Protein 3HJG (pdb70)

CATH classification: 3.40.50.1240

Foldseek 3Di:
DKAKEKEWELFDQPDAAFQAFQPQGHDDPVRLVLLLVLCVVVPDDAAEEEEAPHCSTPVSSVVNCVVPVHHYDYDPLQGGWFLDPRHPPHPVVCVVPDPCCVVCLVWLVPDHNVGIDGLVRSLVSLVVVVVVDQVPDDHYYYYHGHPRSVLSVCCVQVVNDSRDSVSVVPDDQDHGFIWMKMWDDDPDIHIDTDHGRHHRGD/DKEKEKEAEFAAWDWDADPPRDIDGEDDPVNLVLLLVLVVVVPDDFAAEEEAPDHRQVVSNVSNCVVVVHHYDYDPLQADQCQFPDDPPVVVCVVVPDPRPPCLLPWQDPDHDVGTHGNVRSLCSLVVVVVVDQVPDDYYYYYYGHPVSVLSVCCVQVVHDPRDSVSVVVDDAHHQFIWMKMWDDDVHIHIDGDGGRHHGDD

Nearest PDB structures (foldseek):
  3hjg-assembly1_B  TM=1.005E+00  e=6.007E-45  Vibrio parahaemolyticus
  4pz9-assembly1_A  TM=7.528E-01  e=3.917E-13  Mycobacterium tuberculosis H37Rv
  4pza-assembly1_A  TM=7.504E-01  e=8.927E-13  Mycobacterium tuberculosis H37Rv
  4pz9-assembly1_B  TM=7.434E-01  e=4.353E-12  Mycobacterium tuberculosis H37Rv
  2qni-assembly1_A-2  TM=7.488E-01  e=4.350E-09  Agrobacterium fabrum str. C58

InterPro domains:
  IPR013078 Histidine phosphatase superfamily, clade-1 [PF00300] (6-187)
  IPR013078 Histidine phosphatase superfamily, clade-1 [SM00855] (5-154)
  IPR013078 Histidine phosphatase superfamily, clade-1 [cd07067] (5-188)
  IPR017578 Alpha-ribazole phosphatase, CobC [TIGR03162] (6-182)
  IPR029033 Histidine phosphatase superfamily [G3DSA:3.40.50.1240] (1-204)
  IPR029033 Histidine phosphatase superfamily [SSF53254] (1-189)
  IPR050275 Phosphoglycerate Mutase/Phosphatase [PTHR48100] (3-187)

Structure (mmCIF, N/CA/C/O backbone):
data_3HJG
#
_entry.id   3HJG
#
_cell.length_a   107.215
_cell.length_b   107.215
_cell.length_c   206.717
_cell.angle_alpha   90.00
_cell.angle_beta   90.00
_cell.angle_gamma   90.00
#
_symmetry.space_group_name_H-M   'P 41 21 2'
#
loop_
_entity.id
_entity.type
_entity.pdbx_description
1 polymer "Putative alpha-ribazole-5'-phosphate phosphatase CobC"
2 non-polymer 'SULFATE ION'
#
loop_
_atom_site.group_PDB
_atom_site.id
_atom_site.type_symbol
_atom_site.label_atom_id
_atom_site.label_alt_id
_atom_site.label_comp_id
_atom_site.label_asym_id
_atom_site.label_entity_id
_atom_site.label_seq_id
_atom_site.pdbx_PDB_ins_code
_atom_site.Cartn_x
_atom_site.Cartn_y
_atom_site.Cartn_z
_atom_site.occupancy
_atom_site.B_iso_or_equiv
_atom_site.auth_seq_id
_atom_site.auth_comp_id
_atom_site.auth_asym_id
_atom_site.auth_atom_id
_atom_site.pdbx_PDB_model_num
ATOM 1 N N . LYS A 1 4 ? 23.615 32.480 55.094 1.00 132.27 2 LYS A N 1
ATOM 2 C CA . LYS A 1 4 ? 23.611 31.844 56.445 1.00 133.31 2 LYS A CA 1
ATOM 3 C C . LYS A 1 4 ? 23.127 32.781 57.550 1.00 132.35 2 LYS A C 1
ATOM 4 O O . LYS A 1 4 ? 23.367 33.993 57.508 1.00 132.27 2 LYS A O 1
ATOM 10 N N . THR A 1 5 ? 22.452 32.198 58.540 1.00 130.28 3 THR A N 1
ATOM 11 C CA . THR A 1 5 ? 21.947 32.935 59.701 1.00 126.77 3 THR A CA 1
ATOM 12 C C . THR A 1 5 ? 22.444 32.323 61.021 1.00 124.40 3 THR A C 1
ATOM 13 O O . THR A 1 5 ? 22.549 31.097 61.146 1.00 124.18 3 THR A O 1
ATOM 17 N N . LEU A 1 6 ? 22.763 33.177 61.995 1.00 121.16 4 LEU A N 1
ATOM 18 C CA . LEU A 1 6 ? 23.407 32.724 63.239 1.00 117.99 4 LEU A CA 1
ATOM 19 C C . LEU A 1 6 ? 22.605 33.024 64.511 1.00 113.98 4 LEU A C 1
ATOM 20 O O . LEU A 1 6 ? 21.865 34.011 64.580 1.00 110.90 4 LEU A O 1
ATOM 25 N N . ASN A 1 7 ? 22.787 32.172 65.519 1.00 111.30 5 ASN A N 1
ATOM 26 C CA . ASN A 1 7 ? 21.999 32.222 66.753 1.00 109.86 5 ASN A CA 1
ATOM 27 C C . ASN A 1 7 ? 22.714 32.777 67.986 1.00 108.11 5 ASN A C 1
ATOM 28 O O . ASN A 1 7 ? 23.758 32.269 68.403 1.00 108.65 5 ASN A O 1
ATOM 33 N N . ILE A 1 8 ? 22.125 33.813 68.574 1.00 105.31 6 ILE A N 1
ATOM 34 C CA . ILE A 1 8 ? 22.631 34.400 69.809 1.00 103.85 6 ILE A CA 1
ATOM 35 C C . ILE A 1 8 ? 21.647 34.110 70.937 1.00 102.22 6 ILE A C 1
ATOM 36 O O . ILE A 1 8 ? 20.462 34.430 70.840 1.00 103.23 6 ILE A O 1
ATOM 41 N N . TYR A 1 9 ? 22.140 33.488 72.000 1.00 99.85 7 TYR A N 1
ATOM 42 C CA . TYR A 1 9 ? 21.305 33.202 73.153 1.00 97.95 7 TYR A CA 1
ATOM 43 C C . TYR A 1 9 ? 21.784 33.991 74.357 1.00 92.79 7 TYR A C 1
ATOM 44 O O . TYR A 1 9 ? 22.858 33.729 74.889 1.00 93.20 7 TYR A O 1
ATOM 53 N N . LEU A 1 10 ? 20.989 34.971 74.767 1.00 88.65 8 LEU A N 1
ATOM 54 C CA . LEU A 1 10 ? 21.289 35.753 75.961 1.00 87.08 8 LEU A CA 1
ATOM 55 C C . LEU A 1 10 ? 20.622 35.115 77.176 1.00 85.64 8 LEU A C 1
ATOM 56 O O . LEU A 1 10 ? 19.399 34.982 77.230 1.00 86.50 8 LEU A O 1
ATOM 61 N N . MET A 1 11 ? 21.433 34.713 78.146 1.00 85.02 9 MET A N 1
ATOM 62 C CA . MET A 1 11 ? 20.926 34.052 79.345 1.00 85.27 9 MET A CA 1
ATOM 63 C C . MET A 1 11 ? 21.178 34.883 80.605 1.00 87.47 9 MET A C 1
ATOM 64 O O . MET A 1 11 ? 22.277 35.405 80.799 1.00 87.97 9 MET A O 1
ATOM 69 N N . ARG A 1 12 ? 20.151 35.018 81.444 1.00 90.75 10 ARG A N 1
ATOM 70 C CA . ARG A 1 12 ? 20.322 35.592 82.780 1.00 94.23 10 ARG A CA 1
ATOM 71 C C . ARG A 1 12 ? 20.812 34.521 83.762 1.00 94.75 10 ARG A C 1
ATOM 72 O O . ARG A 1 12 ? 20.475 33.347 83.634 1.00 93.91 10 ARG A O 1
ATOM 80 N N . HIS A 1 13 ? 21.595 34.953 84.745 1.00 97.46 11 HIS A N 1
ATOM 81 C CA . HIS A 1 13 ? 22.423 34.076 85.579 1.00 100.93 11 HIS A CA 1
ATOM 82 C C . HIS A 1 13 ? 21.734 33.092 86.530 1.00 102.84 11 HIS A C 1
ATOM 83 O O . HIS A 1 13 ? 22.292 32.033 86.824 1.00 105.11 11 HIS A O 1
ATOM 90 N N . GLY A 1 14 ? 20.551 33.433 87.029 1.00 103.02 12 GLY A N 1
ATOM 91 C CA . GLY A 1 14 ? 19.910 32.593 88.044 1.00 107.18 12 GLY A CA 1
ATOM 92 C C . GLY A 1 14 ? 19.856 33.292 89.390 1.00 108.52 12 GLY A C 1
ATOM 93 O O . GLY A 1 14 ? 20.664 34.187 89.650 1.00 106.86 12 GLY A O 1
ATOM 94 N N . LYS A 1 15 ? 18.912 32.881 90.243 1.00 110.40 13 LYS A N 1
ATOM 95 C CA . LYS A 1 15 ? 18.629 33.593 91.500 1.00 112.33 13 LYS A CA 1
ATOM 96 C C . LYS A 1 15 ? 19.776 33.618 92.504 1.00 113.11 13 LYS A C 1
ATOM 97 O O . LYS A 1 15 ? 20.367 32.584 92.830 1.00 112.03 13 LYS A O 1
ATOM 103 N N . VAL A 1 16 ? 20.041 34.824 93.001 1.00 115.13 14 VAL A N 1
ATOM 104 C CA . VAL A 1 16 ? 21.312 35.187 93.625 1.00 117.85 14 VAL A CA 1
ATOM 105 C C . VAL A 1 16 ? 21.503 34.845 95.107 1.00 119.89 14 VAL A C 1
ATOM 106 O O . VAL A 1 16 ? 22.457 35.333 95.721 1.00 123.30 14 VAL A O 1
ATOM 110 N N . ASP A 1 17 ? 20.627 33.996 95.657 1.00 120.88 15 ASP A N 1
ATOM 111 C CA . ASP A 1 17 ? 20.697 33.541 97.061 1.00 122.45 15 ASP A CA 1
ATOM 112 C C . ASP A 1 17 ? 20.880 34.715 98.030 1.00 121.20 15 ASP A C 1
ATOM 113 O O . ASP A 1 17 ? 21.853 34.784 98.795 1.00 118.64 15 ASP A O 1
ATOM 118 N N . ALA A 1 18 ? 19.933 35.646 97.960 1.00 120.84 16 ALA A N 1
ATOM 119 C CA . ALA A 1 18 ? 20.051 36.944 98.606 1.00 120.69 16 ALA A CA 1
ATOM 120 C C . ALA A 1 18 ? 18.690 37.610 98.713 1.00 121.12 16 ALA A C 1
ATOM 121 O O . ALA A 1 18 ? 17.753 37.245 98.001 1.00 121.79 16 ALA A O 1
ATOM 123 N N . ALA A 1 19 ? 18.593 38.590 99.607 1.00 122.07 17 ALA A N 1
ATOM 124 C CA . ALA A 1 19 ? 17.421 39.449 99.693 1.00 121.54 17 ALA A CA 1
ATOM 125 C C . ALA A 1 19 ? 17.381 40.332 98.445 1.00 119.97 17 ALA A C 1
ATOM 126 O O . ALA A 1 19 ? 18.435 40.790 97.990 1.00 119.54 17 ALA A O 1
ATOM 128 N N . PRO A 1 20 ? 16.176 40.536 97.869 1.00 119.06 18 PRO A N 1
ATOM 129 C CA . PRO A 1 20 ? 16.004 41.393 96.692 1.00 118.93 18 PRO A CA 1
ATOM 130 C C . PRO A 1 20 ? 16.528 42.801 96.941 1.00 119.64 18 PRO A C 1
ATOM 131 O O . PRO A 1 20 ? 16.155 43.436 97.930 1.00 122.83 18 PRO A O 1
ATOM 135 N N . GLY A 1 21 ? 17.409 43.263 96.061 1.00 118.80 19 GLY A N 1
ATOM 136 C CA . GLY A 1 21 ? 18.021 44.576 96.198 1.00 117.33 19 GLY A CA 1
ATOM 137 C C . GLY A 1 21 ? 18.657 45.044 94.912 1.00 116.77 19 GLY A C 1
ATOM 138 O O . GLY A 1 21 ? 18.227 44.672 93.819 1.00 117.54 19 GLY A O 1
ATOM 139 N N . LEU A 1 22 ? 19.683 45.872 95.047 1.00 116.57 20 LEU A N 1
ATOM 140 C CA . LEU A 1 22 ? 20.424 46.354 93.896 1.00 117.37 20 LEU A CA 1
ATOM 141 C C . LEU A 1 22 ? 21.646 45.473 93.676 1.00 118.16 20 LEU A C 1
ATOM 142 O O . LEU A 1 22 ? 22.751 45.791 94.120 1.00 118.96 20 LEU A O 1
ATOM 147 N N . HIS A 1 23 ? 21.428 44.353 92.996 1.00 118.29 21 HIS A N 1
ATOM 148 C CA . HIS A 1 23 ? 22.498 43.416 92.700 1.00 119.70 21 HIS A CA 1
ATOM 149 C C . HIS A 1 23 ? 23.300 43.936 91.511 1.00 119.34 21 HIS A C 1
ATOM 150 O O . HIS A 1 23 ? 23.066 43.535 90.373 1.00 121.42 21 HIS A O 1
ATOM 157 N N . GLY A 1 24 ? 24.238 44.838 91.781 1.00 118.22 22 GLY A N 1
ATOM 158 C CA . GLY A 1 24 ? 25.009 45.481 90.724 1.00 117.17 22 GLY A CA 1
ATOM 159 C C . GLY A 1 24 ? 26.300 44.767 90.399 1.00 117.19 22 GLY A C 1
ATOM 160 O O . GLY A 1 24 ? 26.293 43.666 89.846 1.00 117.25 22 GLY A O 1
ATOM 161 N N . GLN A 1 25 ? 27.413 45.405 90.745 1.00 116.75 23 GLN A N 1
ATOM 162 C CA . GLN A 1 25 ? 28.734 44.857 90.463 1.00 116.48 23 GLN A CA 1
ATOM 163 C C . GLN A 1 25 ? 29.375 44.236 91.700 1.00 116.07 23 GLN A C 1
ATOM 164 O O . GLN A 1 25 ? 30.522 43.782 91.657 1.00 115.67 23 GLN A O 1
ATOM 170 N N . THR A 1 26 ? 28.626 44.230 92.800 1.00 116.78 24 THR A N 1
ATOM 171 C CA . THR A 1 26 ? 28.980 43.446 93.978 1.00 116.58 24 THR A CA 1
ATOM 172 C C . THR A 1 26 ? 28.807 41.984 93.608 1.00 115.46 24 THR A C 1
ATOM 173 O O . THR A 1 26 ? 27.820 41.610 92.974 1.00 115.39 24 THR A O 1
ATOM 177 N N . ASP A 1 27 ? 29.780 41.166 93.988 1.00 114.63 25 ASP A N 1
ATOM 178 C CA . ASP A 1 27 ? 29.798 39.774 93.577 1.00 114.00 25 ASP A CA 1
ATOM 179 C C . ASP A 1 27 ? 28.848 38.920 94.410 1.00 111.46 25 ASP A C 1
ATOM 180 O O . ASP A 1 27 ? 29.259 38.259 95.369 1.00 110.95 25 ASP A O 1
ATOM 185 N N . LEU A 1 28 ? 27.574 38.944 94.035 1.00 108.57 26 LEU A N 1
ATOM 186 C CA . LEU A 1 28 ? 26.583 38.104 94.680 1.00 106.99 26 LEU A CA 1
ATOM 187 C C . LEU A 1 28 ? 26.703 36.693 94.143 1.00 108.19 26 LEU A C 1
ATOM 188 O O . LEU A 1 28 ? 26.763 36.484 92.932 1.00 109.48 26 LEU A O 1
ATOM 193 N N . LYS A 1 29 ? 26.758 35.731 95.054 1.00 109.62 27 LYS A N 1
ATOM 194 C CA . LYS A 1 29 ? 27.001 34.343 94.692 1.00 112.37 27 LYS A CA 1
ATOM 195 C C . LYS A 1 29 ? 25.702 33.538 94.726 1.00 110.24 27 LYS A C 1
ATOM 196 O O . LYS A 1 29 ? 24.914 33.676 95.661 1.00 110.19 27 LYS A O 1
ATOM 202 N N . VAL A 1 30 ? 25.478 32.717 93.699 1.00 108.77 28 VAL A N 1
ATOM 203 C CA . VAL A 1 30 ? 24.332 31.797 93.676 1.00 106.77 28 VAL A CA 1
ATOM 204 C C . VAL A 1 30 ? 24.760 30.412 94.180 1.00 108.58 28 VAL A C 1
ATOM 205 O O . VAL A 1 30 ? 25.956 30.128 94.273 1.00 108.60 28 VAL A O 1
ATOM 209 N N . LYS A 1 31 ? 23.784 29.564 94.506 1.00 111.83 29 LYS A N 1
ATOM 210 C CA . LYS A 1 31 ? 24.042 28.229 95.062 1.00 114.83 29 LYS A CA 1
ATOM 211 C C . LYS A 1 31 ? 24.688 27.294 94.040 1.00 115.82 29 LYS A C 1
ATOM 212 O O . LYS A 1 31 ? 24.570 27.504 92.830 1.00 115.77 29 LYS A O 1
ATOM 218 N N . GLU A 1 32 ? 25.367 26.266 94.543 1.00 118.96 30 GLU A N 1
ATOM 219 C CA . GLU A 1 32 ? 26.049 25.276 93.707 1.00 122.44 30 GLU A CA 1
ATOM 220 C C . GLU A 1 32 ? 25.060 24.368 92.969 1.00 121.63 30 GLU A C 1
ATOM 221 O O . GLU A 1 32 ? 25.209 24.127 91.768 1.00 122.74 30 GLU A O 1
ATOM 227 N N . ALA A 1 33 ? 24.050 23.885 93.691 1.00 120.02 31 ALA A N 1
ATOM 228 C CA . ALA A 1 33 ? 23.004 23.033 93.121 1.00 118.10 31 ALA A CA 1
ATOM 229 C C . ALA A 1 33 ? 22.119 23.793 92.133 1.00 116.55 31 ALA A C 1
ATOM 230 O O . ALA A 1 33 ? 21.548 23.197 91.216 1.00 115.92 31 ALA A O 1
ATOM 232 N N . GLU A 1 34 ? 22.018 25.106 92.336 1.00 115.46 32 GLU A N 1
ATOM 233 C CA . GLU A 1 34 ? 21.266 26.002 91.461 1.00 115.65 32 GLU A CA 1
ATOM 234 C C . GLU A 1 34 ? 21.882 26.101 90.061 1.00 114.33 32 GLU A C 1
ATOM 235 O O . GLU A 1 34 ? 21.156 26.081 89.064 1.00 113.37 32 GLU A O 1
ATOM 241 N N . GLN A 1 35 ? 23.212 26.191 89.997 1.00 112.88 33 GLN A N 1
ATOM 242 C CA . GLN A 1 35 ? 23.934 26.225 88.720 1.00 110.66 33 GLN A CA 1
ATOM 243 C C . GLN A 1 35 ?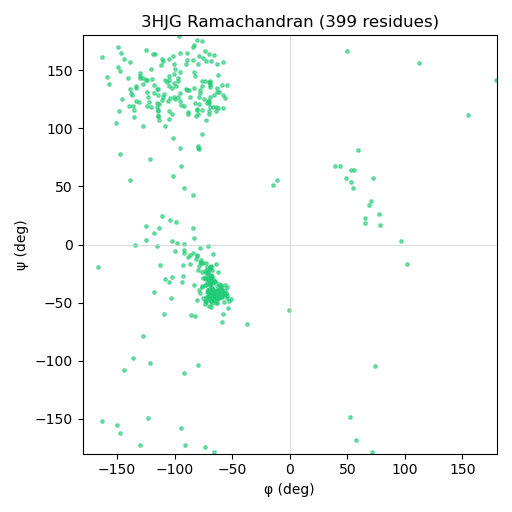 23.857 24.887 87.995 1.00 111.95 33 GLN A C 1
ATOM 244 O O . GLN A 1 35 ? 23.839 24.849 86.766 1.00 113.39 33 GLN A O 1
ATOM 250 N N . GLN A 1 36 ? 23.824 23.799 88.765 1.00 112.41 34 GLN A N 1
ATOM 251 C CA . GLN A 1 36 ? 23.653 22.456 88.221 1.00 113.40 34 GLN A CA 1
ATOM 252 C C . GLN A 1 36 ? 22.285 22.269 87.580 1.00 113.42 34 GLN A C 1
ATOM 253 O O . GLN A 1 36 ? 22.191 21.646 86.525 1.00 115.15 34 GLN A O 1
ATOM 259 N N . GLN A 1 37 ? 21.243 22.809 88.218 1.00 111.76 35 GLN A N 1
ATOM 260 C CA . GLN A 1 37 ? 19.886 22.812 87.665 1.00 111.27 35 GLN A CA 1
ATOM 261 C C . GLN A 1 37 ? 19.884 23.411 86.269 1.00 107.47 35 GLN A C 1
ATOM 262 O O . GLN A 1 37 ? 19.433 22.775 85.317 1.00 107.15 35 GLN A O 1
ATOM 268 N N . ILE A 1 38 ? 20.416 24.628 86.171 1.00 103.79 36 ILE A N 1
ATOM 269 C CA . ILE A 1 38 ? 20.451 25.398 84.932 1.00 102.33 36 ILE A CA 1
ATOM 270 C C . ILE A 1 38 ? 21.290 24.697 83.858 1.00 104.06 36 ILE A C 1
ATOM 271 O O . ILE A 1 38 ? 20.893 24.646 82.692 1.00 105.15 36 ILE A O 1
ATOM 276 N N . ALA A 1 39 ? 22.426 24.137 84.266 1.00 105.14 37 ALA A N 1
ATOM 277 C CA . ALA A 1 39 ? 23.322 23.444 83.346 1.00 105.83 37 ALA A CA 1
ATOM 278 C C . ALA A 1 39 ? 22.694 22.170 82.789 1.00 107.07 37 ALA A C 1
ATOM 279 O O . ALA A 1 39 ? 22.822 21.887 81.596 1.00 108.62 37 ALA A O 1
ATOM 281 N N . MET A 1 40 ? 22.007 21.423 83.656 1.00 108.01 38 MET A N 1
ATOM 282 C CA . MET A 1 40 ? 21.318 20.187 83.272 1.00 108.27 38 MET A CA 1
ATOM 283 C C . MET A 1 40 ? 20.133 20.502 82.364 1.00 106.84 38 MET A C 1
ATOM 284 O O . MET A 1 40 ? 19.846 19.754 81.427 1.00 107.56 38 MET A O 1
ATOM 289 N N . ALA A 1 41 ? 19.464 21.619 82.647 1.00 103.40 39 ALA A N 1
ATOM 290 C CA . ALA A 1 41 ? 18.364 22.098 81.827 1.00 100.39 39 ALA A CA 1
ATOM 291 C C . ALA A 1 41 ? 18.849 22.458 80.430 1.00 100.92 39 ALA A C 1
ATOM 292 O O . ALA A 1 41 ? 18.289 21.988 79.449 1.00 100.89 39 ALA A O 1
ATOM 294 N N . TRP A 1 42 ? 19.909 23.262 80.358 1.00 103.26 40 TRP A N 1
ATOM 295 C CA . TRP A 1 42 ? 20.472 23.750 79.095 1.00 105.26 40 TRP A CA 1
ATOM 296 C C . TRP A 1 42 ? 20.939 22.615 78.187 1.00 108.32 40 TRP A C 1
ATOM 297 O O . TRP A 1 42 ? 20.754 22.669 76.967 1.00 109.50 40 TRP A O 1
ATOM 308 N N . LYS A 1 43 ? 21.541 21.597 78.795 1.00 110.49 41 LYS A N 1
ATOM 309 C CA . LYS A 1 43 ? 22.065 20.451 78.065 1.00 113.05 41 LYS A CA 1
ATOM 310 C C . LYS A 1 43 ? 20.943 19.552 77.542 1.00 114.30 41 LYS A C 1
ATOM 311 O O . LYS A 1 43 ? 20.939 19.192 76.364 1.00 116.03 41 LYS A O 1
ATOM 317 N N . THR A 1 44 ? 19.991 19.208 78.411 1.00 115.44 42 THR A N 1
ATOM 318 C CA . THR A 1 44 ? 18.898 18.298 78.037 1.00 116.18 42 THR A CA 1
ATOM 319 C C . THR A 1 44 ? 17.800 18.961 77.189 1.00 115.95 42 THR A C 1
ATOM 320 O O . THR A 1 44 ? 17.002 18.268 76.557 1.00 117.06 42 THR A O 1
ATOM 324 N N . LYS A 1 45 ? 17.769 20.294 77.165 1.00 115.95 43 LYS A N 1
ATOM 325 C CA . LYS A 1 45 ? 16.904 21.032 76.238 1.00 115.40 43 LYS A CA 1
ATOM 326 C C . LYS A 1 45 ? 17.534 21.047 74.842 1.00 114.92 43 LYS A C 1
ATOM 327 O O . LYS A 1 45 ? 16.867 21.361 73.852 1.00 115.53 43 LYS A O 1
ATOM 333 N N . GLY A 1 46 ? 18.821 20.708 74.781 1.00 114.41 44 GLY A N 1
ATOM 334 C CA . GLY A 1 46 ? 19.535 20.506 73.524 1.00 114.02 44 GLY A CA 1
ATOM 335 C C . GLY A 1 46 ? 19.827 21.787 72.773 1.00 114.25 44 GLY A C 1
ATOM 336 O O . GLY A 1 46 ? 19.428 21.940 71.619 1.00 116.55 44 GLY A O 1
ATOM 337 N N . TYR A 1 47 ? 20.521 22.711 73.427 1.00 113.02 45 TYR A N 1
ATOM 338 C CA . TYR A 1 47 ? 20.912 23.961 72.793 1.00 112.24 45 TYR A CA 1
ATOM 339 C C . TYR A 1 47 ? 22.235 23.821 72.055 1.00 114.94 45 TYR A C 1
ATOM 340 O O . TYR A 1 47 ? 23.202 23.277 72.594 1.00 115.41 45 TYR A O 1
ATOM 349 N N . ASP A 1 48 ? 22.270 24.319 70.821 1.00 117.11 46 ASP A N 1
ATOM 350 C CA . ASP A 1 48 ? 23.467 24.245 69.989 1.00 118.17 46 ASP A CA 1
ATOM 351 C C . ASP A 1 48 ? 24.193 25.584 69.975 1.00 116.98 46 ASP A C 1
ATOM 352 O O . ASP A 1 48 ? 23.690 26.570 69.434 1.00 116.36 46 ASP A O 1
ATOM 357 N N . VAL A 1 49 ? 25.374 25.600 70.585 1.00 116.94 47 VAL A N 1
ATOM 358 C CA . VAL A 1 49 ? 26.209 26.795 70.689 1.00 115.86 47 VAL A CA 1
ATOM 359 C C . VAL A 1 49 ? 27.678 26.404 70.500 1.00 115.30 47 VAL A C 1
ATOM 360 O O . VAL A 1 49 ? 28.090 25.318 70.915 1.00 114.70 47 VAL A O 1
ATOM 364 N N . ALA A 1 50 ? 28.448 27.268 69.840 1.00 114.63 48 ALA A N 1
ATOM 365 C CA . ALA A 1 50 ? 29.864 26.999 69.587 1.00 115.50 48 ALA A CA 1
ATOM 366 C C . ALA A 1 50 ? 30.836 27.947 70.308 1.00 115.49 48 ALA A C 1
ATOM 367 O O . ALA A 1 50 ? 32.027 27.981 69.984 1.00 117.47 48 ALA A O 1
ATOM 369 N N . GLY A 1 51 ? 30.335 28.698 71.288 1.00 114.06 49 GLY A N 1
ATOM 370 C CA . GLY A 1 51 ? 31.175 29.609 72.073 1.00 110.19 49 GLY A CA 1
ATOM 371 C C . GLY A 1 51 ? 30.401 30.387 73.119 1.00 107.28 49 GLY A C 1
ATOM 372 O O . GLY A 1 51 ? 29.274 30.802 72.884 1.00 107.16 49 GLY A O 1
ATOM 373 N N . ILE A 1 52 ? 31.010 30.586 74.284 1.00 105.33 50 ILE A N 1
ATOM 374 C CA . ILE A 1 52 ? 30.359 31.305 75.380 1.00 101.79 50 ILE A CA 1
ATOM 375 C C . ILE A 1 52 ? 31.082 32.619 75.685 1.00 100.98 50 ILE A C 1
ATOM 376 O O . ILE A 1 52 ? 32.301 32.643 75.841 1.00 103.19 50 ILE A O 1
ATOM 381 N N . ILE A 1 53 ? 30.324 33.709 75.737 1.00 99.20 51 ILE A N 1
ATOM 382 C CA . ILE A 1 53 ? 30.826 34.982 76.250 1.00 99.65 51 ILE A CA 1
ATOM 383 C C . ILE A 1 53 ? 30.130 35.229 77.587 1.00 101.13 51 ILE A C 1
ATOM 384 O O . ILE A 1 53 ? 28.905 35.129 77.684 1.00 102.01 51 ILE A O 1
ATOM 389 N N . SER A 1 54 ? 30.909 35.535 78.620 1.00 100.12 52 SER A N 1
ATOM 390 C CA . SER A 1 54 ? 30.352 35.687 79.960 1.00 99.96 52 SER A CA 1
ATOM 391 C C . SER A 1 54 ? 30.551 37.078 80.544 1.00 100.74 52 SER A C 1
ATOM 392 O O . SER A 1 54 ? 31.349 37.871 80.045 1.00 102.59 52 SER A O 1
ATOM 395 N N . SER A 1 55 ? 29.789 37.374 81.590 1.00 101.86 53 SER A N 1
ATOM 396 C CA . SER A 1 55 ? 30.079 38.505 82.451 1.00 104.00 53 SER A CA 1
ATOM 397 C C . SER A 1 55 ? 31.143 38.014 83.432 1.00 105.31 53 SER A C 1
ATOM 398 O O . SER A 1 55 ? 31.142 36.830 83.791 1.00 105.65 53 SER A O 1
ATOM 401 N N . PRO A 1 56 ? 32.079 38.903 83.835 1.00 105.55 54 PRO A N 1
ATOM 402 C CA . PRO A 1 56 ? 33.105 38.588 84.837 1.00 105.32 54 PRO A CA 1
ATOM 403 C C . PRO A 1 56 ? 32.555 38.068 86.167 1.00 105.84 54 PRO A C 1
ATOM 404 O O . PRO A 1 56 ? 33.170 37.188 86.778 1.00 107.00 54 PRO A O 1
ATOM 408 N N . LEU A 1 57 ? 31.407 38.603 86.587 1.00 104.65 55 LEU A N 1
ATOM 409 C CA . LEU A 1 57 ? 30.819 38.331 87.904 1.00 103.59 55 LEU A CA 1
ATOM 410 C C . LEU A 1 57 ? 30.444 36.864 88.107 1.00 103.64 55 LEU A C 1
ATOM 411 O O . LEU A 1 57 ? 30.043 36.189 87.158 1.00 105.04 55 LEU A O 1
ATOM 416 N N . SER A 1 58 ? 30.591 36.388 89.346 1.00 103.01 56 SER A N 1
ATOM 417 C CA . SER A 1 58 ? 30.532 34.957 89.676 1.00 103.87 56 SER A CA 1
ATOM 418 C C . SER A 1 58 ? 29.246 34.277 89.284 1.00 103.55 56 SER A C 1
ATOM 419 O O . SER A 1 58 ? 29.280 33.162 88.775 1.00 103.88 56 SER A O 1
ATOM 422 N N . ARG A 1 59 ? 28.120 34.951 89.522 1.00 102.68 57 ARG A N 1
ATOM 423 C CA . ARG A 1 59 ? 26.801 34.397 89.209 1.00 100.99 57 ARG A CA 1
ATOM 424 C C . ARG A 1 59 ? 26.669 33.991 87.737 1.00 101.18 57 ARG A C 1
ATOM 425 O O . ARG A 1 59 ? 26.023 32.987 87.420 1.00 100.76 57 ARG A O 1
ATOM 433 N N . CYS A 1 60 ? 27.314 34.764 86.861 1.00 101.24 58 CYS A N 1
ATOM 434 C CA . CYS A 1 60 ? 27.411 34.456 85.439 1.00 99.57 58 CYS A CA 1
ATOM 435 C C . CYS A 1 60 ? 28.580 33.524 85.137 1.00 98.95 58 CYS A C 1
ATOM 436 O O . CYS A 1 60 ? 28.375 32.416 84.633 1.00 99.23 58 CYS A O 1
ATOM 439 N N . HIS A 1 61 ? 29.793 33.976 85.461 1.00 98.61 59 HIS A N 1
ATOM 440 C CA . HIS A 1 61 ? 31.025 33.266 85.112 1.00 100.89 59 HIS A CA 1
ATOM 441 C C . HIS A 1 61 ? 31.064 31.817 85.583 1.00 101.07 59 HIS A C 1
ATOM 442 O O . HIS A 1 61 ? 31.461 30.934 84.823 1.00 103.08 59 HIS A O 1
ATOM 449 N N . ASP A 1 62 ? 30.648 31.582 86.826 1.00 100.51 60 ASP A N 1
ATOM 450 C CA . ASP A 1 62 ? 30.677 30.248 87.416 1.00 99.91 60 ASP A CA 1
ATOM 451 C C . ASP A 1 62 ? 29.803 29.259 86.635 1.00 96.97 60 ASP A C 1
ATOM 452 O O . ASP A 1 62 ? 30.163 28.092 86.495 1.00 95.01 60 ASP A O 1
ATOM 457 N N . LEU A 1 63 ? 28.679 29.745 86.107 1.00 95.88 61 LEU A N 1
ATOM 458 C CA . LEU A 1 63 ? 27.781 28.935 85.275 1.00 95.25 61 LEU A CA 1
ATOM 459 C C . LEU A 1 63 ? 28.377 28.679 83.894 1.00 96.04 61 LEU A C 1
ATOM 460 O O . LEU A 1 63 ? 28.411 27.531 83.431 1.00 94.38 61 LEU A O 1
ATOM 465 N N . ALA A 1 64 ? 28.841 29.757 83.255 1.00 95.45 62 ALA A N 1
ATOM 466 C CA . ALA A 1 64 ? 29.493 29.708 81.944 1.00 97.11 62 ALA A CA 1
ATOM 467 C C . ALA A 1 64 ? 30.602 28.667 81.921 1.00 99.15 62 ALA A C 1
ATOM 468 O O . ALA A 1 64 ? 30.678 27.853 80.999 1.00 100.73 62 ALA A O 1
ATOM 470 N N . GLN A 1 65 ? 31.432 28.702 82.963 1.00 101.43 63 GLN A N 1
ATOM 471 C CA . GLN A 1 65 ? 32.491 27.731 83.219 1.00 103.52 63 GLN A CA 1
ATOM 472 C C . GLN A 1 65 ? 31.973 26.287 83.257 1.00 101.67 63 GLN A C 1
ATOM 473 O O . GLN A 1 65 ? 32.570 25.406 82.635 1.00 101.25 63 GLN A O 1
ATOM 479 N N . ILE A 1 66 ? 30.864 26.059 83.968 1.00 100.35 64 ILE A N 1
ATOM 480 C CA . ILE A 1 66 ? 30.277 24.716 84.098 1.00 98.68 64 ILE A CA 1
ATOM 481 C C . ILE A 1 66 ? 29.808 24.220 82.734 1.00 97.08 64 ILE A C 1
ATOM 482 O O . ILE A 1 66 ? 30.079 23.079 82.360 1.00 95.48 64 ILE A O 1
ATOM 487 N N . LEU A 1 67 ? 29.146 25.108 81.997 1.00 96.13 65 LEU A N 1
ATOM 488 C CA . LEU A 1 67 ? 28.690 24.851 80.633 1.00 95.66 65 LEU A CA 1
ATOM 489 C C . LEU A 1 67 ? 29.823 24.580 79.655 1.00 98.97 65 LEU A C 1
ATOM 490 O O . LEU A 1 67 ? 29.692 23.723 78.775 1.00 100.48 65 LEU A O 1
ATOM 495 N N . ALA A 1 68 ? 30.923 25.319 79.814 1.00 100.05 66 ALA A N 1
ATOM 496 C CA . ALA A 1 68 ? 32.073 25.229 78.918 1.00 100.65 66 ALA A CA 1
ATOM 497 C C . ALA A 1 68 ? 32.722 23.855 78.943 1.00 103.68 66 ALA A C 1
ATOM 498 O O . ALA A 1 68 ? 32.986 23.295 77.890 1.00 104.41 66 ALA A O 1
ATOM 500 N N . GLU A 1 69 ? 32.958 23.308 80.133 1.00 107.68 67 GLU A N 1
ATOM 501 C CA . GLU A 1 69 ? 33.549 21.970 80.245 1.00 114.73 67 GLU A CA 1
ATOM 502 C C . GLU A 1 69 ? 32.525 20.839 80.205 1.00 116.78 67 GLU A C 1
ATOM 503 O O . GLU A 1 69 ? 32.895 19.664 80.120 1.00 116.76 67 GLU A O 1
ATOM 509 N N . GLN A 1 70 ? 31.245 21.208 80.263 1.00 121.26 68 GLN A N 1
ATOM 510 C CA . GLN A 1 70 ? 30.134 20.277 80.066 1.00 124.17 68 GLN A CA 1
ATOM 511 C C . GLN A 1 70 ? 30.060 19.875 78.601 1.00 123.75 68 GLN A C 1
ATOM 512 O O . GLN A 1 70 ? 29.892 18.699 78.273 1.00 124.01 68 GLN A O 1
ATOM 518 N N . GLN A 1 71 ? 30.183 20.871 77.727 1.00 123.31 69 GLN A N 1
ATOM 519 C CA . GLN A 1 71 ? 29.971 20.683 76.298 1.00 123.55 69 GLN A CA 1
ATOM 520 C C . GLN A 1 71 ? 31.225 20.962 75.469 1.00 122.83 69 GLN A C 1
ATOM 521 O O . GLN A 1 71 ? 31.148 21.023 74.239 1.00 125.30 69 GLN A O 1
ATOM 527 N N . LEU A 1 72 ? 32.361 21.128 76.157 1.00 119.71 70 LEU A N 1
ATOM 528 C CA . LEU A 1 72 ? 33.695 21.315 75.548 1.00 115.73 70 LEU A CA 1
ATOM 529 C C . LEU A 1 72 ? 33.751 22.495 74.562 1.00 114.39 70 LEU A C 1
ATOM 530 O O . LEU A 1 72 ? 33.974 22.311 73.366 1.00 113.91 70 LEU A O 1
ATOM 535 N N . LEU A 1 73 ? 33.544 23.704 75.082 1.00 114.27 71 LEU A N 1
ATOM 536 C CA . LEU A 1 73 ? 33.371 24.902 74.253 1.00 115.34 71 LEU A CA 1
ATOM 537 C C . LEU A 1 73 ? 34.265 26.072 74.688 1.00 114.61 71 LEU A C 1
ATOM 538 O O . LEU A 1 73 ? 34.552 26.207 75.879 1.00 115.82 71 LEU A O 1
ATOM 543 N N . PRO A 1 74 ? 34.712 26.914 73.724 1.00 113.73 72 PRO A N 1
ATOM 544 C CA . PRO A 1 74 ? 35.471 28.139 74.024 1.00 112.38 72 PRO A CA 1
ATOM 545 C C . PRO A 1 74 ? 34.690 29.144 74.870 1.00 111.49 72 PRO A C 1
ATOM 546 O O . PRO A 1 74 ? 33.541 29.454 74.555 1.00 113.64 72 PRO A O 1
ATOM 550 N N . MET A 1 75 ? 35.320 29.644 75.931 1.00 110.12 73 MET A N 1
ATOM 551 C CA . MET A 1 75 ? 34.693 30.612 76.828 1.00 107.67 73 MET A CA 1
ATOM 552 C C . MET A 1 75 ? 35.600 31.819 77.054 1.00 107.29 73 MET A C 1
ATOM 553 O O . MET A 1 75 ? 36.817 31.676 77.089 1.00 107.05 73 MET A O 1
ATOM 558 N N . THR A 1 76 ? 34.998 33.001 77.192 1.00 106.28 74 THR A N 1
ATOM 559 C CA . THR A 1 76 ? 35.722 34.234 77.518 1.00 107.52 74 THR A CA 1
ATOM 560 C C . THR A 1 76 ? 34.825 35.111 78.380 1.00 106.05 74 THR A C 1
ATOM 561 O O . THR A 1 76 ? 33.622 34.866 78.472 1.00 107.18 74 THR A O 1
ATOM 565 N N . THR A 1 77 ? 35.407 36.120 79.022 1.00 104.30 75 THR A N 1
ATOM 566 C CA . THR A 1 77 ? 34.617 37.132 79.718 1.00 104.59 75 THR A CA 1
ATOM 567 C C . THR A 1 77 ? 34.723 38.466 78.992 1.00 106.74 75 THR A C 1
ATOM 568 O O . THR A 1 77 ? 35.650 38.683 78.210 1.00 108.80 75 THR A O 1
ATOM 572 N N . GLU A 1 78 ? 33.758 39.345 79.241 1.00 108.94 76 GLU A N 1
ATOM 573 C CA . GLU A 1 78 ? 33.798 40.709 78.730 1.00 112.92 76 GLU A CA 1
ATOM 574 C C . GLU A 1 78 ? 33.304 41.656 79.803 1.00 114.07 76 GLU A C 1
ATOM 575 O O . GLU A 1 78 ? 32.159 41.563 80.241 1.00 115.98 76 GLU A O 1
ATOM 581 N N . ASP A 1 79 ? 34.176 42.574 80.207 1.00 116.41 77 ASP A N 1
ATOM 582 C CA . ASP A 1 79 ? 33.921 43.463 81.341 1.00 119.07 77 ASP A CA 1
ATOM 583 C C . ASP A 1 79 ? 32.804 44.484 81.093 1.00 119.94 77 ASP A C 1
ATOM 584 O O . ASP A 1 79 ? 32.235 45.028 82.043 1.00 120.95 77 ASP A O 1
ATOM 589 N N . ASP A 1 80 ? 32.485 44.719 79.820 1.00 120.20 78 ASP A N 1
ATOM 590 C CA . ASP A 1 80 ? 31.414 45.640 79.425 1.00 120.35 78 ASP A CA 1
ATOM 591 C C . ASP A 1 80 ? 30.029 45.039 79.660 1.00 119.10 78 ASP A C 1
ATOM 592 O O . ASP A 1 80 ? 29.023 45.753 79.665 1.00 117.55 78 ASP A O 1
ATOM 597 N N . LEU A 1 81 ? 29.995 43.723 79.854 1.00 119.01 79 LEU A N 1
ATOM 598 C CA . LEU A 1 81 ? 28.753 42.991 80.059 1.00 119.51 79 LEU A CA 1
ATOM 599 C C . LEU A 1 81 ? 28.460 42.705 81.536 1.00 120.01 79 LEU A C 1
ATOM 600 O O . LEU A 1 81 ? 27.671 41.816 81.856 1.00 120.98 79 LEU A O 1
ATOM 605 N N . GLN A 1 82 ? 29.097 43.462 82.428 1.00 119.93 80 GLN A N 1
ATOM 606 C CA . GLN A 1 82 ? 28.705 43.501 83.835 1.00 119.99 80 GLN A CA 1
ATOM 607 C C . GLN A 1 82 ? 27.447 44.336 83.931 1.00 119.70 80 GLN A C 1
ATOM 608 O O . GLN A 1 82 ? 27.167 45.134 83.031 1.00 120.75 80 GLN A O 1
ATOM 614 N N . GLU A 1 83 ? 26.694 44.186 85.018 1.00 118.74 81 GLU A N 1
ATOM 615 C CA . GLU A 1 83 ? 25.524 45.039 85.201 1.00 119.26 81 GLU A CA 1
ATOM 616 C C . GLU A 1 83 ? 25.937 46.406 85.740 1.00 117.97 81 GLU A C 1
ATOM 617 O O . GLU A 1 83 ? 27.114 46.640 86.010 1.00 117.98 81 GLU A O 1
ATOM 623 N N . MET A 1 84 ? 24.966 47.305 85.870 1.00 117.21 82 MET A N 1
ATOM 624 C CA . MET A 1 84 ? 25.225 48.686 86.229 1.00 117.19 82 MET A CA 1
ATOM 625 C C . MET A 1 84 ? 25.839 48.801 87.615 1.00 121.58 82 MET A C 1
ATOM 626 O O . MET A 1 84 ? 25.402 48.139 88.561 1.00 122.13 82 MET A O 1
ATOM 631 N N . ASP A 1 85 ? 26.881 49.620 87.710 1.00 125.23 83 ASP A N 1
ATOM 632 C CA . ASP A 1 85 ? 27.472 49.966 88.989 1.00 128.50 83 ASP A CA 1
ATOM 633 C C . ASP A 1 85 ? 26.558 50.977 89.662 1.00 129.70 83 ASP A C 1
ATOM 634 O O . ASP A 1 85 ? 26.356 52.073 89.145 1.00 129.41 83 ASP A O 1
ATOM 639 N N . PHE A 1 86 ? 25.988 50.591 90.800 1.00 131.81 84 PHE A N 1
ATOM 640 C CA . PHE A 1 86 ? 25.097 51.469 91.558 1.00 134.64 84 PHE A CA 1
ATOM 641 C C . PHE A 1 86 ? 25.880 52.332 92.549 1.00 135.22 84 PHE A C 1
ATOM 642 O O . PHE A 1 86 ? 25.336 53.273 93.137 1.00 135.80 84 PHE A O 1
ATOM 650 N N . GLY A 1 87 ? 27.157 51.999 92.724 1.00 135.18 85 GLY A N 1
ATOM 651 C CA . GLY A 1 87 ? 28.064 52.775 93.557 1.00 135.91 85 GLY A CA 1
ATOM 652 C C . GLY A 1 87 ? 27.837 52.603 95.042 1.00 136.27 85 GLY A C 1
ATOM 653 O O . GLY A 1 87 ? 28.205 51.576 95.618 1.00 136.53 85 GLY A O 1
ATOM 654 N N . ASP A 1 88 ? 27.226 53.614 95.655 1.00 135.96 86 ASP A N 1
ATOM 655 C CA . ASP A 1 88 ? 27.016 53.647 97.101 1.00 136.78 86 ASP A CA 1
ATOM 656 C C . ASP A 1 88 ? 25.996 52.622 97.581 1.00 136.57 86 ASP A C 1
ATOM 657 O O . ASP A 1 88 ? 26.185 51.982 98.619 1.00 136.34 86 ASP A O 1
ATOM 662 N N . PHE A 1 89 ? 24.925 52.459 96.813 1.00 136.29 87 PHE A N 1
ATOM 663 C CA . PHE A 1 89 ? 23.830 51.579 97.201 1.00 136.37 87 PHE A CA 1
ATOM 664 C C . PHE A 1 89 ? 24.010 50.158 96.655 1.00 134.74 87 PHE A C 1
ATOM 665 O O . PHE A 1 89 ? 23.174 49.284 96.902 1.00 134.24 87 PHE A O 1
ATOM 673 N N . ASP A 1 90 ? 25.113 49.942 95.935 1.00 133.40 88 ASP A N 1
ATOM 674 C CA . ASP A 1 90 ? 25.399 48.684 95.236 1.00 132.29 88 ASP A CA 1
ATOM 675 C C . ASP A 1 90 ? 25.570 47.506 96.190 1.00 131.14 88 ASP A C 1
ATOM 676 O O . ASP A 1 90 ? 26.467 47.503 97.031 1.00 131.18 88 ASP A O 1
ATOM 681 N N . GLY A 1 91 ? 24.696 46.513 96.041 1.00 130.19 89 GLY A N 1
ATOM 682 C CA . GLY A 1 91 ? 24.757 45.286 96.831 1.00 129.22 89 GLY A CA 1
ATOM 683 C C . GLY A 1 91 ? 23.759 45.224 97.964 1.00 128.51 89 GLY A C 1
ATOM 684 O O . GLY A 1 91 ? 23.497 44.149 98.511 1.00 129.29 89 GLY A O 1
ATOM 685 N N . MET A 1 92 ? 23.210 46.381 98.320 1.00 127.42 90 MET A N 1
ATOM 686 C CA . MET A 1 92 ? 22.278 46.489 99.435 1.00 126.93 90 MET A CA 1
ATOM 687 C C . MET A 1 92 ? 20.890 45.959 99.084 1.00 127.08 90 MET A C 1
ATOM 688 O O . MET A 1 92 ? 20.380 46.237 97.996 1.00 126.51 90 MET A O 1
ATOM 693 N N . PRO A 1 93 ? 20.284 45.180 100.004 1.00 127.54 91 PRO A N 1
ATOM 694 C CA . PRO A 1 93 ? 18.890 44.747 99.894 1.00 129.03 91 PRO A CA 1
ATOM 695 C C . PRO A 1 93 ? 17.947 45.941 99.922 1.00 131.81 91 PRO A C 1
ATOM 696 O O . PRO A 1 93 ? 18.297 46.988 100.472 1.00 132.92 91 PRO A O 1
ATOM 700 N N . PHE A 1 94 ? 16.761 45.778 99.341 1.00 134.68 92 PHE A N 1
ATOM 701 C CA . PHE A 1 94 ? 15.779 46.859 99.263 1.00 137.52 92 PHE A CA 1
ATOM 702 C C . PHE A 1 94 ? 15.256 47.307 100.632 1.00 139.88 92 PHE A C 1
ATOM 703 O O . PHE A 1 94 ? 14.932 48.482 100.813 1.00 141.50 92 PHE A O 1
ATOM 711 N N . ASP A 1 95 ? 15.192 46.375 101.584 1.00 141.29 93 ASP A N 1
ATOM 712 C CA . ASP A 1 95 ? 14.725 46.666 102.946 1.00 142.40 93 ASP A CA 1
ATOM 713 C C . ASP A 1 95 ? 15.678 47.561 103.746 1.00 142.55 93 ASP A C 1
ATOM 714 O O . ASP A 1 95 ? 15.237 48.311 104.621 1.00 143.69 93 ASP A O 1
ATOM 719 N N . LEU A 1 96 ? 16.973 47.486 103.438 1.00 142.09 94 LEU A N 1
ATOM 720 C CA . LEU A 1 96 ? 17.975 48.357 104.062 1.00 142.48 94 LEU A CA 1
ATOM 721 C C . LEU A 1 96 ? 18.032 49.752 103.429 1.00 143.50 94 LEU A C 1
ATOM 722 O O . LEU A 1 96 ? 18.688 50.651 103.960 1.00 143.73 94 LEU A O 1
ATOM 727 N N . LEU A 1 97 ? 17.344 49.923 102.302 1.00 145.03 95 LEU A N 1
ATOM 728 C CA . LEU A 1 97 ? 17.272 51.212 101.609 1.00 147.16 95 LEU A CA 1
ATOM 729 C C . LEU A 1 97 ? 16.064 52.042 102.066 1.00 149.85 95 LEU A C 1
ATOM 730 O O . LEU A 1 97 ? 15.913 53.207 101.678 1.00 148.95 95 LEU A O 1
ATOM 735 N N . THR A 1 98 ? 15.211 51.424 102.886 1.00 154.16 96 THR A N 1
ATOM 736 C CA . THR A 1 98 ? 14.137 52.120 103.601 1.00 157.70 96 THR A CA 1
ATOM 737 C C . THR A 1 98 ? 14.772 52.991 104.673 1.00 160.39 96 THR A C 1
ATOM 738 O O . THR A 1 98 ? 14.355 54.134 104.889 1.00 160.06 96 THR A O 1
ATOM 742 N N . GLU A 1 99 ? 15.785 52.422 105.333 1.00 164.29 97 GLU A N 1
ATOM 743 C CA . GLU A 1 99 ? 16.590 53.096 106.357 1.00 167.17 97 GLU A CA 1
ATOM 744 C C . GLU A 1 99 ? 17.339 54.284 105.751 1.00 168.96 97 GLU A C 1
ATOM 745 O O . GLU A 1 99 ? 17.460 55.340 106.378 1.00 169.59 97 GLU A O 1
ATOM 751 N N . HIS A 1 100 ? 17.836 54.094 104.530 1.00 170.41 98 HIS A N 1
ATOM 752 C CA . HIS A 1 100 ? 18.498 55.157 103.783 1.00 171.14 98 HIS A CA 1
ATOM 753 C C . HIS A 1 100 ? 17.543 55.898 102.841 1.00 170.02 98 HIS A C 1
ATOM 754 O O . HIS A 1 100 ? 16.319 55.875 103.028 1.00 167.97 98 HIS A O 1
ATOM 761 N N . TRP A 1 101 ? 18.120 56.540 101.828 1.00 169.69 99 TRP A N 1
ATOM 762 C CA . TRP A 1 101 ? 17.411 57.502 100.994 1.00 169.13 99 TRP A CA 1
ATOM 763 C C . TRP A 1 101 ? 16.339 56.917 100.079 1.00 166.62 99 TRP A C 1
ATOM 764 O O . TRP A 1 101 ? 16.494 55.837 99.506 1.00 165.83 99 TRP A O 1
ATOM 775 N N . LYS A 1 102 ? 15.247 57.665 99.976 1.00 163.95 100 LYS A N 1
ATOM 776 C CA . LYS A 1 102 ? 14.126 57.352 99.111 1.00 160.83 100 LYS A CA 1
ATOM 777 C C . LYS A 1 102 ? 14.258 58.244 97.868 1.00 159.22 100 LYS A C 1
ATOM 778 O O . LYS A 1 102 ? 13.374 59.048 97.554 1.00 158.24 100 LYS A O 1
ATOM 784 N N . LYS A 1 103 ? 15.383 58.097 97.172 1.00 157.58 101 LYS A N 1
ATOM 785 C CA . LYS A 1 103 ? 15.701 58.910 95.995 1.00 156.03 101 LYS A CA 1
ATOM 786 C C . LYS A 1 103 ? 15.711 58.080 94.713 1.00 156.04 101 LYS A C 1
ATOM 787 O O . LYS A 1 103 ? 15.641 58.624 93.609 1.00 156.11 101 LYS A O 1
ATOM 793 N N . LEU A 1 104 ? 15.796 56.761 94.878 1.00 155.55 102 LEU A N 1
ATOM 794 C CA . LEU A 1 104 ? 15.788 55.798 93.771 1.00 154.61 102 LEU A CA 1
ATOM 795 C C . LEU A 1 104 ? 14.439 55.706 93.048 1.00 154.72 102 LEU A C 1
ATOM 796 O O . LEU A 1 104 ? 14.359 55.204 91.927 1.00 154.27 102 LEU A O 1
ATOM 801 N N . ASP A 1 105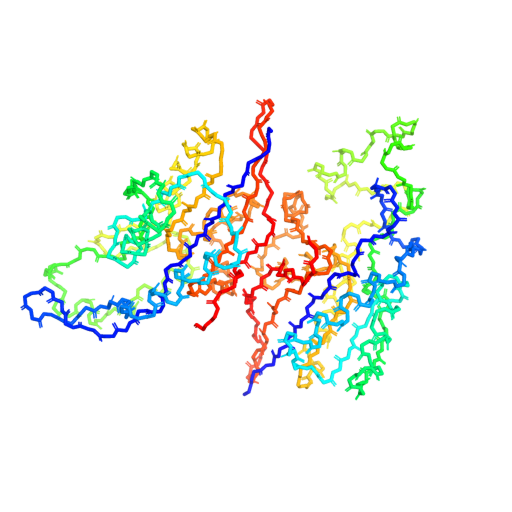 ? 13.385 56.184 93.703 1.00 155.65 103 ASP A N 1
ATOM 802 C CA . ASP A 1 105 ? 12.054 56.274 93.103 1.00 155.98 103 ASP A CA 1
ATOM 803 C C . ASP A 1 105 ? 11.988 57.378 92.048 1.00 154.10 103 ASP A C 1
ATOM 804 O O . ASP A 1 105 ? 11.125 57.353 91.172 1.00 153.30 103 ASP A O 1
ATOM 809 N N . ALA A 1 106 ? 12.903 58.339 92.145 1.00 152.82 104 ALA A N 1
ATOM 810 C CA . ALA A 1 106 ? 13.089 59.353 91.114 1.00 152.84 104 ALA A CA 1
ATOM 811 C C . ALA A 1 106 ? 14.046 58.853 90.030 1.00 153.21 104 ALA A C 1
ATOM 812 O O . ALA A 1 106 ? 14.109 59.421 88.937 1.00 153.12 104 ALA A O 1
ATOM 814 N N . PHE A 1 107 ? 14.793 57.795 90.344 1.00 153.68 105 PHE A N 1
ATOM 815 C CA . PHE A 1 107 ? 15.656 57.128 89.367 1.00 154.40 105 PHE A CA 1
ATOM 816 C C . PHE A 1 107 ? 14.825 56.232 88.462 1.00 155.15 105 PHE A C 1
ATOM 817 O O . PHE A 1 107 ? 15.038 56.189 87.247 1.00 154.54 105 PHE A O 1
ATOM 825 N N . TRP A 1 108 ? 13.880 55.522 89.070 1.00 156.41 106 TRP A N 1
ATOM 826 C CA . TRP A 1 108 ? 12.976 54.641 88.347 1.00 157.95 106 TRP A CA 1
ATOM 827 C C . TRP A 1 108 ? 11.956 55.424 87.525 1.00 159.92 106 TRP A C 1
ATOM 828 O O . TRP A 1 108 ? 11.543 54.972 86.454 1.00 160.25 106 TRP A O 1
ATOM 839 N N . GLN A 1 109 ? 11.563 56.594 88.034 1.00 162.06 107 GLN A N 1
ATOM 840 C CA . GLN A 1 109 ? 10.614 57.479 87.354 1.00 164.44 107 GLN A CA 1
ATOM 841 C C . GLN A 1 109 ? 11.209 58.040 86.063 1.00 165.19 107 GLN A C 1
ATOM 842 O O . GLN A 1 109 ? 10.561 58.018 85.016 1.00 165.69 107 GLN A O 1
ATOM 848 N N . SER A 1 110 ? 12.442 58.537 86.150 1.00 166.03 108 SER A N 1
ATOM 849 C CA . SER A 1 110 ? 13.178 59.016 84.984 1.00 166.91 108 SER A CA 1
ATOM 850 C C . SER A 1 110 ? 14.680 58.844 85.197 1.00 167.46 108 SER A C 1
ATOM 851 O O . SER A 1 110 ? 15.298 59.606 85.947 1.00 168.15 108 SER A O 1
ATOM 854 N N . PRO A 1 111 ? 15.273 57.828 84.542 1.00 167.54 109 PRO A N 1
ATOM 855 C CA . PRO A 1 111 ? 16.719 57.620 84.587 1.00 167.72 109 PRO A CA 1
ATOM 856 C C . PRO A 1 111 ? 17.477 58.496 83.580 1.00 168.84 109 PRO A C 1
ATOM 857 O O . PRO A 1 111 ? 18.694 58.360 83.436 1.00 168.13 109 PRO A O 1
ATOM 861 N N . ALA A 1 112 ? 16.752 59.386 82.901 1.00 171.49 110 ALA A N 1
ATOM 862 C CA . ALA A 1 112 ? 17.330 60.376 81.993 1.00 174.08 110 ALA A CA 1
ATOM 863 C C . ALA A 1 112 ? 18.080 61.462 82.761 1.00 175.35 110 ALA A C 1
ATOM 864 O O . ALA A 1 112 ? 19.050 62.035 82.259 1.00 174.88 110 ALA A O 1
ATOM 866 N N . HIS A 1 113 ? 17.612 61.740 83.975 1.00 177.15 111 HIS A N 1
ATOM 867 C CA . HIS A 1 113 ? 18.207 62.760 84.830 1.00 178.82 111 HIS A CA 1
ATOM 868 C C . HIS A 1 113 ? 18.289 62.303 86.289 1.00 178.33 111 HIS A C 1
ATOM 869 O O . HIS A 1 113 ? 17.775 62.966 87.196 1.00 177.58 111 HIS A O 1
ATOM 876 N N . HIS A 1 114 ? 18.936 61.154 86.490 1.00 178.45 112 HIS A N 1
ATOM 877 C CA . HIS A 1 114 ? 19.224 60.615 87.820 1.00 179.47 112 HIS A CA 1
ATOM 878 C C . HIS A 1 114 ? 20.403 59.642 87.781 1.00 178.07 112 HIS A C 1
ATOM 879 O O . HIS A 1 114 ? 20.522 58.825 86.865 1.00 178.73 112 HIS A O 1
ATOM 886 N N . SER A 1 115 ? 21.269 59.749 88.786 1.00 176.26 113 SER A N 1
ATOM 887 C CA . SER A 1 115 ? 22.342 58.789 89.025 1.00 174.29 113 SER A CA 1
ATOM 888 C C . SER A 1 115 ? 22.557 58.672 90.534 1.00 173.12 113 SER A C 1
ATOM 889 O O . SER A 1 115 ? 22.773 59.677 91.214 1.00 173.50 113 SER A O 1
ATOM 892 N N . LEU A 1 116 ? 22.483 57.446 91.048 1.00 171.84 114 LEU A N 1
ATOM 893 C CA . LEU A 1 116 ? 22.540 57.188 92.493 1.00 171.38 114 LEU A CA 1
ATOM 894 C C . LEU A 1 116 ? 23.950 57.389 93.062 1.00 170.69 114 LEU A C 1
ATOM 895 O O . LEU A 1 116 ? 24.803 56.519 92.914 1.00 171.35 114 LEU A O 1
ATOM 900 N N . PRO A 1 117 ? 24.159 58.486 93.814 1.00 169.36 115 PRO A N 1
ATOM 901 C CA . PRO A 1 117 ? 25.385 59.245 94.060 1.00 167.46 115 PRO A CA 1
ATOM 902 C C . PRO A 1 117 ? 26.702 58.776 93.403 1.00 164.33 115 PRO A C 1
ATOM 903 O O . PRO A 1 117 ? 27.332 59.563 92.691 1.00 164.18 115 PRO A O 1
ATOM 907 N N . ASN A 1 118 ? 27.107 57.528 93.631 1.00 160.34 116 ASN A N 1
ATOM 908 C CA . ASN A 1 118 ? 28.319 56.989 93.007 1.00 156.92 116 ASN A CA 1
ATOM 909 C C . ASN A 1 118 ? 28.066 56.022 91.844 1.00 153.99 116 ASN A C 1
ATOM 910 O O . ASN A 1 118 ? 28.947 55.242 91.475 1.00 153.46 116 ASN A O 1
ATOM 915 N N . ALA A 1 119 ? 26.875 56.098 91.254 1.00 150.97 117 ALA A N 1
ATOM 916 C CA . ALA A 1 119 ? 26.456 55.156 90.213 1.00 147.79 117 ALA A CA 1
ATOM 917 C C . ALA A 1 119 ? 26.934 55.498 88.808 1.00 145.66 117 ALA A C 1
ATOM 918 O O . ALA A 1 119 ? 27.282 56.643 88.511 1.00 146.49 117 ALA A O 1
ATOM 920 N N . GLU A 1 120 ? 26.952 54.477 87.955 1.00 142.21 118 GLU A N 1
ATOM 921 C CA . GLU A 1 120 ? 26.950 54.660 86.515 1.00 139.07 118 GLU A CA 1
ATOM 922 C C . GLU A 1 120 ? 25.582 55.178 86.119 1.00 138.75 118 GLU A C 1
ATOM 923 O O . GLU A 1 120 ? 24.562 54.734 86.655 1.00 139.01 118 GLU A O 1
ATOM 929 N N . SER A 1 121 ? 25.557 56.121 85.185 1.00 137.89 119 SER A N 1
ATOM 930 C CA . SER A 1 121 ? 24.301 56.556 84.596 1.00 136.53 119 SER A CA 1
ATOM 931 C C . SER A 1 121 ? 23.885 55.523 83.557 1.00 136.21 119 SER A C 1
ATOM 932 O O . SER A 1 121 ? 24.710 54.716 83.115 1.00 135.44 119 SER A O 1
ATOM 935 N N . LEU A 1 122 ? 22.608 55.540 83.181 1.00 136.32 120 LEU A N 1
ATOM 936 C CA . LEU A 1 122 ? 22.112 54.713 82.081 1.00 137.05 120 LEU A CA 1
ATOM 937 C C . LEU A 1 122 ? 22.827 55.049 80.782 1.00 135.88 120 LEU A C 1
ATOM 938 O O . LEU A 1 122 ? 23.123 54.160 79.988 1.00 135.14 120 LEU A O 1
ATOM 943 N N . SER A 1 123 ? 23.103 56.340 80.597 1.00 135.21 121 SER A N 1
ATOM 944 C CA . SER A 1 123 ? 23.864 56.862 79.469 1.00 134.68 121 SER A CA 1
ATOM 945 C C . SER A 1 123 ? 25.211 56.152 79.294 1.00 133.23 121 SER A C 1
ATOM 946 O O . SER A 1 123 ? 25.547 55.724 78.190 1.00 132.95 121 SER A O 1
ATOM 949 N N . THR A 1 124 ? 25.955 56.016 80.393 1.00 132.18 122 THR A N 1
ATOM 950 C CA . THR A 1 124 ? 27.249 55.324 80.408 1.00 129.78 122 THR A CA 1
ATOM 951 C C . THR A 1 124 ? 27.058 53.818 80.229 1.00 127.08 122 THR A C 1
ATOM 952 O O . THR A 1 124 ? 27.829 53.159 79.522 1.00 125.54 122 THR A O 1
ATOM 956 N N . PHE A 1 125 ? 26.015 53.295 80.870 1.00 124.68 123 PHE A N 1
ATOM 957 C CA . PHE A 1 125 ? 25.737 51.865 80.898 1.00 121.21 123 PHE A CA 1
ATOM 958 C C . PHE A 1 125 ? 25.288 51.337 79.534 1.00 121.59 123 PHE A C 1
ATOM 959 O O . PHE A 1 125 ? 25.801 50.321 79.069 1.00 120.66 123 PHE A O 1
ATOM 967 N N . SER A 1 126 ? 24.356 52.040 78.891 1.00 122.56 124 SER A N 1
ATOM 968 C CA . SER A 1 126 ? 23.859 51.648 77.568 1.00 123.09 124 SER A CA 1
ATOM 969 C C . SER A 1 126 ? 24.927 51.807 76.494 1.00 122.31 124 SER A C 1
ATOM 970 O O . SER A 1 126 ? 24.934 51.065 75.513 1.00 121.81 124 SER A O 1
ATOM 973 N N . GLN A 1 127 ? 25.815 52.780 76.696 1.00 122.73 125 GLN A N 1
ATOM 974 C CA . GLN A 1 127 ? 26.967 52.998 75.828 1.00 124.49 125 GLN A CA 1
ATOM 975 C C . GLN A 1 127 ? 27.838 51.747 75.766 1.00 123.00 125 GLN A C 1
ATOM 976 O O . GLN A 1 127 ? 27.993 51.167 74.696 1.00 123.81 125 GLN A O 1
ATOM 982 N N . ARG A 1 128 ? 28.352 51.311 76.916 1.00 121.36 126 ARG A N 1
ATOM 983 C CA . ARG A 1 128 ? 29.294 50.191 76.973 1.00 119.92 126 ARG A CA 1
ATOM 984 C C . ARG A 1 128 ? 28.661 48.845 76.619 1.00 119.98 126 ARG A C 1
ATOM 985 O O . ARG A 1 128 ? 29.353 47.940 76.153 1.00 119.10 126 ARG A O 1
ATOM 993 N N . VAL A 1 129 ? 27.352 48.727 76.837 1.00 121.15 127 VAL A N 1
ATOM 994 C CA . VAL A 1 129 ? 26.613 47.517 76.488 1.00 122.10 127 VAL A CA 1
ATOM 995 C C . VAL A 1 129 ? 26.432 47.416 74.970 1.00 124.02 127 VAL A C 1
ATOM 996 O O . VAL A 1 129 ? 26.776 46.390 74.376 1.00 125.94 127 VAL A O 1
ATOM 1000 N N . SER A 1 130 ? 25.933 48.486 74.347 1.00 124.11 128 SER A N 1
ATOM 1001 C CA . SER A 1 130 ? 25.707 48.502 72.897 1.00 124.71 128 SER A CA 1
ATOM 1002 C C . SER A 1 130 ? 27.008 48.528 72.090 1.00 125.71 128 SER A C 1
ATOM 1003 O O . SER A 1 130 ? 27.047 48.040 70.957 1.00 124.99 128 SER A O 1
ATOM 1006 N N . ARG A 1 131 ? 28.059 49.097 72.683 1.00 127.05 129 ARG A N 1
ATOM 1007 C CA . ARG A 1 131 ? 29.396 49.126 72.086 1.00 130.02 129 ARG A CA 1
ATOM 1008 C C . ARG A 1 131 ? 29.972 47.716 72.005 1.00 128.00 129 ARG A C 1
ATOM 1009 O O . ARG A 1 131 ? 30.604 47.353 71.011 1.00 128.50 129 ARG A O 1
ATOM 1017 N N . ALA A 1 132 ? 29.741 46.933 73.057 1.00 126.49 130 ALA A N 1
ATOM 1018 C CA . ALA A 1 132 ? 30.162 45.535 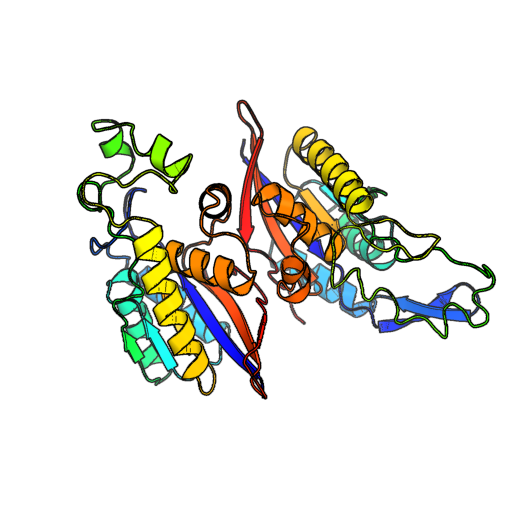73.105 1.00 124.92 130 ALA A CA 1
ATOM 1019 C C . ALA A 1 132 ? 29.292 44.671 72.203 1.00 123.13 130 ALA A C 1
ATOM 1020 O O . ALA A 1 132 ? 29.782 43.720 71.594 1.00 121.97 130 ALA A O 1
ATOM 1022 N N . TRP A 1 133 ? 28.007 45.017 72.124 1.00 122.07 131 TRP A N 1
ATOM 1023 C CA . TRP A 1 133 ? 27.038 44.287 71.310 1.00 122.30 131 TRP A CA 1
ATOM 1024 C C . TRP A 1 133 ? 27.338 44.402 69.820 1.00 123.60 131 TRP A C 1
ATOM 1025 O O . TRP A 1 133 ? 27.352 43.391 69.113 1.00 123.18 131 TRP A O 1
ATOM 1036 N N . SER A 1 134 ? 27.594 45.630 69.365 1.00 124.72 132 SER A N 1
ATOM 1037 C CA . SER A 1 134 ? 27.931 45.912 67.967 1.00 125.98 132 SER A CA 1
ATOM 1038 C C . SER A 1 134 ? 29.209 45.210 67.512 1.00 126.42 132 SER A C 1
ATOM 1039 O O . SER A 1 134 ? 29.325 44.812 66.353 1.00 127.73 132 SER A O 1
ATOM 1042 N N . GLN A 1 135 ? 30.160 45.062 68.431 1.00 126.02 133 GLN A N 1
ATOM 1043 C CA . GLN A 1 135 ? 31.387 44.328 68.158 1.00 127.79 133 GLN A CA 1
ATOM 1044 C C . GLN A 1 135 ? 31.132 42.830 68.057 1.00 124.84 133 GLN A C 1
ATOM 1045 O O . GLN A 1 135 ? 31.687 42.168 67.182 1.00 125.97 133 GLN A O 1
ATOM 1051 N N . ILE A 1 136 ? 30.285 42.310 68.944 1.00 122.35 134 ILE A N 1
ATOM 1052 C CA . ILE A 1 136 ? 29.996 40.874 69.007 1.00 118.99 134 ILE A CA 1
ATOM 1053 C C . ILE A 1 136 ? 29.290 40.372 67.740 1.00 117.95 134 ILE A C 1
ATOM 1054 O O . ILE A 1 136 ? 29.688 39.350 67.178 1.00 116.31 134 ILE A O 1
ATOM 1059 N N . ILE A 1 137 ? 28.289 41.122 67.272 1.00 117.99 135 ILE A N 1
ATOM 1060 C CA . ILE A 1 137 ? 27.547 40.775 66.046 1.00 117.16 135 ILE A CA 1
ATOM 1061 C C . ILE A 1 137 ? 28.373 40.912 64.765 1.00 119.89 135 ILE A C 1
ATOM 1062 O O . ILE A 1 137 ? 28.024 40.351 63.727 1.00 120.70 135 ILE A O 1
ATOM 1067 N N . ASN A 1 138 ? 29.462 41.668 64.843 1.00 122.33 136 ASN A N 1
ATOM 1068 C CA . ASN A 1 138 ? 30.342 41.858 63.702 1.00 125.66 136 ASN A CA 1
ATOM 1069 C C . ASN A 1 138 ? 31.486 40.849 63.684 1.00 127.16 136 ASN A C 1
ATOM 1070 O O . ASN A 1 138 ? 32.116 40.639 62.648 1.00 128.64 136 ASN A O 1
ATOM 1075 N N . ASP A 1 139 ? 31.737 40.221 64.831 1.00 129.47 137 ASP A N 1
ATOM 1076 C CA . ASP A 1 139 ? 32.824 39.250 64.979 1.00 132.15 137 ASP A CA 1
ATOM 1077 C C . ASP A 1 139 ? 32.339 37.807 64.903 1.00 131.75 137 ASP A C 1
ATOM 1078 O O . ASP A 1 139 ? 33.146 36.874 64.898 1.00 132.09 137 ASP A O 1
ATOM 1083 N N . ILE A 1 140 ? 31.024 37.630 64.837 1.00 131.68 138 ILE A N 1
ATOM 1084 C CA . ILE A 1 140 ? 30.411 36.330 65.099 1.00 131.09 138 ILE A CA 1
ATOM 1085 C C . ILE A 1 140 ? 30.475 35.317 63.943 1.00 131.35 138 ILE A C 1
ATOM 1086 O O . ILE A 1 140 ? 30.107 35.608 62.801 1.00 130.33 138 ILE A O 1
ATOM 1091 N N . ASN A 1 141 ? 30.997 34.137 64.267 1.00 132.33 139 ASN A N 1
ATOM 1092 C CA . ASN A 1 141 ? 30.788 32.937 63.471 1.00 132.65 139 ASN A CA 1
ATOM 1093 C C . ASN A 1 141 ? 30.061 31.895 64.298 1.00 132.19 139 ASN A C 1
ATOM 1094 O O . ASN A 1 141 ? 30.358 31.720 65.484 1.00 135.31 139 ASN A O 1
ATOM 1099 N N . ASP A 1 142 ? 29.080 31.231 63.695 1.00 129.27 140 ASP A N 1
ATOM 1100 C CA . ASP A 1 142 ? 28.288 30.221 64.394 1.00 127.44 140 ASP A CA 1
ATOM 1101 C C . ASP A 1 142 ? 27.591 30.754 65.649 1.00 124.27 140 ASP A C 1
ATOM 1102 O O . ASP A 1 142 ? 27.534 31.962 65.878 1.00 121.90 140 ASP A O 1
ATOM 1107 N N . ASN A 1 143 ? 27.063 29.834 66.453 1.00 121.60 141 ASN A N 1
ATOM 1108 C CA . ASN A 1 143 ? 26.221 30.168 67.598 1.00 118.40 141 ASN A CA 1
ATOM 1109 C C . ASN A 1 143 ? 26.967 30.528 68.870 1.00 115.12 141 ASN A C 1
ATOM 1110 O O . ASN A 1 143 ? 27.924 29.850 69.246 1.00 115.20 141 ASN A O 1
ATOM 1115 N N . LEU A 1 144 ? 26.524 31.601 69.523 1.00 110.66 142 LEU A N 1
ATOM 1116 C CA . LEU A 1 144 ? 27.065 31.953 70.834 1.00 109.18 142 LEU A CA 1
ATOM 1117 C C . LEU A 1 144 ? 26.032 32.163 71.934 1.00 103.69 142 LEU A C 1
ATOM 1118 O O . LEU A 1 144 ? 24.975 32.761 71.722 1.00 101.85 142 LEU A O 1
ATOM 1123 N N . LEU A 1 145 ? 26.364 31.628 73.103 1.00 99.98 143 LEU A N 1
ATOM 1124 C CA . LEU A 1 145 ? 25.648 31.902 74.334 1.00 94.41 143 LEU A CA 1
ATOM 1125 C C . LEU A 1 145 ? 26.298 33.104 75.013 1.00 92.30 143 LEU A C 1
ATOM 1126 O O . LEU A 1 145 ? 27.522 33.187 75.106 1.00 93.86 143 LEU A O 1
ATOM 1131 N N . ILE A 1 146 ? 25.480 34.045 75.459 1.00 89.74 144 ILE A N 1
ATOM 1132 C CA . ILE A 1 146 ? 25.970 35.122 76.305 1.00 89.14 144 ILE A CA 1
ATOM 1133 C C . ILE A 1 146 ? 25.336 35.005 77.682 1.00 89.79 144 ILE A C 1
ATOM 1134 O O . ILE A 1 146 ? 24.128 35.214 77.842 1.00 91.17 144 ILE A O 1
ATOM 1139 N N . VAL A 1 147 ? 26.150 34.644 78.668 1.00 87.48 145 VAL A N 1
ATOM 1140 C CA . VAL A 1 147 ? 25.689 34.619 80.049 1.00 85.89 145 VAL A CA 1
ATOM 1141 C C . VAL A 1 147 ? 25.913 36.004 80.630 1.00 85.89 145 VAL A C 1
ATOM 1142 O O . VAL A 1 147 ? 27.053 36.441 80.792 1.00 86.91 145 VAL A O 1
ATOM 1146 N N . THR A 1 148 ? 24.817 36.696 80.918 1.00 87.20 146 THR A N 1
ATOM 1147 C CA . THR A 1 148 ? 24.877 38.086 81.357 1.00 92.01 146 THR A CA 1
ATOM 1148 C C . THR A 1 148 ? 23.736 38.427 82.337 1.00 94.59 146 THR A C 1
ATOM 1149 O O . THR A 1 148 ? 23.126 37.528 82.921 1.00 95.24 146 THR A O 1
ATOM 1153 N N . HIS A 1 149 ? 23.469 39.717 82.526 1.00 97.22 147 HIS A N 1
ATOM 1154 C CA . HIS A 1 149 ? 22.462 40.173 83.473 1.00 102.08 147 HIS A CA 1
ATOM 1155 C C . HIS A 1 149 ? 21.256 40.757 82.745 1.00 104.30 147 HIS A C 1
ATOM 1156 O O . HIS A 1 149 ? 21.366 41.172 81.588 1.00 106.71 147 HIS A O 1
ATOM 1163 N N . GLY A 1 150 ? 20.115 40.790 83.435 1.00 103.63 148 GLY A N 1
ATOM 1164 C CA . GLY A 1 150 ? 18.855 41.273 82.871 1.00 102.01 148 GLY A CA 1
ATOM 1165 C C . GLY A 1 150 ? 18.909 42.692 82.336 1.00 102.43 148 GLY A C 1
ATOM 1166 O O . GLY A 1 150 ? 18.392 42.971 81.254 1.00 105.12 148 GLY A O 1
ATOM 1167 N N . GLY A 1 151 ? 19.546 43.584 83.090 1.00 100.45 149 GLY A N 1
ATOM 1168 C CA . GLY A 1 151 ? 19.703 44.980 82.683 1.00 100.60 149 GLY A CA 1
ATOM 1169 C C . GLY A 1 151 ? 20.445 45.138 81.368 1.00 101.02 149 GLY A C 1
ATOM 1170 O O . GLY A 1 151 ? 20.113 46.011 80.563 1.00 100.10 149 GLY A O 1
ATOM 1171 N N . VAL A 1 152 ? 21.442 44.278 81.159 1.00 101.53 150 VAL A N 1
ATOM 1172 C CA . VAL A 1 152 ? 22.236 44.252 79.930 1.00 103.04 150 VAL A CA 1
ATOM 1173 C C . VAL A 1 152 ? 21.388 43.770 78.749 1.00 101.37 150 VAL A C 1
ATOM 1174 O O . VAL A 1 152 ? 21.368 44.410 77.690 1.00 102.15 150 VAL A O 1
ATOM 1178 N N . ILE A 1 153 ? 20.677 42.662 78.956 1.00 98.03 151 ILE A N 1
ATOM 1179 C CA . ILE A 1 153 ? 19.786 42.087 77.949 1.00 95.50 151 ILE A CA 1
ATOM 1180 C C . ILE A 1 153 ? 18.732 43.108 77.512 1.00 97.56 151 ILE A C 1
ATOM 1181 O O . ILE A 1 153 ? 18.472 43.252 76.317 1.00 100.42 151 ILE A O 1
ATOM 1186 N N . ARG A 1 154 ? 18.177 43.843 78.476 1.00 98.45 152 ARG A N 1
ATOM 1187 C CA . ARG A 1 154 ? 17.200 44.904 78.205 1.00 100.51 152 ARG A CA 1
ATOM 1188 C C . ARG A 1 154 ? 17.685 45.967 77.214 1.00 101.97 152 ARG A C 1
ATOM 1189 O O . ARG A 1 154 ? 16.922 46.390 76.346 1.00 102.69 152 ARG A O 1
ATOM 1197 N N . ILE A 1 155 ? 18.945 46.379 77.343 1.00 103.08 153 ILE A N 1
ATOM 1198 C CA . ILE A 1 155 ? 19.536 47.387 76.455 1.00 106.42 153 ILE A CA 1
ATOM 1199 C C . ILE A 1 155 ? 19.732 46.827 75.046 1.00 107.87 153 ILE A C 1
ATOM 1200 O O . ILE A 1 155 ? 19.467 47.514 74.052 1.00 109.89 153 ILE A O 1
ATOM 1205 N N . ILE A 1 156 ? 20.187 45.576 74.978 1.00 106.75 154 ILE A N 1
ATOM 1206 C CA . ILE A 1 156 ? 20.366 44.865 73.716 1.00 105.84 154 ILE A CA 1
ATOM 1207 C C . ILE A 1 156 ? 19.032 44.757 72.968 1.00 107.35 154 ILE A C 1
ATOM 1208 O O . ILE A 1 156 ? 18.964 45.042 71.770 1.00 108.86 154 ILE A O 1
ATOM 1213 N N . LEU A 1 157 ? 17.974 44.391 73.693 1.00 106.89 155 LEU A N 1
ATOM 1214 C CA . LEU A 1 157 ? 16.627 44.313 73.128 1.00 105.64 155 LEU A CA 1
ATOM 1215 C C . LEU A 1 157 ? 16.078 45.685 72.760 1.00 107.03 155 LEU A C 1
ATOM 1216 O O . LEU A 1 157 ? 15.315 45.808 71.811 1.00 107.70 155 LEU A O 1
ATOM 1221 N N . ALA A 1 158 ? 16.469 46.712 73.508 1.00 109.65 156 ALA A N 1
ATOM 1222 C CA . ALA A 1 158 ? 16.081 48.079 73.182 1.00 112.23 156 ALA A CA 1
ATOM 1223 C C . ALA A 1 158 ? 16.734 48.546 71.886 1.00 114.81 156 ALA A C 1
ATOM 1224 O O . ALA A 1 158 ? 16.104 49.237 71.086 1.00 116.62 156 ALA A O 1
ATOM 1226 N N . HIS A 1 159 ? 17.989 48.147 71.687 1.00 117.08 157 HIS A N 1
ATOM 1227 C CA . HIS A 1 159 ? 18.757 48.488 70.491 1.00 119.22 157 HIS A CA 1
ATOM 1228 C C . HIS A 1 159 ? 18.200 47.781 69.254 1.00 118.61 157 HIS A C 1
ATOM 1229 O O . HIS A 1 159 ? 17.878 48.437 68.259 1.00 118.82 157 HIS A O 1
ATOM 1236 N N . VAL A 1 160 ? 18.075 46.453 69.337 1.00 117.14 158 VAL A N 1
ATOM 1237 C CA . VAL A 1 160 ? 17.633 45.620 68.210 1.00 115.18 158 VAL A CA 1
ATOM 1238 C C . VAL A 1 160 ? 16.210 45.969 67.754 1.00 116.00 158 VAL A C 1
ATOM 1239 O O . VAL A 1 160 ? 15.962 46.123 66.556 1.00 117.50 158 VAL A O 1
ATOM 1243 N N . LEU A 1 161 ? 15.295 46.132 68.710 1.00 115.75 159 LEU A N 1
ATOM 1244 C CA . LEU A 1 161 ? 13.906 46.489 68.401 1.00 113.57 159 LEU A CA 1
ATOM 1245 C C . LEU A 1 161 ? 13.726 47.979 68.131 1.00 114.70 159 LEU A C 1
ATOM 1246 O O . LEU A 1 161 ? 12.654 48.414 67.701 1.00 115.45 159 LEU A O 1
ATOM 1251 N N . GLY A 1 162 ? 14.778 48.751 68.386 1.00 116.17 160 GLY A N 1
ATOM 1252 C CA . GLY A 1 162 ? 14.790 50.174 68.087 1.00 119.17 160 GLY A CA 1
ATOM 1253 C C . GLY A 1 162 ? 13.868 50.998 68.960 1.00 122.07 160 GLY A C 1
ATOM 1254 O O . GLY A 1 162 ? 13.283 51.976 68.493 1.00 123.28 160 GLY A O 1
ATOM 1255 N N . VAL A 1 163 ? 13.722 50.594 70.221 1.00 124.89 161 VAL A N 1
ATOM 1256 C CA . VAL A 1 163 ? 12.999 51.409 71.199 1.00 127.81 161 VAL A CA 1
ATOM 1257 C C . VAL A 1 163 ? 13.987 52.267 71.993 1.00 129.61 161 VAL A C 1
ATOM 1258 O O . VAL A 1 163 ? 15.139 51.871 72.196 1.00 130.15 161 VAL A O 1
ATOM 1262 N N . ASP A 1 164 ? 13.532 53.448 72.410 1.00 133.32 162 ASP A N 1
ATOM 1263 C CA . ASP A 1 164 ? 14.388 54.445 73.065 1.00 136.49 162 ASP A CA 1
ATOM 1264 C C . ASP A 1 164 ? 14.816 54.015 74.469 1.00 137.83 162 ASP A C 1
ATOM 1265 O O . ASP A 1 164 ? 13.974 53.741 75.332 1.00 137.12 162 ASP A O 1
ATOM 1270 N N . TRP A 1 165 ? 16.134 53.974 74.680 1.00 138.93 163 TRP A N 1
ATOM 1271 C CA . TRP A 1 165 ? 16.745 53.541 75.945 1.00 139.73 163 TRP A CA 1
ATOM 1272 C C . TRP A 1 165 ? 16.413 54.455 77.128 1.00 138.89 163 TRP A C 1
ATOM 1273 O O . TRP A 1 165 ? 16.584 54.075 78.287 1.00 138.31 163 TRP A O 1
ATOM 1284 N N . ARG A 1 166 ? 15.935 55.656 76.818 1.00 138.01 164 ARG A N 1
ATOM 1285 C CA . ARG A 1 166 ? 15.569 56.644 77.820 1.00 138.37 164 ARG A CA 1
ATOM 1286 C C . ARG A 1 166 ? 14.262 56.293 78.539 1.00 138.13 164 ARG A C 1
ATOM 1287 O O . ARG A 1 166 ? 14.034 56.747 79.663 1.00 138.24 164 ARG A O 1
ATOM 1295 N N . ASN A 1 167 ? 13.424 55.483 77.886 1.00 137.55 165 ASN A N 1
ATOM 1296 C CA . ASN A 1 167 ? 12.105 55.093 78.402 1.00 136.75 165 ASN A CA 1
ATOM 1297 C C . ASN A 1 167 ? 12.159 54.260 79.690 1.00 134.30 165 ASN A C 1
ATOM 1298 O O . ASN A 1 167 ? 12.644 53.126 79.676 1.00 132.73 165 ASN A O 1
ATOM 1303 N N . PRO A 1 168 ? 11.644 54.824 80.801 1.00 132.51 166 PRO A N 1
ATOM 1304 C CA . PRO A 1 168 ? 11.687 54.190 82.122 1.00 131.00 166 PRO A CA 1
ATOM 1305 C C . PRO A 1 168 ? 10.799 52.952 82.233 1.00 129.49 166 PRO A C 1
ATOM 1306 O O . PRO A 1 168 ? 11.104 52.052 83.016 1.00 130.38 166 PRO A O 1
ATOM 1310 N N . GLN A 1 169 ? 9.726 52.919 81.442 1.00 127.36 167 GLN A N 1
ATOM 1311 C CA . GLN A 1 169 ? 8.746 51.833 81.437 1.00 125.82 167 GLN A CA 1
ATOM 1312 C C . GLN A 1 169 ? 9.363 50.512 80.971 1.00 123.88 167 GLN A C 1
ATOM 1313 O O . GLN A 1 169 ? 8.973 49.438 81.433 1.00 122.88 167 GLN A O 1
ATOM 1319 N N . TRP A 1 170 ? 10.337 50.621 80.068 1.00 121.72 168 TRP A N 1
ATOM 1320 C CA . TRP A 1 170 ? 11.056 49.487 79.492 1.00 118.82 168 TRP A CA 1
ATOM 1321 C C . TRP A 1 170 ? 11.790 48.645 80.537 1.00 117.63 168 TRP A C 1
ATOM 1322 O O . TRP A 1 170 ? 11.869 47.430 80.407 1.00 118.74 168 TRP A O 1
ATOM 1333 N N . TYR A 1 171 ? 12.315 49.295 81.571 1.00 116.13 169 TYR A N 1
ATOM 1334 C CA . TYR A 1 171 ? 13.021 48.604 82.651 1.00 114.39 169 TYR A CA 1
ATOM 1335 C C . TYR A 1 171 ? 12.052 48.293 83.768 1.00 113.36 169 TYR A C 1
ATOM 1336 O O . TYR A 1 171 ? 12.240 47.334 84.515 1.00 113.06 169 TYR A O 1
ATOM 1345 N N . SER A 1 172 ? 11.012 49.118 83.862 1.00 113.82 170 SER A N 1
ATOM 1346 C CA . SER A 1 172 ? 9.968 48.977 84.866 1.00 116.42 170 SER A CA 1
ATOM 1347 C C . SER A 1 172 ? 9.124 47.724 84.640 1.00 117.06 170 SER A C 1
ATOM 1348 O O . SER A 1 172 ? 8.813 46.995 85.585 1.00 118.25 170 SER A O 1
ATOM 1351 N N . THR A 1 173 ? 8.777 47.466 83.385 1.00 116.64 171 THR A N 1
ATOM 1352 C CA . THR A 1 173 ? 7.783 46.445 83.075 1.00 115.48 171 THR A CA 1
ATOM 1353 C C . THR A 1 173 ? 8.355 45.175 82.440 1.00 112.39 171 THR A C 1
ATOM 1354 O O . THR A 1 173 ? 7.796 44.095 82.624 1.00 113.75 171 THR A O 1
ATOM 1358 N N . LEU A 1 174 ? 9.460 45.290 81.703 1.00 107.66 172 LEU A N 1
ATOM 1359 C CA . LEU A 1 174 ? 10.056 44.107 81.076 1.00 103.24 172 LEU A CA 1
ATOM 1360 C C . LEU A 1 174 ? 10.887 43.310 82.075 1.00 103.08 172 LEU A C 1
ATOM 1361 O O . LEU A 1 174 ? 12.104 43.476 82.165 1.00 103.82 172 LEU A O 1
ATOM 1366 N N . ALA A 1 175 ? 10.215 42.438 82.815 1.00 103.20 173 ALA A N 1
ATOM 1367 C CA . ALA A 1 175 ? 10.894 41.502 83.691 1.00 105.21 173 ALA A CA 1
ATOM 1368 C C . ALA A 1 175 ? 11.432 40.366 82.843 1.00 107.25 173 ALA A C 1
ATOM 1369 O O . ALA A 1 175 ? 10.671 39.700 82.146 1.00 112.03 173 ALA A O 1
ATOM 1371 N N . ILE A 1 176 ? 12.743 40.161 82.877 1.00 107.27 174 ILE A N 1
ATOM 1372 C CA . ILE A 1 176 ? 13.328 38.955 82.294 1.00 107.28 174 ILE A CA 1
ATOM 1373 C C . ILE A 1 176 ? 13.924 38.106 83.404 1.00 106.01 174 ILE A C 1
ATOM 1374 O O . ILE A 1 176 ? 14.787 38.560 84.156 1.00 107.13 174 ILE A O 1
ATOM 1379 N N . GLY A 1 177 ? 13.428 36.877 83.507 1.00 104.86 175 GLY A N 1
ATOM 1380 C CA . GLY A 1 177 ? 13.648 36.040 84.679 1.00 105.28 175 GLY A CA 1
ATOM 1381 C C . GLY A 1 177 ? 15.035 35.461 84.826 1.00 105.46 175 GLY A C 1
ATOM 1382 O O . GLY A 1 177 ? 15.841 35.504 83.902 1.00 108.21 175 GLY A O 1
ATOM 1383 N N . ASN A 1 178 ? 15.304 34.933 86.016 1.00 104.35 176 ASN A N 1
ATOM 1384 C CA . ASN A 1 178 ? 16.535 34.216 86.314 1.00 101.74 176 ASN A CA 1
ATOM 1385 C C . ASN A 1 178 ? 16.544 32.897 85.556 1.00 99.60 176 ASN A C 1
ATOM 1386 O O . ASN A 1 178 ? 15.518 32.213 85.495 1.00 100.36 176 ASN A O 1
ATOM 1391 N N . ALA A 1 179 ? 17.698 32.560 84.978 1.00 97.02 177 ALA A N 1
ATOM 1392 C CA . ALA A 1 179 ? 17.843 31.430 84.050 1.00 93.93 177 ALA A CA 1
ATOM 1393 C C . ALA A 1 179 ? 16.864 31.505 82.874 1.00 93.27 177 ALA A C 1
ATOM 1394 O O . ALA A 1 179 ? 16.171 30.531 82.568 1.00 94.87 177 ALA A O 1
ATOM 1396 N N . SER A 1 180 ? 16.798 32.670 82.233 1.00 91.67 178 SER A N 1
ATOM 1397 C CA . SER A 1 180 ? 15.944 32.844 81.061 1.00 91.42 178 SER A CA 1
ATOM 1398 C C . SER A 1 180 ? 16.744 33.102 79.793 1.00 90.62 178 SER A C 1
ATOM 1399 O O . SER A 1 180 ? 17.420 34.131 79.663 1.00 89.00 178 SER A O 1
ATOM 1402 N N . VAL A 1 181 ? 16.650 32.163 78.858 1.00 90.57 179 VAL A N 1
ATOM 1403 C CA . VAL A 1 181 ? 17.271 32.309 77.544 1.00 92.26 179 VAL A CA 1
ATOM 1404 C C . VAL A 1 181 ? 16.408 33.175 76.620 1.00 89.59 179 VAL A C 1
ATOM 1405 O O . VAL A 1 181 ? 15.285 32.804 76.277 1.00 88.72 179 VAL A O 1
ATOM 1409 N N . THR A 1 182 ? 16.931 34.329 76.227 1.00 86.81 180 THR A N 1
ATOM 1410 C CA . THR A 1 182 ? 16.271 35.145 75.213 1.00 88.76 180 THR A CA 1
ATOM 1411 C C . THR A 1 182 ? 16.980 35.052 73.850 1.00 91.40 180 THR A C 1
ATOM 1412 O O . THR A 1 182 ? 18.082 35.574 73.665 1.00 90.81 180 THR A O 1
ATOM 1416 N N . HIS A 1 183 ? 16.319 34.367 72.918 1.00 95.22 181 HIS A N 1
ATOM 1417 C CA . HIS A 1 183 ? 16.811 34.103 71.560 1.00 98.39 181 HIS A CA 1
ATOM 1418 C C . HIS A 1 183 ? 16.812 35.354 70.680 1.00 99.64 181 HIS A C 1
ATOM 1419 O O . HIS A 1 183 ? 15.772 35.978 70.461 1.00 100.46 181 HIS A O 1
ATOM 1426 N N . ILE A 1 184 ? 17.989 35.703 70.173 1.00 102.82 182 ILE A N 1
ATOM 1427 C CA . ILE A 1 184 ? 18.134 36.731 69.143 1.00 105.00 182 ILE A CA 1
ATOM 1428 C C . ILE A 1 184 ? 18.862 36.103 67.963 1.00 107.29 182 ILE A C 1
ATOM 1429 O O . ILE A 1 184 ? 19.879 35.439 68.142 1.00 106.77 182 ILE A O 1
ATOM 1434 N N . THR A 1 185 ? 18.331 36.285 66.760 1.00 111.59 183 THR A N 1
ATOM 1435 C CA . THR A 1 185 ? 19.006 35.763 65.580 1.00 114.42 183 THR A CA 1
ATOM 1436 C C . THR A 1 185 ? 19.506 36.871 64.653 1.00 116.98 183 THR A C 1
ATOM 1437 O O . THR A 1 185 ? 18.795 37.842 64.376 1.00 116.61 183 THR A O 1
ATOM 1441 N N . ILE A 1 186 ? 20.753 36.729 64.214 1.00 121.26 184 ILE A N 1
ATOM 1442 C CA . ILE A 1 186 ? 21.330 37.638 63.225 1.00 125.75 184 ILE A CA 1
ATOM 1443 C C . ILE A 1 186 ? 21.493 36.940 61.876 1.00 129.03 184 ILE A C 1
ATOM 1444 O O . ILE A 1 186 ? 21.838 35.756 61.808 1.00 128.12 184 ILE A O 1
ATOM 1449 N N . THR A 1 187 ? 21.230 37.679 60.806 1.00 133.90 185 THR A N 1
ATOM 1450 C CA . THR A 1 187 ? 21.400 37.149 59.460 1.00 138.52 185 THR A CA 1
ATOM 1451 C C . THR A 1 187 ? 22.359 38.030 58.652 1.00 142.80 185 THR A C 1
ATOM 1452 O O . THR A 1 187 ? 22.173 39.249 58.551 1.00 142.86 185 THR A O 1
ATOM 1456 N N . ILE A 1 188 ? 23.383 37.406 58.079 1.00 147.89 186 ILE A N 1
ATOM 1457 C CA . ILE A 1 188 ? 24.501 38.141 57.500 1.00 152.83 186 ILE A CA 1
ATOM 1458 C C . ILE A 1 188 ? 24.582 37.924 55.993 1.00 156.91 186 ILE A C 1
ATOM 1459 O O . ILE A 1 188 ? 24.770 36.800 55.527 1.00 157.00 186 ILE A O 1
ATOM 1464 N N . ASP A 1 189 ? 24.438 39.006 55.235 1.00 161.64 187 ASP A N 1
ATOM 1465 C CA . ASP A 1 189 ? 24.900 39.041 53.853 1.00 166.85 187 ASP A CA 1
ATOM 1466 C C . ASP A 1 189 ? 25.624 40.348 53.546 1.00 168.63 187 ASP A C 1
ATOM 1467 O O . ASP A 1 189 ? 26.809 40.497 53.844 1.00 169.32 187 ASP A O 1
ATOM 1472 N N . ASP A 1 190 ? 24.904 41.292 52.950 1.00 170.52 188 ASP A N 1
ATOM 1473 C CA . ASP A 1 190 ? 25.388 42.661 52.825 1.00 171.93 188 ASP A CA 1
ATOM 1474 C C . ASP A 1 190 ? 24.774 43.563 53.890 1.00 171.78 188 ASP A C 1
ATOM 1475 O O . ASP A 1 190 ? 23.553 43.644 54.020 1.00 171.76 188 ASP A O 1
ATOM 1480 N N . GLN A 1 191 ? 25.629 44.240 54.650 1.00 171.38 189 GLN A N 1
ATOM 1481 C CA . GLN A 1 191 ? 25.218 44.851 55.908 1.00 171.13 189 GLN A CA 1
ATOM 1482 C C . GLN A 1 191 ? 24.465 43.856 56.784 1.00 170.25 189 GLN A C 1
ATOM 1483 O O . GLN A 1 191 ? 24.061 42.789 56.322 1.00 170.17 189 GLN A O 1
ATOM 1489 N N . ILE A 1 192 ? 24.279 44.212 58.051 1.00 168.89 190 ILE A N 1
ATOM 1490 C CA . ILE A 1 192 ? 23.892 43.244 59.070 1.00 165.97 190 ILE A CA 1
ATOM 1491 C C . ILE A 1 192 ? 22.431 43.418 59.471 1.00 163.96 190 ILE A C 1
ATOM 1492 O O . ILE A 1 192 ? 21.943 44.541 59.600 1.00 163.95 190 ILE A O 1
ATOM 1497 N N . TYR A 1 193 ? 21.739 42.301 59.667 1.00 160.96 191 TYR A N 1
ATOM 1498 C CA . TYR A 1 193 ? 20.330 42.328 60.054 1.00 158.77 191 TYR A CA 1
ATOM 1499 C C . TYR A 1 193 ? 20.014 41.371 61.205 1.00 154.58 191 TYR A C 1
ATOM 1500 O O . TYR A 1 193 ? 20.437 40.215 61.197 1.00 154.35 191 TYR A O 1
ATOM 1509 N N . ALA A 1 194 ? 19.251 41.865 62.178 1.00 149.02 192 ALA A N 1
ATOM 1510 C CA . ALA A 1 194 ? 18.926 41.111 63.387 1.00 144.05 192 ALA A CA 1
ATOM 1511 C C . ALA A 1 194 ? 17.431 41.121 63.690 1.00 141.10 192 ALA A C 1
ATOM 1512 O O . ALA A 1 194 ? 16.759 42.134 63.484 1.00 141.44 192 ALA A O 1
ATOM 1514 N N . SER A 1 195 ? 16.924 39.993 64.187 1.00 136.76 193 SER A N 1
ATOM 1515 C CA . SER A 1 195 ? 15.530 39.884 64.636 1.00 131.58 193 SER A CA 1
ATOM 1516 C C . SER A 1 195 ? 15.425 39.090 65.941 1.00 126.62 193 SER A C 1
ATOM 1517 O O . SER A 1 195 ? 16.033 38.025 66.077 1.00 126.97 193 SER A O 1
ATOM 1520 N N . VAL A 1 196 ? 14.657 39.615 66.894 1.00 119.43 194 VAL A N 1
ATOM 1521 C CA . VAL A 1 196 ? 14.451 38.943 68.175 1.00 112.26 194 VAL A CA 1
ATOM 1522 C C . VAL A 1 196 ? 13.391 37.858 68.027 1.00 108.15 194 VAL A C 1
ATOM 1523 O O . VAL A 1 196 ? 12.234 38.158 67.717 1.00 108.77 194 VAL A O 1
ATOM 1527 N N . ARG A 1 197 ? 13.797 36.604 68.234 1.00 103.96 195 ARG A N 1
ATOM 1528 C CA A ARG A 1 197 ? 12.873 35.469 68.198 0.50 102.03 195 ARG A CA 1
ATOM 1529 C CA B ARG A 1 197 ? 12.868 35.484 68.198 0.50 102.68 195 ARG A CA 1
ATOM 1530 C C . ARG A 1 197 ? 12.039 35.430 69.486 1.00 101.63 195 ARG A C 1
ATOM 1531 O O . ARG A 1 197 ? 11.044 36.143 69.614 1.00 102.72 195 ARG A O 1
ATOM 1546 N N . SER A 1 198 ? 12.457 34.605 70.443 1.00 99.58 196 SER A N 1
ATOM 1547 C CA . SER A 1 198 ? 11.697 34.384 71.671 1.00 96.17 196 SER A CA 1
ATOM 1548 C C . SER A 1 198 ? 12.428 34.896 72.901 1.00 94.41 196 SER A C 1
ATOM 1549 O O . SER A 1 198 ? 13.481 34.379 73.269 1.00 96.88 196 SER A O 1
ATOM 1552 N N . ILE A 1 199 ? 11.848 35.901 73.545 1.00 91.25 197 ILE A N 1
ATOM 1553 C CA . ILE A 1 199 ? 12.492 36.585 74.667 1.00 91.44 197 ILE A CA 1
ATOM 1554 C C . ILE A 1 199 ? 12.027 36.119 76.064 1.00 90.21 197 ILE A C 1
ATOM 1555 O O . ILE A 1 199 ? 10.841 35.894 76.294 1.00 90.50 197 ILE A O 1
ATOM 1560 N N . GLY A 1 200 ? 12.987 35.931 76.968 1.00 89.96 198 GLY A N 1
ATOM 1561 C CA . GLY A 1 200 ? 12.708 35.638 78.370 1.00 90.60 198 GLY A CA 1
ATOM 1562 C C . GLY A 1 200 ? 12.305 34.210 78.693 1.00 91.36 198 GLY A C 1
ATOM 1563 O O . GLY A 1 200 ? 11.773 33.950 79.772 1.00 92.95 198 GLY A O 1
ATOM 1564 N N . VAL A 1 201 ? 12.569 33.287 77.773 1.00 91.61 199 VAL A N 1
ATOM 1565 C CA . VAL A 1 201 ? 12.178 31.879 77.926 1.00 92.99 199 VAL A CA 1
ATOM 1566 C C . VAL A 1 201 ? 12.930 31.183 79.072 1.00 96.48 199 VAL A C 1
ATOM 1567 O O . VAL A 1 201 ? 14.156 31.070 79.024 1.00 99.07 199 VAL A O 1
ATOM 1571 N N . PRO A 1 202 ? 12.195 30.705 80.098 1.00 98.55 200 PRO A N 1
ATOM 1572 C CA . PRO A 1 202 ? 12.787 30.084 81.289 1.00 100.62 200 PRO A CA 1
ATOM 1573 C C . PRO A 1 202 ? 13.413 28.715 81.031 1.00 102.24 200 PRO A C 1
ATOM 1574 O O . PRO A 1 202 ? 13.135 28.087 80.006 1.00 102.42 200 PRO A O 1
ATOM 1578 N N . LEU A 1 203 ? 14.243 28.264 81.969 1.00 104.60 201 LEU A N 1
ATOM 1579 C CA . LEU A 1 203 ? 14.895 26.960 81.875 1.00 106.53 201 LEU A CA 1
ATOM 1580 C C . LEU A 1 203 ? 14.508 26.015 83.008 1.00 110.56 201 LEU A C 1
ATOM 1581 O O . LEU A 1 203 ? 14.319 24.822 82.772 1.00 110.46 201 LEU A O 1
ATOM 1586 N N . VAL A 1 204 ? 14.415 26.536 84.236 1.00 116.03 202 VAL A N 1
ATOM 1587 C CA . VAL A 1 204 ? 14.173 25.678 85.408 1.00 122.96 202 VAL A CA 1
ATOM 1588 C C . VAL A 1 204 ? 12.899 26.017 86.207 1.00 127.46 202 VAL A C 1
ATOM 1589 O O . VAL A 1 204 ? 11.791 25.656 85.802 1.00 128.71 202 VAL A O 1
ATOM 1593 N N . GLU A 1 205 ? 13.072 26.708 87.335 1.00 132.04 203 GLU A N 1
ATOM 1594 C CA . GLU A 1 205 ? 12.007 26.899 88.327 1.00 134.46 203 GLU A CA 1
ATOM 1595 C C . GLU A 1 205 ? 11.025 28.010 87.964 1.00 135.00 203 GLU A C 1
ATOM 1596 O O . GLU A 1 205 ? 10.029 28.220 88.659 1.00 136.67 203 GLU A O 1
ATOM 1602 N N . LYS B 1 4 ? -3.913 38.278 94.715 1.00 134.38 2 LYS B N 1
ATOM 1603 C CA . LYS B 1 4 ? -4.138 39.680 94.238 1.00 133.95 2 LYS B CA 1
ATOM 1604 C C . LYS B 1 4 ? -3.306 40.015 92.992 1.00 132.65 2 LYS B C 1
ATOM 1605 O O . LYS B 1 4 ? -3.370 41.134 92.471 1.00 133.45 2 LYS B O 1
ATOM 1611 N N . THR B 1 5 ? -2.533 39.035 92.524 1.00 129.29 3 THR B N 1
ATOM 1612 C CA . THR B 1 5 ? -1.751 39.163 91.293 1.00 125.43 3 THR B CA 1
ATOM 1613 C C . THR B 1 5 ? -2.211 38.124 90.255 1.00 122.69 3 THR B C 1
ATOM 1614 O O . THR B 1 5 ? -2.345 36.936 90.569 1.00 122.87 3 THR B O 1
ATOM 1618 N N . LEU B 1 6 ? -2.472 38.576 89.029 1.00 118.56 4 LEU B N 1
ATOM 1619 C CA . LEU B 1 6 ? -3.144 37.735 88.027 1.00 115.59 4 LEU B CA 1
ATOM 1620 C C . LEU B 1 6 ? -2.344 37.473 86.749 1.00 112.57 4 LEU B C 1
ATOM 1621 O O . LEU B 1 6 ? -1.662 38.365 86.243 1.00 109.90 4 LEU B O 1
ATOM 1626 N N . ASN B 1 7 ? -2.461 36.251 86.226 1.00 110.15 5 ASN B N 1
ATOM 1627 C CA . ASN B 1 7 ? -1.749 35.835 85.011 1.00 109.95 5 ASN B CA 1
ATOM 1628 C C . ASN B 1 7 ? -2.570 35.924 83.731 1.00 108.09 5 ASN B C 1
ATOM 1629 O O . ASN B 1 7 ? -3.668 35.372 83.647 1.00 107.87 5 ASN B O 1
ATOM 1634 N N . ILE B 1 8 ? -2.018 36.608 82.733 1.00 106.16 6 ILE B N 1
ATOM 1635 C CA . ILE B 1 8 ? -2.612 36.658 81.398 1.00 104.52 6 ILE B CA 1
ATOM 1636 C C . ILE B 1 8 ? -1.669 35.974 80.411 1.00 103.70 6 ILE B C 1
ATOM 1637 O O . ILE B 1 8 ? -0.506 36.365 80.284 1.00 105.97 6 ILE B O 1
ATOM 1642 N N . TYR B 1 9 ? -2.170 34.942 79.735 1.00 101.33 7 TYR B N 1
ATOM 1643 C CA . TYR B 1 9 ? -1.395 34.215 78.731 1.00 100.34 7 TYR B CA 1
ATOM 1644 C C . TYR B 1 9 ? -1.906 34.525 77.333 1.00 95.16 7 TYR B C 1
ATOM 1645 O O . TYR B 1 9 ? -2.937 33.997 76.914 1.00 96.92 7 TYR B O 1
ATOM 1654 N N . LEU B 1 10 ? -1.191 35.385 76.617 1.00 88.66 8 LEU B N 1
ATOM 1655 C CA . LEU B 1 10 ? -1.502 35.649 75.215 1.00 83.28 8 LEU B CA 1
ATOM 1656 C C . LEU B 1 10 ? -0.904 34.569 74.319 1.00 81.82 8 LEU B C 1
ATOM 1657 O O . LEU B 1 10 ? 0.315 34.479 74.168 1.00 86.32 8 LEU B O 1
ATOM 1662 N N . MET B 1 11 ? -1.762 33.749 73.728 1.00 80.27 9 MET B N 1
ATOM 1663 C CA . MET B 1 11 ? -1.317 32.740 72.772 1.00 80.12 9 MET B CA 1
ATOM 1664 C C . MET B 1 11 ? -1.548 33.188 71.330 1.00 84.51 9 MET B C 1
ATOM 1665 O O . MET B 1 11 ? -2.507 33.904 71.033 1.00 86.12 9 MET B O 1
ATOM 1670 N N . ARG B 1 12 ? -0.657 32.773 70.440 1.00 87.43 10 ARG B N 1
ATOM 1671 C CA . ARG B 1 12 ? -0.913 32.877 69.015 1.00 90.08 10 ARG B CA 1
ATOM 1672 C C . ARG B 1 12 ? -1.374 31.505 68.533 1.00 91.86 10 ARG B C 1
ATOM 1673 O O . ARG B 1 12 ? -0.999 30.480 69.119 1.00 90.05 10 ARG B O 1
ATOM 1681 N N . HIS B 1 13 ? -2.201 31.494 67.483 1.00 94.43 11 HIS B N 1
ATOM 1682 C CA . HIS B 1 13 ? -2.672 30.257 66.839 1.00 94.41 11 HIS B CA 1
ATOM 1683 C C . HIS B 1 13 ? -1.518 29.510 66.173 1.00 93.89 11 HIS B C 1
ATOM 1684 O O . HIS B 1 13 ? -0.463 30.092 65.928 1.00 92.04 11 HIS B O 1
ATOM 1691 N N . GLY B 1 14 ? -1.733 28.233 65.862 1.00 96.92 12 GLY B N 1
ATOM 1692 C CA . GLY B 1 14 ? -0.707 27.398 65.225 1.00 103.37 12 GLY B CA 1
ATOM 1693 C C . GLY B 1 14 ? -0.444 27.692 63.756 1.00 107.70 12 GLY B C 1
ATOM 1694 O O . GLY B 1 14 ? -0.990 28.650 63.196 1.00 108.07 12 GLY B O 1
ATOM 1695 N N . LYS B 1 15 ? 0.399 26.868 63.133 1.00 111.07 13 LYS B N 1
ATOM 1696 C CA . LYS B 1 15 ? 0.766 27.049 61.725 1.00 115.19 13 LYS B CA 1
ATOM 1697 C C . LYS B 1 15 ? -0.389 26.730 60.781 1.00 115.58 13 LYS B C 1
ATOM 1698 O O . LYS B 1 15 ? -0.926 25.618 60.792 1.00 115.31 13 LYS B O 1
ATOM 1704 N N . VAL B 1 16 ? -0.757 27.719 59.969 1.00 117.73 14 VAL B N 1
ATOM 1705 C CA . VAL B 1 16 ? -1.811 27.560 58.968 1.00 118.41 14 VAL B CA 1
ATOM 1706 C C . VAL B 1 16 ? -1.279 26.997 57.645 1.00 121.87 14 VAL B C 1
ATOM 1707 O O . VAL B 1 16 ? -0.312 27.515 57.072 1.00 122.51 14 VAL B O 1
ATOM 1711 N N . ASP B 1 17 ? -1.912 25.921 57.186 1.00 125.12 15 ASP B N 1
ATOM 1712 C CA . ASP B 1 17 ? -1.588 25.300 55.904 1.00 128.23 15 ASP B CA 1
ATOM 1713 C C . ASP B 1 17 ? -2.789 25.365 54.960 1.00 129.05 15 ASP B C 1
ATOM 1714 O O . ASP B 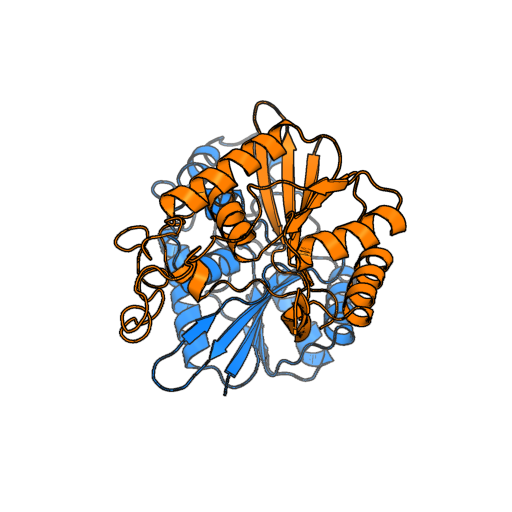1 17 ? -3.914 25.625 55.397 1.00 130.71 15 ASP B O 1
ATOM 1719 N N . ALA B 1 18 ? -2.538 25.142 53.670 1.00 128.92 16 ALA B N 1
ATOM 1720 C CA . ALA B 1 18 ? -3.582 25.154 52.643 1.00 127.13 16 ALA B CA 1
ATOM 1721 C C . ALA B 1 18 ? -4.572 24.004 52.832 1.00 126.86 16 ALA B C 1
ATOM 1722 O O . ALA B 1 18 ? -4.177 22.844 52.977 1.00 127.69 16 ALA B O 1
ATOM 1724 N N . ALA B 1 19 ? -5.858 24.345 52.842 1.00 125.54 17 ALA B N 1
ATOM 1725 C CA . ALA B 1 19 ? -6.934 23.378 53.044 1.00 124.13 17 ALA B CA 1
ATOM 1726 C C . ALA B 1 19 ? -8.188 23.834 52.295 1.00 123.23 17 ALA B C 1
ATOM 1727 O O . ALA B 1 19 ? -8.353 25.033 52.058 1.00 122.69 17 ALA B O 1
ATOM 1729 N N . PRO B 1 20 ? -9.057 22.884 51.885 1.00 122.73 18 PRO B N 1
ATOM 1730 C CA . PRO B 1 20 ? -10.367 23.251 51.336 1.00 122.31 18 PRO B CA 1
ATOM 1731 C C . PRO B 1 20 ? -11.222 24.066 52.311 1.00 122.21 18 PRO B C 1
ATOM 1732 O O . PRO B 1 20 ? -11.272 23.757 53.506 1.00 121.93 18 PRO B O 1
ATOM 1736 N N . GLY B 1 21 ? -11.868 25.107 51.787 1.00 122.84 19 GLY B N 1
ATOM 1737 C CA . GLY B 1 21 ? -12.701 26.006 52.582 1.00 123.55 19 GLY B CA 1
ATOM 1738 C C . GLY B 1 21 ? -14.129 26.093 52.079 1.00 124.37 19 GLY B C 1
ATOM 1739 O O . GLY B 1 21 ? -14.663 25.130 51.523 1.00 124.34 19 GLY B O 1
ATOM 1740 N N . LEU B 1 22 ? -14.746 27.256 52.273 1.00 125.63 20 LEU B N 1
ATOM 1741 C CA . LEU B 1 22 ? -16.149 27.468 51.913 1.00 126.71 20 LEU B CA 1
ATOM 1742 C C . LEU B 1 22 ? -16.333 27.693 50.408 1.00 127.37 20 LEU B C 1
ATOM 1743 O O . LEU B 1 22 ? -15.597 28.470 49.793 1.00 126.79 20 LEU B O 1
ATOM 1748 N N . HIS B 1 23 ? -17.313 26.985 49.837 1.00 127.59 21 HIS B N 1
ATOM 1749 C CA . HIS B 1 23 ? -17.737 27.100 48.424 1.00 126.68 21 HIS B CA 1
ATOM 1750 C C . HIS B 1 23 ? -16.698 26.676 47.371 1.00 124.54 21 HIS B C 1
ATOM 1751 O O . HIS B 1 23 ? -16.819 27.036 46.197 1.00 124.86 21 HIS B O 1
ATOM 1758 N N . GLY B 1 24 ? -15.694 25.910 47.789 1.00 122.54 22 GLY B N 1
ATOM 1759 C CA . GLY B 1 24 ? -14.646 25.447 46.882 1.00 121.06 22 GLY B CA 1
ATOM 1760 C C . GLY B 1 24 ? -13.383 26.292 46.884 1.00 120.72 22 GLY B C 1
ATOM 1761 O O . GLY B 1 24 ? -12.455 26.026 46.115 1.00 119.89 22 GLY B O 1
ATOM 1762 N N . GLN B 1 25 ? -13.351 27.311 47.744 1.00 120.93 23 GLN B N 1
ATOM 1763 C CA . GLN B 1 25 ? -12.167 28.156 47.923 1.00 121.86 23 GLN B CA 1
ATOM 1764 C C . GLN B 1 25 ? -11.083 27.405 48.675 1.00 122.51 23 GLN B C 1
ATOM 1765 O O . GLN B 1 25 ? -11.366 26.442 49.388 1.00 123.11 23 GLN B O 1
ATOM 1771 N N . THR B 1 26 ? -9.843 27.852 48.517 1.00 123.46 24 THR B N 1
ATOM 1772 C CA . THR B 1 26 ? -8.749 27.337 49.325 1.00 125.30 24 THR B CA 1
ATOM 1773 C C . THR B 1 26 ? -8.546 28.252 50.527 1.00 126.27 24 THR B C 1
ATOM 1774 O O . THR B 1 26 ? -8.281 29.449 50.384 1.00 127.33 24 THR B O 1
ATOM 1778 N N . ASP B 1 27 ? -8.701 27.669 51.710 1.00 126.53 25 ASP B N 1
ATOM 1779 C CA . ASP B 1 27 ? -8.570 28.380 52.970 1.00 127.12 25 ASP B CA 1
ATOM 1780 C C . ASP B 1 27 ? -7.204 28.088 53.591 1.00 126.10 25 ASP B C 1
ATOM 1781 O O . ASP B 1 27 ? -6.528 27.130 53.205 1.00 126.23 25 ASP B O 1
ATOM 1786 N N . LEU B 1 28 ? -6.791 28.933 54.533 1.00 125.49 26 LEU B N 1
ATOM 1787 C CA . LEU B 1 28 ? -5.643 28.636 55.385 1.00 123.60 26 LEU B CA 1
ATOM 1788 C C . LEU B 1 28 ? -6.127 28.147 56.755 1.00 123.28 26 LEU B C 1
ATOM 1789 O O . LEU B 1 28 ? -6.385 28.940 57.666 1.00 122.92 26 LEU B O 1
ATOM 1794 N N . LYS B 1 29 ? -6.273 26.829 56.868 1.00 123.10 27 LYS B N 1
ATOM 1795 C CA . LYS B 1 29 ? -6.744 26.183 58.087 1.00 123.68 27 LYS B CA 1
ATOM 1796 C C . LYS B 1 29 ? -5.600 25.506 58.833 1.00 124.01 27 LYS B C 1
ATOM 1797 O O . LYS B 1 29 ? -4.707 24.915 58.221 1.00 124.89 27 LYS B O 1
ATOM 1803 N N . VAL B 1 30 ? -5.645 25.600 60.159 1.00 123.86 28 VAL B N 1
ATOM 1804 C CA . VAL B 1 30 ? -4.731 24.872 61.039 1.00 122.88 28 VAL B CA 1
ATOM 1805 C C . VAL B 1 30 ? -5.062 23.383 61.030 1.00 122.78 28 VAL B C 1
ATOM 1806 O O . VAL B 1 30 ? -6.200 22.994 61.310 1.00 122.66 28 VAL B O 1
ATOM 1810 N N . LYS B 1 31 ? -4.067 22.563 60.687 1.00 123.92 29 LYS B N 1
ATOM 1811 C CA . LYS B 1 31 ? -4.222 21.107 60.621 1.00 125.54 29 LYS B CA 1
ATOM 1812 C C . LYS B 1 31 ? -4.757 20.561 61.937 1.00 124.66 29 LYS B C 1
ATOM 1813 O O . LYS B 1 31 ? -4.331 20.988 63.011 1.00 125.15 29 LYS B O 1
ATOM 1819 N N . GLU B 1 32 ? -5.702 19.632 61.837 1.00 125.34 30 GLU B N 1
ATOM 1820 C CA . GLU B 1 32 ? -6.459 19.160 62.993 1.00 126.27 30 GLU B CA 1
ATOM 1821 C C . GLU B 1 32 ? -5.579 18.432 64.010 1.00 125.33 30 GLU B C 1
ATOM 1822 O O . GLU B 1 32 ? -5.737 18.615 65.221 1.00 125.49 30 GLU B O 1
ATOM 1828 N N . ALA B 1 33 ? -4.644 17.628 63.506 1.00 123.80 31 ALA B N 1
ATOM 1829 C CA . ALA B 1 33 ? -3.692 16.908 64.349 1.00 122.60 31 ALA B CA 1
ATOM 1830 C C . ALA B 1 33 ? -2.682 17.861 64.980 1.00 120.56 31 ALA B C 1
ATOM 1831 O O . ALA B 1 33 ? -2.210 17.630 66.094 1.00 121.46 31 ALA B O 1
ATOM 1833 N N . GLU B 1 34 ? -2.372 18.936 64.259 1.00 118.48 32 GLU B N 1
ATOM 1834 C CA . GLU B 1 34 ? -1.438 19.957 64.718 1.00 117.22 32 GLU B CA 1
ATOM 1835 C C . GLU B 1 34 ? -2.067 20.823 65.810 1.00 114.17 32 GLU B C 1
ATOM 1836 O O . GLU B 1 34 ? -1.362 21.337 66.679 1.00 113.44 32 GLU B O 1
ATOM 1842 N N . GLN B 1 35 ? -3.391 20.969 65.762 1.00 110.96 33 GLN B N 1
ATOM 1843 C CA . GLN B 1 35 ? -4.146 21.638 66.824 1.00 108.51 33 GLN B CA 1
ATOM 1844 C C . GLN B 1 35 ? -4.138 20.801 68.092 1.00 108.38 33 GLN B C 1
ATOM 1845 O O . GLN B 1 35 ? -4.119 21.338 69.198 1.00 107.82 33 GLN B O 1
ATOM 1851 N N . GLN B 1 36 ? -4.145 19.483 67.915 1.00 109.25 34 GLN B N 1
ATOM 1852 C CA . GLN B 1 36 ? -4.141 18.546 69.026 1.00 112.12 34 GLN B CA 1
ATOM 1853 C C . GLN B 1 36 ? -2.777 18.485 69.702 1.00 113.08 34 GLN B C 1
ATOM 1854 O O . GLN B 1 36 ? -2.686 18.209 70.900 1.00 114.89 34 GLN B O 1
ATOM 1860 N N . GLN B 1 37 ? -1.727 18.747 68.925 1.00 113.62 35 GLN B N 1
ATOM 1861 C CA . GLN B 1 37 ? -0.359 18.827 69.437 1.00 115.06 35 GLN B CA 1
ATOM 1862 C C . GLN B 1 37 ? -0.178 20.029 70.357 1.00 111.01 35 GLN B C 1
ATOM 1863 O O . GLN B 1 37 ? 0.534 19.944 71.353 1.00 112.08 35 GLN B O 1
ATOM 1869 N N . ILE B 1 38 ? -0.823 21.140 70.010 1.00 107.29 36 ILE B N 1
ATOM 1870 C CA . ILE B 1 38 ? -0.814 22.353 70.827 1.00 104.68 36 ILE B CA 1
ATOM 1871 C C . ILE B 1 38 ? -1.649 22.139 72.090 1.00 106.44 36 ILE B C 1
ATOM 1872 O O . ILE B 1 38 ? -1.274 22.581 73.180 1.00 106.21 36 ILE B O 1
ATOM 1877 N N . ALA B 1 39 ? -2.772 21.444 71.926 1.00 107.62 37 ALA B N 1
ATOM 1878 C CA . ALA B 1 39 ? -3.680 21.136 73.023 1.00 108.38 37 ALA B CA 1
ATOM 1879 C C . ALA B 1 39 ? -3.007 20.267 74.078 1.00 109.89 37 ALA B C 1
ATOM 1880 O O . ALA B 1 39 ? -3.084 20.563 75.273 1.00 109.52 37 ALA B O 1
ATOM 1882 N N . MET B 1 40 ? -2.332 19.214 73.621 1.00 111.59 38 MET B N 1
ATOM 1883 C CA . MET B 1 40 ? -1.616 18.296 74.502 1.00 113.67 38 MET B CA 1
ATOM 1884 C C . MET B 1 40 ? -0.460 19.003 75.207 1.00 113.29 38 MET B C 1
ATOM 1885 O O . MET B 1 40 ? -0.232 18.785 76.399 1.00 114.65 38 MET B O 1
ATOM 1890 N N . ALA B 1 41 ? 0.237 19.869 74.472 1.00 112.50 39 ALA B N 1
ATOM 1891 C CA . ALA B 1 41 ? 1.389 20.601 75.001 1.00 111.45 39 ALA B CA 1
ATOM 1892 C C . ALA B 1 41 ? 1.007 21.660 76.029 1.00 110.14 39 ALA B C 1
ATOM 1893 O O . ALA B 1 41 ? 1.759 21.911 76.960 1.00 110.74 39 ALA B O 1
ATOM 1895 N N . TRP B 1 42 ? -0.157 22.279 75.851 1.00 109.79 40 TRP B N 1
ATOM 1896 C CA . TRP B 1 42 ? -0.665 23.259 76.807 1.00 107.57 40 TRP B CA 1
ATOM 1897 C C . TRP B 1 42 ? -1.066 22.556 78.093 1.00 109.12 40 TRP B C 1
ATOM 1898 O O . TRP B 1 42 ? -0.848 23.078 79.189 1.00 109.22 40 TRP B O 1
ATOM 1909 N N . LYS B 1 43 ? -1.653 21.371 77.938 1.00 110.74 41 LYS B N 1
ATOM 1910 C CA . LYS B 1 43 ? -2.141 20.581 79.057 1.00 114.39 41 LYS B CA 1
ATOM 1911 C C . LYS B 1 43 ? -0.988 20.025 79.886 1.00 115.57 41 LYS B C 1
ATOM 1912 O O . LYS B 1 43 ? -0.942 20.227 81.103 1.00 117.65 41 LYS B O 1
ATOM 1918 N N . THR B 1 44 ? -0.053 19.348 79.221 1.00 115.39 42 THR B N 1
ATOM 1919 C CA . THR B 1 44 ? 1.065 18.692 79.907 1.00 115.09 42 THR B CA 1
ATOM 1920 C C . THR B 1 44 ? 2.093 19.669 80.487 1.00 115.58 42 THR B C 1
ATOM 1921 O O . THR B 1 44 ? 2.791 19.333 81.443 1.00 116.33 42 THR B O 1
ATOM 1925 N N . LYS B 1 45 ? 2.163 20.881 79.930 1.00 116.37 43 LYS B N 1
ATOM 1926 C CA . LYS B 1 45 ? 3.008 21.943 80.493 1.00 117.26 43 LYS B CA 1
ATOM 1927 C C . LYS B 1 45 ? 2.351 22.579 81.728 1.00 116.32 43 LYS B C 1
ATOM 1928 O O . LYS B 1 45 ? 2.998 23.318 82.475 1.00 116.49 43 LYS B O 1
ATOM 1934 N N . GLY B 1 46 ? 1.065 22.287 81.923 1.00 115.39 44 GLY B N 1
ATOM 1935 C CA . GLY B 1 46 ? 0.361 22.599 83.163 1.00 114.60 44 GLY B CA 1
ATOM 1936 C C . GLY B 1 46 ? 0.080 24.064 83.431 1.00 114.45 44 GLY B C 1
ATOM 1937 O O . GLY B 1 46 ? 0.161 24.512 84.576 1.00 115.52 44 GLY B O 1
ATOM 1938 N N . TYR B 1 47 ? -0.237 24.811 82.378 1.00 113.80 45 TYR B N 1
ATOM 1939 C CA . TYR B 1 47 ? -0.699 26.185 82.521 1.00 113.18 45 TYR B CA 1
ATOM 1940 C C . TYR B 1 47 ? -2.090 26.151 83.145 1.00 114.71 45 TYR B C 1
ATOM 1941 O O . TYR B 1 47 ? -3.014 25.582 82.559 1.00 116.33 45 TYR B O 1
ATOM 1950 N N . ASP B 1 48 ? -2.246 26.738 8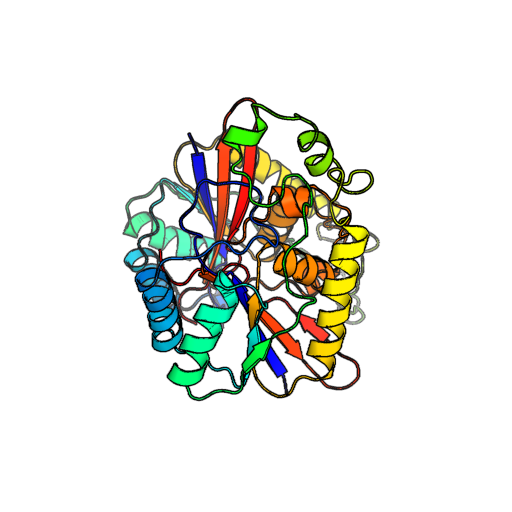4.330 1.00 115.71 46 ASP B N 1
ATOM 1951 C CA . ASP B 1 48 ? -3.571 26.808 84.957 1.00 116.58 46 ASP B CA 1
ATOM 1952 C C . ASP B 1 48 ? -4.204 28.191 84.750 1.00 114.43 46 ASP B C 1
ATOM 1953 O O . ASP B 1 48 ? -3.533 29.227 84.843 1.00 113.37 46 ASP B O 1
ATOM 1958 N N . VAL B 1 49 ? -5.503 28.180 84.459 1.00 112.28 47 VAL B N 1
ATOM 1959 C CA . VAL B 1 49 ? -6.201 29.337 83.910 1.00 108.45 47 VAL B CA 1
ATOM 1960 C C . VAL B 1 49 ? -7.715 29.212 84.164 1.00 106.71 47 VAL B C 1
ATOM 1961 O O . VAL B 1 49 ? -8.253 28.105 84.154 1.00 106.88 47 VAL B O 1
ATOM 1965 N N . ALA B 1 50 ? -8.394 30.330 84.425 1.00 104.94 48 ALA B N 1
ATOM 1966 C CA . ALA B 1 50 ? -9.847 30.298 84.628 1.00 105.20 48 ALA B CA 1
ATOM 1967 C C . ALA B 1 50 ? -10.641 30.306 83.318 1.00 104.64 48 ALA B C 1
ATOM 1968 O O . ALA B 1 50 ? -11.384 29.367 83.037 1.00 106.34 48 ALA B O 1
ATOM 1970 N N . GLY B 1 51 ? -10.485 31.362 82.524 1.00 101.99 49 GLY B N 1
ATOM 1971 C CA . GLY B 1 51 ? -11.266 31.518 81.301 1.00 100.05 49 GLY B CA 1
ATOM 1972 C C . GLY B 1 51 ? -10.443 31.715 80.045 1.00 98.46 49 GLY B C 1
ATOM 1973 O O . GLY B 1 51 ? -9.238 31.957 80.111 1.00 100.47 49 GLY B O 1
ATOM 1974 N N . ILE B 1 52 ? -11.103 31.604 78.894 1.00 96.25 50 ILE B N 1
ATOM 1975 C CA . ILE B 1 52 ? -10.454 31.792 77.596 1.00 93.35 50 ILE B CA 1
ATOM 1976 C C . ILE B 1 52 ? -11.171 32.866 76.777 1.00 92.30 50 ILE B C 1
ATOM 1977 O O . ILE B 1 52 ? -12.354 32.732 76.472 1.00 95.26 50 ILE B O 1
ATOM 1982 N N . ILE B 1 53 ? -10.462 33.936 76.437 1.00 90.19 51 ILE B N 1
ATOM 1983 C CA . ILE B 1 53 ? -10.998 34.930 75.512 1.00 93.47 51 ILE B CA 1
ATOM 1984 C C . ILE B 1 53 ? -10.327 34.753 74.153 1.00 96.83 51 ILE B C 1
ATOM 1985 O O . ILE B 1 53 ? -9.119 34.945 74.014 1.00 99.41 51 ILE B O 1
ATOM 1990 N N . SER B 1 54 ? -11.120 34.379 73.156 1.00 97.95 52 SER B N 1
ATOM 1991 C CA . SER B 1 54 ? -10.597 34.075 71.830 1.00 98.86 52 SER B CA 1
ATOM 1992 C C . SER B 1 54 ? -10.872 35.180 70.821 1.00 99.35 52 SER B C 1
ATOM 1993 O O . SER B 1 54 ? -11.750 36.015 71.022 1.00 100.85 52 SER B O 1
ATOM 1996 N N . SER B 1 55 ? -10.095 35.189 69.744 1.00 101.64 53 SER B N 1
ATOM 1997 C CA . SER B 1 55 ? -10.449 35.943 68.553 1.00 103.31 53 SER B CA 1
ATOM 1998 C C . SER B 1 55 ? -11.544 35.129 67.871 1.00 104.46 53 SER B C 1
ATOM 1999 O O . SER B 1 55 ? -11.470 33.893 67.866 1.00 105.14 53 SER B O 1
ATOM 2002 N N . PRO B 1 56 ? -12.573 35.806 67.312 1.00 105.25 54 PRO B N 1
ATOM 2003 C CA . PRO B 1 56 ? -13.676 35.093 66.657 1.00 105.33 54 PRO B CA 1
ATOM 2004 C C . PRO B 1 56 ? -13.261 34.409 65.356 1.00 106.40 54 PRO B C 1
ATOM 2005 O O . PRO B 1 56 ? -13.931 33.470 64.916 1.00 106.73 54 PRO B O 1
ATOM 2009 N N . LEU B 1 57 ? -12.153 34.875 64.778 1.00 106.30 55 LEU B N 1
ATOM 2010 C CA . LEU B 1 57 ? -11.623 34.367 63.518 1.00 106.95 55 LEU B CA 1
ATOM 2011 C C . LEU B 1 57 ? -11.294 32.877 63.489 1.00 106.83 55 LEU B C 1
ATOM 2012 O O . LEU B 1 57 ? -11.065 32.247 64.526 1.00 102.45 55 LEU B O 1
ATOM 2017 N N . SER B 1 58 ? -11.276 32.358 62.262 1.00 110.39 56 SER B N 1
ATOM 2018 C CA . SER B 1 58 ? -11.154 30.939 61.928 1.00 111.99 56 SER B CA 1
ATOM 2019 C C . SER B 1 58 ? -10.214 30.137 62.843 1.00 112.57 56 SER B C 1
ATOM 2020 O O . SER B 1 58 ? -10.671 29.317 63.641 1.00 108.03 56 SER B O 1
ATOM 2023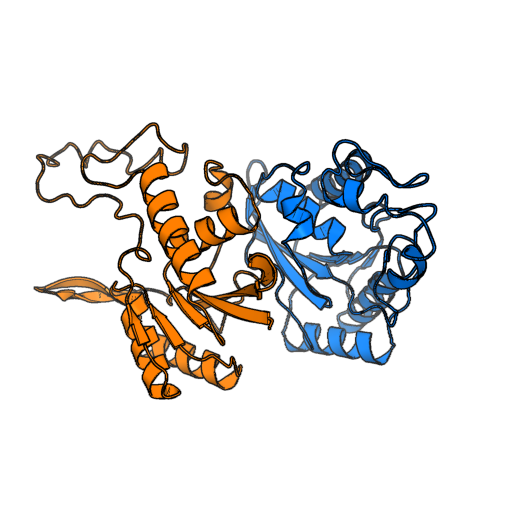 N N . ARG B 1 59 ? -8.917 30.428 62.749 1.00 115.08 57 ARG B N 1
ATOM 2024 C CA . ARG B 1 59 ? -7.849 29.612 63.352 1.00 115.69 57 ARG B CA 1
ATOM 2025 C C . ARG B 1 59 ? -7.681 29.741 64.866 1.00 115.31 57 ARG B C 1
ATOM 2026 O O . ARG B 1 59 ? -7.217 28.802 65.517 1.00 115.34 57 ARG B O 1
ATOM 2034 N N . CYS B 1 60 ? -8.035 30.903 65.412 1.00 115.04 58 CYS B N 1
ATOM 2035 C CA . CYS B 1 60 ? -7.970 31.138 66.856 1.00 114.95 58 CYS B CA 1
ATOM 2036 C C . CYS B 1 60 ? -9.083 30.411 67.600 1.00 114.02 58 CYS B C 1
ATOM 2037 O O . CYS B 1 60 ? -8.835 29.732 68.601 1.00 113.72 58 CYS B O 1
ATOM 2040 N N . HIS B 1 61 ? -10.302 30.566 67.088 1.00 112.45 59 HIS B N 1
ATOM 2041 C CA . HIS B 1 61 ? -11.510 30.048 67.715 1.00 110.97 59 HIS B CA 1
ATOM 2042 C C . HIS B 1 61 ? -11.502 28.526 67.873 1.00 109.84 59 HIS B C 1
ATOM 2043 O O . HIS B 1 61 ? -11.934 28.010 68.905 1.00 111.01 59 HIS B O 1
ATOM 2050 N N . ASP B 1 62 ? -10.991 27.825 66.863 1.00 109.01 60 ASP B N 1
ATOM 2051 C CA . ASP B 1 62 ? -10.948 26.360 66.862 1.00 109.80 60 ASP B CA 1
ATOM 2052 C C . ASP B 1 62 ? -10.104 25.802 67.998 1.00 108.38 60 ASP B C 1
ATOM 2053 O O . ASP B 1 62 ? -10.508 24.847 68.660 1.00 107.83 60 ASP B O 1
ATOM 2058 N N . LEU B 1 63 ? -8.935 26.405 68.209 1.00 107.00 61 LEU B N 1
ATOM 2059 C CA . LEU B 1 63 ? -7.999 25.972 69.242 1.00 105.53 61 LEU B CA 1
ATOM 2060 C C . LEU B 1 63 ? -8.581 26.235 70.622 1.00 106.37 61 LEU B C 1
ATOM 2061 O O . LEU B 1 63 ? -8.522 25.371 71.505 1.00 106.35 61 LEU B O 1
ATOM 2066 N N . ALA B 1 64 ? -9.158 27.428 70.776 1.00 104.95 62 ALA B N 1
ATOM 2067 C CA . ALA B 1 64 ? -9.816 27.841 72.008 1.00 103.72 62 ALA B CA 1
ATOM 2068 C C . ALA B 1 64 ? -10.933 26.876 72.373 1.00 104.56 62 ALA B C 1
ATOM 2069 O O . ALA B 1 64 ? -11.076 26.519 73.538 1.00 107.40 62 ALA B O 1
ATOM 2071 N N . GLN B 1 65 ? -11.693 26.447 71.364 1.00 104.10 63 GLN B N 1
ATOM 2072 C CA . GLN B 1 65 ? -12.764 25.469 71.533 1.00 105.42 63 GLN B CA 1
ATOM 2073 C C . GLN B 1 65 ? -12.275 24.134 72.081 1.00 104.13 63 GLN B C 1
ATOM 2074 O O . GLN B 1 65 ? -12.900 23.576 72.981 1.00 103.92 63 GLN B O 1
ATOM 2080 N N . ILE B 1 66 ? -11.166 23.633 71.536 1.00 103.92 64 ILE B N 1
ATOM 2081 C CA . ILE B 1 66 ? -10.599 22.352 71.961 1.00 104.42 64 ILE B CA 1
ATOM 2082 C C . ILE B 1 66 ? -10.110 22.483 73.398 1.00 103.59 64 ILE B C 1
ATOM 2083 O O . ILE B 1 66 ? -10.376 21.614 74.231 1.00 104.26 64 ILE B O 1
ATOM 2088 N N . LEU B 1 67 ? -9.430 23.596 73.672 1.00 101.33 65 LEU B N 1
ATOM 2089 C CA . LEU B 1 67 ? -8.912 23.918 74.998 1.00 99.19 65 LEU B CA 1
ATOM 2090 C C . LEU B 1 67 ? -10.016 24.066 76.045 1.00 103.11 65 LEU B C 1
ATOM 2091 O O . LEU B 1 67 ? -9.863 23.599 77.177 1.00 104.71 65 LEU B O 1
ATOM 2096 N N . ALA B 1 68 ? -11.124 24.695 75.653 1.00 104.75 66 ALA B N 1
ATOM 2097 C CA . ALA B 1 68 ? -12.237 24.966 76.563 1.00 107.16 66 ALA B CA 1
ATOM 2098 C C . ALA B 1 68 ? -12.886 23.704 77.112 1.00 110.44 66 ALA B C 1
ATOM 2099 O O . ALA B 1 68 ? -13.210 23.649 78.294 1.00 111.32 66 ALA B O 1
ATOM 2101 N N . GLU B 1 69 ? -13.069 22.694 76.266 1.00 113.63 67 GLU B N 1
ATOM 2102 C CA . GLU B 1 69 ? -13.649 21.430 76.729 1.00 118.95 67 GLU B CA 1
ATOM 2103 C C . GLU B 1 69 ? -12.609 20.399 77.167 1.00 119.35 67 GLU B C 1
ATOM 2104 O O . GLU B 1 69 ? -12.967 19.332 77.677 1.00 120.83 67 GLU B O 1
ATOM 2110 N N . GLN B 1 70 ? -11.330 20.727 76.982 1.00 119.10 68 GLN B N 1
ATOM 2111 C CA . GLN B 1 70 ? -10.243 19.881 77.467 1.00 119.02 68 GLN B CA 1
ATOM 2112 C C . GLN B 1 70 ? -10.075 20.045 78.972 1.00 118.19 68 GLN B C 1
ATOM 2113 O O . GLN B 1 70 ? -9.767 19.085 79.680 1.00 119.01 68 GLN B O 1
ATOM 2119 N N . GLN B 1 71 ? -10.284 21.267 79.454 1.00 117.97 69 GLN B N 1
ATOM 2120 C CA . GLN B 1 71 ? -10.118 21.579 80.869 1.00 117.81 69 GLN B CA 1
ATOM 2121 C C . GLN B 1 71 ? -11.357 22.215 81.497 1.00 117.89 69 GLN B C 1
ATOM 2122 O O . GLN B 1 71 ? -11.270 22.783 82.589 1.00 120.02 69 GLN B O 1
ATOM 2128 N N . LEU B 1 72 ? -12.494 22.105 80.802 1.00 115.40 70 LEU B N 1
ATOM 2129 C CA . LEU B 1 72 ? -13.806 22.579 81.274 1.00 112.78 70 LEU B CA 1
ATOM 2130 C C . LEU B 1 72 ? -13.787 24.049 81.708 1.00 111.67 70 LEU B C 1
ATOM 2131 O O . LEU B 1 72 ? -14.000 24.370 82.879 1.00 112.33 70 LEU B O 1
ATOM 2136 N N . LEU B 1 73 ? -13.517 24.931 80.751 1.00 110.54 71 LEU B N 1
ATOM 2137 C CA . LEU B 1 73 ? -13.327 26.350 81.038 1.00 111.38 71 LEU B CA 1
ATOM 2138 C C . LEU B 1 73 ? -14.278 27.232 80.233 1.00 110.35 71 LEU B C 1
ATOM 2139 O O . LEU B 1 73 ? -14.550 26.935 79.068 1.00 111.27 71 LEU B O 1
ATOM 2144 N N . PRO B 1 74 ? -14.794 28.312 80.859 1.00 109.43 72 PRO B N 1
ATOM 2145 C CA . PRO B 1 74 ? -15.590 29.344 80.183 1.00 109.78 72 PRO B CA 1
ATOM 2146 C C . PRO B 1 74 ? -14.852 30.007 79.018 1.00 110.71 72 PRO B C 1
ATOM 2147 O O . PRO B 1 74 ? -13.714 30.459 79.176 1.00 111.71 72 PRO B O 1
ATOM 2151 N N . MET B 1 75 ? -15.507 30.056 77.860 1.00 111.29 73 MET B N 1
ATOM 2152 C CA . MET B 1 75 ? -14.912 30.613 76.646 1.00 109.12 73 MET B CA 1
ATOM 2153 C C . MET B 1 75 ? -15.812 31.677 76.024 1.00 109.53 73 MET B C 1
ATOM 2154 O O . MET B 1 75 ? -17.029 31.549 76.062 1.00 109.93 73 MET B O 1
ATOM 2159 N N . THR B 1 76 ? -15.210 32.729 75.471 1.00 109.51 74 THR B N 1
ATOM 2160 C CA . THR B 1 76 ? -15.948 33.774 74.754 1.00 111.52 74 THR B CA 1
ATOM 2161 C C . THR B 1 76 ? -15.078 34.311 73.635 1.00 109.99 74 THR B C 1
ATOM 2162 O O . THR B 1 76 ? -13.855 34.314 73.751 1.00 110.91 74 THR B O 1
ATOM 2166 N N . THR B 1 77 ? -15.698 34.746 72.545 1.00 109.80 75 THR B N 1
ATOM 2167 C CA . THR B 1 77 ? -14.964 35.469 71.512 1.00 111.15 75 THR B CA 1
ATOM 2168 C C . THR B 1 77 ? -14.985 36.964 71.830 1.00 113.22 75 THR B C 1
ATOM 2169 O O . THR B 1 77 ? -15.769 37.409 72.672 1.00 115.16 75 THR B O 1
ATOM 2173 N N . GLU B 1 78 ? -14.106 37.727 71.179 1.00 114.24 76 GLU B N 1
ATOM 2174 C CA . GLU B 1 78 ? -14.127 39.186 71.267 1.00 117.08 76 GLU B CA 1
ATOM 2175 C C . GLU B 1 78 ? -13.647 39.807 69.964 1.00 118.31 76 GLU B C 1
ATOM 2176 O O . GLU B 1 78 ? -12.480 39.676 69.589 1.00 118.70 76 GLU B O 1
ATOM 2182 N N . ASP B 1 79 ? -14.558 40.514 69.302 1.00 121.09 77 ASP B N 1
ATOM 2183 C CA . ASP B 1 79 ? -14.370 40.982 67.928 1.00 123.48 77 ASP B CA 1
ATOM 2184 C C . ASP B 1 79 ? -13.344 42.104 67.765 1.00 124.23 77 ASP B C 1
ATOM 2185 O O . ASP B 1 79 ? -13.093 42.564 66.652 1.00 125.99 77 ASP B O 1
ATOM 2190 N N . ASP B 1 80 ? -12.753 42.547 68.868 1.00 124.89 78 ASP B N 1
ATOM 2191 C CA . ASP B 1 80 ? -11.723 43.576 68.818 1.00 125.73 78 ASP B CA 1
ATOM 2192 C C . ASP B 1 80 ? -10.337 42.941 68.868 1.00 125.30 78 ASP B C 1
ATOM 2193 O O . ASP B 1 80 ? -9.323 43.643 68.852 1.00 125.51 78 ASP B O 1
ATOM 2198 N N . LEU B 1 81 ? -10.303 41.611 68.921 1.00 124.68 79 LEU B N 1
ATOM 2199 C CA . LEU B 1 81 ? -9.048 40.875 69.036 1.00 124.27 79 LEU B CA 1
ATOM 2200 C C . LEU B 1 81 ? -8.704 40.085 67.774 1.00 125.97 79 LEU B C 1
ATOM 2201 O O . LEU B 1 81 ? -7.963 39.105 67.834 1.00 126.82 79 LEU B O 1
ATOM 2206 N N . GLN B 1 82 ? -9.235 40.526 66.636 1.00 127.76 80 GLN B N 1
ATOM 2207 C CA . GLN B 1 82 ? -8.933 39.915 65.343 1.00 129.74 80 GLN B CA 1
ATOM 2208 C C . GLN B 1 82 ? -7.734 40.599 64.703 1.00 131.76 80 GLN B C 1
ATOM 2209 O O . GLN B 1 82 ? -7.099 41.456 65.314 1.00 132.49 80 GLN B O 1
ATOM 2215 N N . GLU B 1 83 ? -7.459 40.237 63.452 1.00 134.21 81 GLU B N 1
ATOM 2216 C CA . GLU B 1 83 ? -6.431 40.885 62.642 1.00 137.44 81 GLU B CA 1
ATOM 2217 C C . GLU B 1 83 ? -6.766 42.342 62.329 1.00 136.81 81 GLU B C 1
ATOM 2218 O O . GLU B 1 83 ? -7.805 42.863 62.745 1.00 136.62 81 GLU B O 1
ATOM 2224 N N . MET B 1 84 ? -5.885 42.988 61.572 1.00 138.00 82 MET B N 1
ATOM 2225 C CA . MET B 1 84 ? -6.054 44.389 61.201 1.00 139.61 82 MET B CA 1
ATOM 2226 C C . MET B 1 84 ? -7.240 44.614 60.260 1.00 143.30 82 MET B C 1
ATOM 2227 O O . MET B 1 84 ? -7.800 45.716 60.217 1.00 143.56 82 MET B O 1
ATOM 2232 N N . ASP B 1 85 ? -7.638 43.546 59.562 1.00 146.72 83 ASP B N 1
ATOM 2233 C CA . ASP B 1 85 ? -8.500 43.613 58.381 1.00 150.55 83 ASP B CA 1
ATOM 2234 C C . ASP B 1 85 ? -7.780 44.483 57.358 1.00 153.03 83 ASP B C 1
ATOM 2235 O O . ASP B 1 85 ? -8.052 45.680 57.232 1.00 151.49 83 ASP B O 1
ATOM 2240 N N . PHE B 1 86 ? -6.847 43.851 56.648 1.00 157.67 84 PHE B N 1
ATOM 2241 C CA . PHE B 1 86 ? -5.906 44.519 55.741 1.00 162.31 84 PHE B CA 1
ATOM 2242 C C . PHE B 1 86 ? -6.579 45.142 54.512 1.00 164.87 84 PHE B C 1
ATOM 2243 O O . PHE B 1 86 ? -5.943 45.879 53.753 1.00 166.16 84 PHE B O 1
ATOM 2251 N N . GLY B 1 87 ? -7.866 44.851 54.337 1.00 166.95 85 GLY B N 1
ATOM 2252 C CA . GLY B 1 87 ? -8.657 45.365 53.228 1.00 169.16 85 GLY B CA 1
ATOM 2253 C C . GLY B 1 87 ? -9.809 44.424 52.953 1.00 171.53 85 GLY B C 1
ATOM 2254 O O . GLY B 1 87 ? -9.602 43.290 52.516 1.00 172.06 85 GLY B O 1
ATOM 2255 N N . ASP B 1 88 ? -11.024 44.885 53.229 1.00 174.07 86 ASP B N 1
ATOM 2256 C CA . ASP B 1 88 ? -12.222 44.101 52.954 1.00 176.73 86 ASP B CA 1
ATOM 2257 C C . ASP B 1 88 ? -12.783 44.487 51.586 1.00 177.78 86 ASP B C 1
ATOM 2258 O O . ASP B 1 88 ? -13.866 45.069 51.476 1.00 177.70 86 ASP B O 1
ATOM 2263 N N . PHE B 1 89 ? -12.034 44.157 50.539 1.00 179.57 87 PHE B N 1
ATOM 2264 C CA . PHE B 1 89 ? -12.371 44.593 49.189 1.00 181.83 87 PHE B CA 1
ATOM 2265 C C . PHE B 1 89 ? -13.058 43.480 48.404 1.00 184.66 87 PHE B C 1
ATOM 2266 O O . PHE B 1 89 ? -12.879 42.298 48.699 1.00 185.24 87 PHE B O 1
ATOM 2274 N N . ASP B 1 90 ? -13.844 43.866 47.404 1.00 187.61 88 ASP B N 1
ATOM 2275 C CA . ASP B 1 90 ? -14.835 42.970 46.820 1.00 190.21 88 ASP B CA 1
ATOM 2276 C C . ASP B 1 90 ? -14.684 42.895 45.304 1.00 191.74 88 ASP B C 1
ATOM 2277 O O . ASP B 1 90 ? -14.122 41.938 44.773 1.00 191.76 88 ASP B O 1
ATOM 2282 N N . GLY B 1 91 ? -15.190 43.912 44.613 1.00 193.50 89 GLY B N 1
ATOM 2283 C CA . GLY B 1 91 ? -14.657 44.295 43.319 1.00 195.79 89 GLY B CA 1
ATOM 2284 C C . GLY B 1 91 ? -13.902 45.608 43.369 1.00 197.58 89 GLY B C 1
ATOM 2285 O O . GLY B 1 91 ? -12.713 45.664 43.055 1.00 197.63 89 GLY B O 1
ATOM 2286 N N . MET B 1 92 ? -14.596 46.670 43.766 1.00 199.10 90 MET B N 1
ATOM 2287 C CA . MET B 1 92 ? -13.954 47.953 44.023 1.00 200.00 90 MET B CA 1
ATOM 2288 C C . MET B 1 92 ? -12.943 48.292 42.932 1.00 200.00 90 MET B C 1
ATOM 2289 O O . MET B 1 92 ? -11.738 48.330 43.179 1.00 200.00 90 MET B O 1
ATOM 2294 N N . PRO B 1 93 ? -13.443 48.538 41.725 1.00 200.00 91 PRO B N 1
ATOM 2295 C CA . PRO B 1 93 ? -12.659 48.311 40.504 1.00 199.42 91 PRO B CA 1
ATOM 2296 C C . PRO B 1 93 ? -11.149 48.032 40.653 1.00 197.92 91 PRO B C 1
ATOM 2297 O O . PRO B 1 93 ? -10.319 48.711 40.040 1.00 197.34 91 PRO B O 1
ATOM 2301 N N . PHE B 1 94 ? -10.820 47.013 41.449 1.00 196.60 92 PHE B N 1
ATOM 2302 C CA . PHE B 1 94 ? -9.448 46.551 41.625 1.00 196.04 92 PHE B CA 1
ATOM 2303 C C . PHE B 1 94 ? -9.096 45.595 40.486 1.00 196.23 92 PHE B C 1
ATOM 2304 O O . PHE B 1 94 ? -8.478 44.550 40.699 1.00 196.35 92 PHE B O 1
ATOM 2312 N N . ASP B 1 95 ? -9.512 45.967 39.278 1.00 196.83 93 ASP B N 1
ATOM 2313 C CA . ASP B 1 95 ? -9.282 45.185 38.074 1.00 197.77 93 ASP B CA 1
ATOM 2314 C C . ASP B 1 95 ? -7.804 45.251 37.704 1.00 197.45 93 ASP B C 1
ATOM 2315 O O . ASP B 1 95 ? -7.208 44.244 37.321 1.00 198.30 93 ASP B O 1
ATOM 2320 N N . LEU B 1 96 ? -7.223 46.441 37.834 1.00 195.98 94 LEU B N 1
ATOM 2321 C CA . LEU B 1 96 ? -5.794 46.650 37.617 1.00 194.02 94 LEU B CA 1
ATOM 2322 C C . LEU B 1 96 ? -5.198 47.503 38.737 1.00 193.07 94 LEU B C 1
ATOM 2323 O O . LEU B 1 96 ? -3.994 47.769 38.754 1.00 193.07 94 LEU B O 1
ATOM 2328 N N . LEU B 1 97 ? -6.047 47.909 39.679 1.00 191.58 95 LEU B N 1
ATOM 2329 C CA . LEU B 1 97 ? -5.642 48.823 40.744 1.00 190.42 95 LEU B CA 1
ATOM 2330 C C . LEU B 1 97 ? -4.967 48.124 41.922 1.00 190.56 95 LEU B C 1
ATOM 2331 O O . LEU B 1 97 ? -4.062 48.687 42.538 1.00 190.17 95 LEU B O 1
ATOM 2336 N N . THR B 1 98 ? -5.408 46.906 42.233 1.00 190.96 96 THR B N 1
ATOM 2337 C CA . THR B 1 98 ? -4.699 46.062 43.198 1.00 190.92 96 THR B CA 1
ATOM 2338 C C . THR B 1 98 ? -3.497 45.389 42.529 1.00 192.17 96 THR B C 1
ATOM 2339 O O . THR B 1 98 ? -2.548 44.980 43.204 1.00 192.28 96 THR B O 1
ATOM 2343 N N . GLU B 1 99 ? -3.554 45.295 41.198 1.00 193.42 97 GLU B N 1
ATOM 2344 C CA . GLU B 1 99 ? -2.484 44.721 40.385 1.00 194.18 97 GLU B CA 1
ATOM 2345 C C . GLU B 1 99 ? -1.287 45.658 40.329 1.00 194.84 97 GLU B C 1
ATOM 2346 O O . GLU B 1 99 ? -0.143 45.227 40.493 1.00 195.27 97 GLU B O 1
ATOM 2352 N N . HIS B 1 100 ? -1.562 46.941 40.103 1.00 195.25 98 HIS B N 1
ATOM 2353 C CA . HIS B 1 100 ? -0.535 47.978 40.144 1.00 195.29 98 HIS B CA 1
ATOM 2354 C C . HIS B 1 100 ? -0.449 48.580 41.554 1.00 195.01 98 HIS B C 1
ATOM 2355 O O . HIS B 1 100 ? -0.449 49.802 41.729 1.00 195.37 98 HIS B O 1
ATOM 2362 N N . TRP B 1 101 ? -0.382 47.696 42.549 1.00 194.12 99 TRP B N 1
ATOM 2363 C CA . TRP B 1 101 ? -0.255 48.070 43.950 1.00 193.28 99 TRP B CA 1
ATOM 2364 C C . TRP B 1 101 ? 0.779 47.169 44.614 1.00 193.98 99 TRP B C 1
ATOM 2365 O O . TRP B 1 101 ? 0.610 45.947 44.659 1.00 193.83 99 TRP B O 1
ATOM 2376 N N . LYS B 1 102 ? 1.847 47.780 45.125 1.00 194.97 100 LYS B N 1
ATOM 2377 C CA . LYS B 1 102 ? 2.772 47.089 46.017 1.00 195.66 100 LYS B CA 1
ATOM 2378 C C . LYS B 1 102 ? 2.068 47.022 47.368 1.00 196.95 100 LYS B C 1
ATOM 2379 O O . LYS B 1 102 ? 2.120 47.973 48.156 1.00 197.16 100 LYS B O 1
ATOM 2385 N N . LYS B 1 103 ? 1.397 45.891 47.599 1.00 198.06 101 LYS B N 1
ATOM 2386 C CA . LYS B 1 103 ? 0.387 45.720 48.657 1.00 198.28 101 LYS B CA 1
ATOM 2387 C C . LYS B 1 103 ? 0.882 45.997 50.079 1.00 200.00 101 LYS B C 1
ATOM 2388 O O . LYS B 1 103 ? 1.757 45.290 50.594 1.00 200.00 101 LYS B O 1
ATOM 2394 N N . LEU B 1 104 ? 0.271 47.013 50.698 1.00 200.00 102 LEU B N 1
ATOM 2395 C CA . LEU B 1 104 ? 0.698 47.614 51.980 1.00 200.00 102 LEU B CA 1
ATOM 2396 C C . LEU B 1 104 ? 2.216 47.759 52.168 1.00 200.00 102 LEU B C 1
ATOM 2397 O O . LEU B 1 104 ? 2.831 47.095 53.009 1.00 200.00 102 LEU B O 1
ATOM 2402 N N . ASP B 1 105 ? 2.797 48.642 51.358 1.00 200.00 103 ASP B N 1
ATOM 2403 C CA . ASP B 1 105 ? 4.220 48.965 51.412 1.00 200.00 103 ASP B CA 1
ATOM 2404 C C . ASP B 1 105 ? 4.487 50.034 52.479 1.00 200.00 103 ASP B C 1
ATOM 2405 O O . ASP B 1 105 ? 5.642 50.352 52.778 1.00 200.00 103 ASP B O 1
ATOM 2410 N N . ALA B 1 106 ? 3.410 50.574 53.051 1.00 200.00 104 ALA B N 1
ATOM 2411 C CA . ALA B 1 106 ? 3.497 51.618 54.070 1.00 200.00 104 ALA B CA 1
ATOM 2412 C C . ALA B 1 106 ? 2.965 51.201 55.447 1.00 200.00 104 ALA B C 1
ATOM 2413 O O . ALA B 1 106 ? 3.005 51.988 56.395 1.00 200.00 104 ALA B O 1
ATOM 2415 N N . PHE B 1 107 ? 2.465 49.969 55.549 1.00 200.00 105 PHE B N 1
ATOM 2416 C CA . PHE B 1 107 ? 2.220 49.330 56.846 1.00 200.00 105 PHE B CA 1
ATOM 2417 C C . PHE B 1 107 ? 3.575 48.940 57.440 1.00 200.00 105 PHE B C 1
ATOM 2418 O O . PHE B 1 107 ? 3.776 49.008 58.657 1.00 200.00 105 PHE B O 1
ATOM 2426 N N . TRP B 1 108 ? 4.502 48.558 56.560 1.00 200.00 106 TRP B N 1
ATOM 2427 C CA . TRP B 1 108 ? 5.876 48.228 56.937 1.00 200.00 106 TRP B CA 1
ATOM 2428 C C . TRP B 1 108 ? 6.719 49.495 57.166 1.00 200.00 106 TRP B C 1
ATOM 2429 O O . TRP B 1 108 ? 7.768 49.443 57.814 1.00 200.00 106 TRP B O 1
ATOM 2440 N N . GLN B 1 109 ? 6.244 50.626 56.641 1.00 200.00 107 GLN B N 1
ATOM 2441 C CA . GLN B 1 109 ? 7.001 51.881 56.626 1.00 200.00 107 GLN B CA 1
ATOM 2442 C C . GLN B 1 109 ? 6.552 52.893 57.689 1.00 200.00 107 GLN B C 1
ATOM 2443 O O . GLN B 1 109 ? 7.388 53.475 58.382 1.00 200.00 107 GLN B O 1
ATOM 2449 N N . SER B 1 110 ? 5.241 53.097 57.812 1.00 200.00 108 SER B N 1
ATOM 2450 C CA . SER B 1 110 ? 4.702 54.231 58.571 1.00 200.00 108 SER B CA 1
ATOM 2451 C C . SER B 1 110 ? 3.487 53.894 59.449 1.00 200.00 108 SER B C 1
ATOM 2452 O O . SER B 1 110 ? 2.805 52.895 59.200 1.00 200.00 108 SER B O 1
ATOM 2455 N N . PRO B 1 111 ? 3.237 54.709 60.502 1.00 200.00 109 PRO B N 1
ATOM 2456 C CA . PRO B 1 111 ? 1.967 54.668 61.248 1.00 200.00 109 PRO B CA 1
ATOM 2457 C C . PRO B 1 111 ? 0.706 54.947 60.410 1.00 200.00 109 PRO B C 1
ATOM 2458 O O . PRO B 1 111 ? -0.122 54.051 60.239 1.00 200.00 109 PRO B O 1
ATOM 2462 N N . ALA B 1 112 ? 0.559 56.171 59.904 1.00 200.00 110 ALA B N 1
ATOM 2463 C CA . ALA B 1 112 ? -0.631 56.543 59.143 1.00 199.82 110 ALA B CA 1
ATOM 2464 C C . ALA B 1 112 ? -0.346 57.557 58.035 1.00 200.00 110 ALA B C 1
ATOM 2465 O O . ALA B 1 112 ? -0.613 58.752 58.192 1.00 200.00 110 ALA B O 1
ATOM 2467 N N . HIS B 1 113 ? 0.214 57.077 56.923 1.00 200.00 111 HIS B N 1
ATOM 2468 C CA . HIS B 1 113 ? 0.237 57.866 55.682 1.00 200.00 111 HIS B CA 1
ATOM 2469 C C . HIS B 1 113 ? -0.372 57.140 54.466 1.00 200.00 111 HIS B C 1
ATOM 2470 O O . HIS B 1 113 ? -0.365 57.663 53.347 1.00 200.00 111 HIS B O 1
ATOM 2477 N N . HIS B 1 114 ? -0.905 55.942 54.712 1.00 200.00 112 HIS B N 1
ATOM 2478 C CA . HIS B 1 114 ? -1.551 55.122 53.681 1.00 199.39 112 HIS B CA 1
ATOM 2479 C C . HIS B 1 114 ? -2.754 54.338 54.213 1.00 197.84 112 HIS B C 1
ATOM 2480 O O . HIS B 1 114 ? -2.892 54.115 55.420 1.00 197.71 112 HIS B O 1
ATOM 2487 N N . SER B 1 115 ? -3.619 53.935 53.285 1.00 195.46 113 SER B N 1
ATOM 2488 C CA . SER B 1 115 ? -4.694 52.979 53.537 1.00 192.89 113 SER B CA 1
ATOM 2489 C C . SER B 1 115 ? -4.943 52.192 52.249 1.00 191.78 113 SER B C 1
ATOM 2490 O O . SER B 1 115 ? -4.402 52.538 51.194 1.00 192.05 113 SER B O 1
ATOM 2493 N N . LEU B 1 116 ? -5.744 51.132 52.332 1.00 189.98 114 LEU B N 1
ATOM 2494 C CA . LEU B 1 116 ? -6.095 50.333 51.153 1.00 187.90 114 LEU B CA 1
ATOM 2495 C C . LEU B 1 116 ? -7.619 50.316 50.959 1.00 186.12 114 LEU B C 1
ATOM 2496 O O . LEU B 1 116 ? -8.258 49.282 51.179 1.00 184.88 114 LEU B O 1
ATOM 2501 N N . PRO B 1 117 ? -8.189 51.454 50.487 1.00 184.80 115 PRO B N 1
ATOM 2502 C CA . PRO B 1 117 ? -9.560 51.978 50.593 1.00 183.30 115 PRO B CA 1
ATOM 2503 C C . PRO B 1 117 ? -10.690 51.035 51.048 1.00 181.22 115 PRO B C 1
ATOM 2504 O O . PRO B 1 117 ? -11.740 50.982 50.403 1.00 181.54 115 PRO B O 1
ATOM 2508 N N . ASN B 1 118 ? -10.473 50.350 52.173 1.00 178.27 116 ASN B N 1
ATOM 2509 C CA . ASN B 1 118 ? -11.410 49.388 52.771 1.00 174.95 116 ASN B CA 1
ATOM 2510 C C . ASN B 1 118 ? -11.013 49.041 54.206 1.00 171.93 116 ASN B C 1
ATOM 2511 O O . ASN B 1 118 ? -11.834 48.561 54.992 1.00 170.45 116 ASN B O 1
ATOM 2516 N N . ALA B 1 119 ? -9.748 49.307 54.530 1.00 168.80 117 ALA B N 1
ATOM 2517 C CA . ALA B 1 119 ? -9.071 48.757 55.707 1.00 164.99 117 ALA B CA 1
ATOM 2518 C C . ALA B 1 119 ? -9.070 49.659 56.942 1.00 162.52 117 ALA B C 1
ATOM 2519 O O . ALA B 1 119 ? -9.605 50.769 56.918 1.00 163.38 117 ALA B O 1
ATOM 2521 N N . GLU B 1 120 ? -8.462 49.156 58.019 1.00 158.94 118 GLU B N 1
ATOM 2522 C CA . GLU B 1 120 ? -8.174 49.941 59.218 1.00 156.33 118 GLU B CA 1
ATOM 2523 C C . GLU B 1 120 ? -6.740 50.442 59.160 1.00 154.65 118 GLU B C 1
ATOM 2524 O O . GLU B 1 120 ? -5.852 49.727 58.691 1.00 154.19 118 GLU B O 1
ATOM 2530 N N . SER B 1 121 ? -6.508 51.659 59.648 1.00 153.27 119 SER B N 1
ATOM 2531 C CA . SER B 1 121 ? -5.144 52.163 59.817 1.00 152.30 119 SER B CA 1
ATOM 2532 C C . SER B 1 121 ? -4.574 51.642 61.138 1.00 151.58 119 SER B C 1
ATOM 2533 O O . SER B 1 121 ? -5.303 51.035 61.931 1.00 151.99 119 SER B O 1
ATOM 2536 N N . LEU B 1 122 ? -3.279 51.872 61.368 1.00 149.93 120 LEU B N 1
ATOM 2537 C CA . LEU B 1 122 ? -2.636 51.519 62.641 1.00 148.25 120 LEU B CA 1
ATOM 2538 C C . LEU B 1 122 ? -3.280 52.248 63.811 1.00 147.30 120 LEU B C 1
ATOM 2539 O O . LEU B 1 122 ? -3.448 51.671 64.880 1.00 146.38 120 LEU B O 1
ATOM 2544 N N . SER B 1 123 ? -3.645 53.509 63.580 1.00 146.58 121 SER B N 1
ATOM 2545 C CA . SER B 1 123 ? -4.327 54.349 64.560 1.00 146.19 121 SER B CA 1
ATOM 2546 C C . SER B 1 123 ? -5.658 53.751 65.037 1.00 145.37 121 SER B C 1
ATOM 2547 O O . SER B 1 123 ? -5.972 53.806 66.227 1.00 145.90 121 SER B O 1
ATOM 2550 N N . THR B 1 124 ? -6.420 53.174 64.107 1.00 143.38 122 THR B N 1
ATOM 2551 C CA . THR B 1 124 ? -7.695 52.530 64.427 1.00 141.33 122 THR B CA 1
ATOM 2552 C C . THR B 1 124 ? -7.467 51.185 65.104 1.00 139.93 122 THR B C 1
ATOM 2553 O O . THR B 1 124 ? -8.104 50.877 66.118 1.00 139.38 122 THR B O 1
ATOM 2557 N N . PHE B 1 125 ? -6.552 50.402 64.530 1.00 138.52 123 PHE B N 1
ATOM 2558 C CA . PHE B 1 125 ? -6.258 49.040 64.980 1.00 137.29 123 PHE B CA 1
ATOM 2559 C C . PHE B 1 125 ? -5.681 49.012 66.392 1.00 136.47 123 PHE B C 1
ATOM 2560 O O . PHE B 1 125 ? -6.065 48.163 67.198 1.00 135.91 123 PHE B O 1
ATOM 2568 N N . SER B 1 126 ? -4.781 49.950 66.687 1.00 135.52 124 SER B N 1
ATOM 2569 C CA . SER B 1 126 ? -4.182 50.063 68.017 1.00 134.41 124 SER B CA 1
ATOM 2570 C C . SER B 1 126 ? -5.221 50.468 69.050 1.00 132.80 124 SER B C 1
ATOM 2571 O O . SER B 1 126 ? -5.269 49.898 70.140 1.00 132.31 124 SER B O 1
ATOM 2574 N N . GLN B 1 127 ? -6.054 51.441 68.685 1.00 130.80 125 GLN B N 1
ATOM 2575 C CA . GLN B 1 127 ? -7.057 51.983 69.588 1.00 130.13 125 GLN B CA 1
ATOM 2576 C C . GLN B 1 127 ? -8.109 50.948 69.952 1.00 127.77 125 GLN B C 1
ATOM 2577 O O . GLN B 1 127 ? -8.485 50.838 71.116 1.00 127.49 125 GLN B O 1
ATOM 2583 N N . ARG B 1 128 ? -8.555 50.177 68.961 1.00 125.63 126 ARG B N 1
ATOM 2584 C CA . ARG B 1 128 ? -9.582 49.160 69.182 1.00 124.13 126 ARG B CA 1
ATOM 2585 C C . ARG B 1 128 ? -9.071 47.952 69.982 1.00 123.92 126 ARG B C 1
ATOM 2586 O O . ARG B 1 128 ? -9.849 47.281 70.664 1.00 123.25 126 ARG B O 1
ATOM 2594 N N . VAL B 1 129 ? -7.766 47.694 69.902 1.00 123.90 127 VAL B N 1
ATOM 2595 C CA . VAL B 1 129 ? -7.143 46.604 70.649 1.00 124.87 127 VAL B CA 1
ATOM 2596 C C . VAL B 1 129 ? -6.885 47.033 72.096 1.00 126.53 127 VAL B C 1
ATOM 2597 O O . VAL B 1 129 ? -7.244 46.314 73.034 1.00 126.12 127 VAL B O 1
ATOM 2601 N N . SER B 1 130 ? -6.294 48.217 72.264 1.00 128.12 128 SER B N 1
ATOM 2602 C CA . SER B 1 130 ? -5.964 48.757 73.586 1.00 129.37 128 SER B CA 1
ATOM 2603 C C . SER B 1 130 ? -7.198 49.096 74.419 1.00 129.76 128 SER B C 1
ATOM 2604 O O . SER B 1 130 ? -7.165 48.971 75.645 1.00 129.37 128 SER B O 1
ATOM 2607 N N . ARG B 1 131 ? -8.273 49.523 73.752 1.00 129.87 129 ARG B N 1
ATOM 2608 C CA . ARG B 1 131 ? -9.560 49.754 74.409 1.00 131.64 129 ARG B CA 1
ATOM 2609 C C . ARG B 1 131 ? -10.106 48.437 74.957 1.00 128.80 129 ARG B C 1
ATOM 2610 O O . ARG B 1 131 ? -10.593 48.388 76.089 1.00 129.62 129 ARG B O 1
ATOM 2618 N N . ALA B 1 132 ? -9.998 47.379 74.153 1.00 125.22 130 ALA B N 1
ATOM 2619 C CA . ALA B 1 132 ? -10.417 46.038 74.555 1.00 123.17 130 ALA B CA 1
ATOM 2620 C C . ALA B 1 132 ? -9.531 45.478 75.664 1.00 121.81 130 ALA B C 1
ATOM 2621 O O . ALA B 1 132 ? -10.024 44.815 76.578 1.00 121.24 130 ALA B O 1
ATOM 2623 N N . TRP B 1 133 ? -8.231 45.759 75.571 1.00 120.34 131 TRP B N 1
ATOM 2624 C CA . TRP B 1 133 ? -7.242 45.329 76.559 1.00 119.43 131 TRP B CA 1
ATOM 2625 C C . TRP B 1 133 ? -7.510 45.969 77.918 1.00 120.74 131 TRP B C 1
ATOM 2626 O O . TRP B 1 133 ? -7.479 45.287 78.945 1.00 119.47 131 TRP B O 1
ATOM 2637 N N . SER B 1 134 ? -7.794 47.273 77.904 1.00 122.36 132 SER B N 1
ATOM 2638 C CA . SER B 1 134 ? -8.127 48.023 79.114 1.00 124.88 132 SER B CA 1
ATOM 2639 C C . SER B 1 134 ? -9.405 47.518 79.766 1.00 126.05 132 SER B C 1
ATOM 2640 O O . SER B 1 134 ? -9.508 47.487 80.989 1.00 126.45 132 SER B O 1
ATOM 2643 N N . GLN B 1 135 ? -10.366 47.112 78.941 1.00 126.71 133 GLN B N 1
ATOM 2644 C CA . GLN B 1 135 ? -11.594 46.496 79.427 1.00 128.91 133 GLN B CA 1
ATOM 2645 C C . GLN B 1 135 ? -11.323 45.116 80.008 1.00 125.87 133 GLN B C 1
ATOM 2646 O O 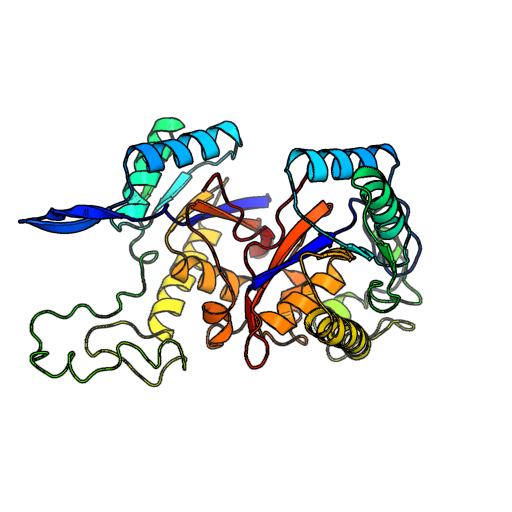. GLN B 1 135 ? -11.972 44.707 80.967 1.00 126.49 133 GLN B O 1
ATOM 2652 N N . ILE B 1 136 ? -10.354 44.414 79.427 1.00 123.93 134 ILE B N 1
ATOM 2653 C CA . ILE B 1 136 ? -9.990 43.073 79.870 1.00 122.73 134 ILE B CA 1
ATOM 2654 C C . ILE B 1 136 ? -9.279 43.095 81.227 1.00 123.23 134 ILE B C 1
ATOM 2655 O O . ILE B 1 136 ? -9.622 42.315 82.118 1.00 121.99 134 ILE B O 1
ATOM 2660 N N . ILE B 1 137 ? -8.334 44.022 81.394 1.00 124.04 135 ILE B N 1
ATOM 2661 C CA . ILE B 1 137 ? -7.542 44.117 82.630 1.00 125.36 135 ILE B CA 1
ATOM 2662 C C . ILE B 1 137 ? -8.324 44.663 83.829 1.00 127.24 135 ILE B C 1
ATOM 2663 O O . ILE B 1 137 ? -7.884 44.531 84.973 1.00 127.85 135 ILE B O 1
ATOM 2668 N N . ASN B 1 138 ? -9.474 45.275 83.562 1.00 128.42 136 ASN B N 1
ATOM 2669 C CA . ASN B 1 138 ? -10.334 45.794 84.618 1.00 129.66 136 ASN B CA 1
ATOM 2670 C C . ASN B 1 138 ? -11.399 44.796 85.035 1.00 130.65 136 ASN B C 1
ATOM 2671 O O . ASN B 1 138 ? -11.796 44.754 86.199 1.00 131.59 136 ASN B O 1
ATOM 2676 N N . ASP B 1 139 ? -11.852 43.990 84.079 1.00 132.15 137 ASP B N 1
ATOM 2677 C CA . ASP B 1 139 ? -12.849 42.956 84.340 1.00 134.82 137 ASP B CA 1
ATOM 2678 C C . ASP B 1 139 ? -12.250 41.750 85.041 1.00 134.11 137 ASP B C 1
ATOM 2679 O O . ASP B 1 139 ? -12.963 41.001 85.713 1.00 134.31 137 ASP B O 1
ATOM 2684 N N . ILE B 1 140 ? -10.941 41.574 84.882 1.00 133.92 138 ILE B N 1
ATOM 2685 C CA . ILE B 1 140 ? -10.287 40.314 85.223 1.00 134.07 138 ILE B CA 1
ATOM 2686 C C . ILE B 1 140 ? -10.219 39.983 86.722 1.00 133.00 138 ILE B C 1
ATOM 2687 O O . ILE B 1 140 ? -9.814 40.795 87.555 1.00 133.18 138 ILE B O 1
ATOM 2692 N N . ASN B 1 141 ? -10.698 38.786 87.033 1.00 131.54 139 ASN B N 1
ATOM 2693 C CA . ASN B 1 141 ? -10.429 38.122 88.285 1.00 130.91 139 ASN B CA 1
ATOM 2694 C C . ASN B 1 141 ? -10.058 36.690 87.920 1.00 129.76 139 ASN B C 1
ATOM 2695 O O . ASN B 1 141 ? -10.704 36.093 87.053 1.00 131.93 139 ASN B O 1
ATOM 2700 N N . ASP B 1 142 ? -9.008 36.168 88.559 1.00 126.93 140 ASP B N 1
ATOM 2701 C CA . ASP B 1 142 ? -8.397 34.859 88.235 1.00 123.81 140 ASP B CA 1
ATOM 2702 C C . ASP B 1 142 ? -7.627 34.883 86.888 1.00 120.95 140 ASP B C 1
ATOM 2703 O O . ASP B 1 142 ? -7.532 35.927 86.239 1.00 119.31 140 ASP B O 1
ATOM 2708 N N . ASN B 1 143 ? -7.062 33.743 86.489 1.00 117.65 141 ASN B N 1
ATOM 2709 C CA . ASN B 1 143 ? -6.165 33.676 85.330 1.00 113.92 141 ASN B CA 1
ATOM 2710 C C . ASN B 1 143 ? -6.866 33.653 83.977 1.00 110.86 141 ASN B C 1
ATOM 2711 O O . ASN B 1 143 ? -8.011 33.218 83.871 1.00 110.84 141 ASN B O 1
ATOM 2716 N N . LEU B 1 144 ? -6.154 34.098 82.945 1.00 107.46 142 LEU B N 1
ATOM 2717 C CA . LEU B 1 144 ? -6.742 34.285 81.621 1.00 105.44 142 LEU B CA 1
ATOM 2718 C C . LEU B 1 144 ? -5.857 33.817 80.464 1.00 101.69 142 LEU B C 1
ATOM 2719 O O . LEU B 1 144 ? -4.681 34.169 80.382 1.00 102.44 142 LEU B O 1
ATOM 2724 N N . LEU B 1 145 ? -6.442 33.024 79.573 1.00 96.95 143 LEU B N 1
ATOM 2725 C CA . LEU B 1 145 ? -5.804 32.674 78.315 1.00 92.06 143 LEU B CA 1
ATOM 2726 C C . LEU B 1 145 ? -6.464 33.479 77.210 1.00 89.34 143 LEU B C 1
ATOM 2727 O O . LEU B 1 145 ? -7.683 33.471 77.065 1.00 93.11 143 LEU B O 1
ATOM 2732 N N . ILE B 1 146 ? -5.657 34.197 76.447 1.00 85.32 144 ILE B N 1
ATOM 2733 C CA . ILE B 1 146 ? -6.167 34.913 75.291 1.00 84.20 144 ILE B CA 1
ATOM 2734 C C . ILE B 1 146 ? -5.581 34.297 74.029 1.00 84.29 144 ILE B C 1
ATOM 2735 O O . ILE B 1 146 ? -4.393 34.459 73.753 1.00 85.12 144 ILE B O 1
ATOM 2740 N N . VAL B 1 147 ? -6.405 33.564 73.284 1.00 84.18 145 VAL B N 1
ATOM 2741 C CA . VAL B 1 147 ? -5.968 32.998 72.000 1.00 85.71 145 VAL B CA 1
ATOM 2742 C C . VAL B 1 147 ? -6.225 34.011 70.883 1.00 84.74 145 VAL B C 1
ATOM 2743 O O . VAL B 1 147 ? -7.374 34.332 70.582 1.00 88.24 145 VAL B O 1
ATOM 2747 N N . THR B 1 148 ? -5.157 34.520 70.278 1.00 84.25 146 THR B N 1
ATOM 2748 C CA . THR B 1 148 ? -5.277 35.650 69.353 1.00 88.35 146 THR B CA 1
ATOM 2749 C C . THR B 1 148 ? -4.200 35.653 68.239 1.00 89.20 146 THR B C 1
ATOM 2750 O O . THR B 1 148 ? -3.662 34.598 67.879 1.00 88.45 146 THR B O 1
ATOM 2754 N N . HIS B 1 149 ? -3.910 36.835 67.695 1.00 90.18 147 HIS B N 1
ATOM 2755 C CA . HIS B 1 149 ? -2.997 36.987 66.567 1.00 94.76 147 HIS B CA 1
ATOM 2756 C C . HIS B 1 149 ? -1.724 37.704 66.985 1.00 97.42 147 HIS B C 1
ATOM 2757 O O . HIS B 1 149 ? -1.730 38.483 67.941 1.00 99.51 147 HIS B O 1
ATOM 2764 N N . GLY B 1 150 ? -0.642 37.443 66.251 1.00 98.78 148 GLY B N 1
ATOM 2765 C CA . GLY B 1 150 ? 0.661 38.064 66.498 1.00 98.54 148 GLY B CA 1
ATOM 2766 C C . GLY B 1 150 ? 0.639 39.577 66.407 1.00 99.72 148 GLY B C 1
ATOM 2767 O O . GLY B 1 150 ? 1.291 40.263 67.198 1.00 101.38 148 GLY B O 1
ATOM 2768 N N . GLY B 1 151 ? -0.123 40.094 65.446 1.00 99.42 149 GLY B N 1
ATOM 2769 C CA . GLY B 1 151 ? -0.318 41.531 65.296 1.00 98.86 149 GLY B CA 1
ATOM 2770 C C . GLY B 1 151 ? -0.915 42.154 66.544 1.00 98.72 149 GLY B C 1
ATOM 2771 O O . GLY B 1 151 ? -0.441 43.191 67.008 1.00 97.61 149 GLY B O 1
ATOM 2772 N N . VAL B 1 152 ? -1.938 41.498 67.091 1.00 99.51 150 VAL B N 1
ATOM 2773 C CA . VAL B 1 152 ? -2.633 41.953 68.301 1.00 99.88 150 VAL B CA 1
ATOM 2774 C C . VAL B 1 152 ? -1.694 41.969 69.502 1.00 98.76 150 VAL B C 1
ATOM 2775 O O . VAL B 1 152 ? -1.586 42.984 70.196 1.00 99.55 150 VAL B O 1
ATOM 2779 N N . ILE B 1 153 ? -1.002 40.851 69.712 1.00 97.00 151 ILE B N 1
ATOM 2780 C CA . ILE B 1 153 ? -0.071 40.686 70.827 1.00 97.86 151 ILE B CA 1
ATOM 2781 C C . ILE B 1 153 ? 0.993 41.790 70.844 1.00 98.46 151 ILE B C 1
ATOM 2782 O O . ILE B 1 153 ? 1.276 42.358 71.899 1.00 98.45 151 ILE B O 1
ATOM 2787 N N . ARG B 1 154 ? 1.524 42.125 69.667 1.00 100.26 152 ARG B N 1
ATOM 2788 C CA . ARG B 1 154 ? 2.504 43.208 69.510 1.00 101.93 152 ARG B CA 1
ATOM 2789 C C . ARG B 1 154 ? 2.051 44.576 70.034 1.00 103.11 152 ARG B C 1
ATOM 2790 O O . ARG B 1 154 ? 2.846 45.304 70.627 1.00 103.98 152 ARG B O 1
ATOM 2798 N N . ILE B 1 155 ? 0.782 44.916 69.823 1.00 104.06 153 ILE B N 1
ATOM 2799 C CA . ILE B 1 155 ? 0.258 46.209 70.274 1.00 107.33 153 ILE B CA 1
ATOM 2800 C C . ILE B 1 155 ? 0.006 46.201 71.780 1.00 108.56 153 ILE B C 1
ATOM 2801 O O . ILE B 1 155 ? 0.220 47.215 72.458 1.00 109.78 153 ILE B O 1
ATOM 2806 N N . ILE B 1 156 ? -0.445 45.053 72.288 1.00 108.28 154 ILE B N 1
ATOM 2807 C CA . ILE B 1 156 ? -0.640 44.845 73.722 1.00 106.47 154 ILE B CA 1
ATOM 2808 C C . ILE B 1 156 ? 0.680 45.089 74.453 1.00 107.20 154 ILE B C 1
ATOM 2809 O O . ILE B 1 156 ? 0.725 45.856 75.419 1.00 108.25 154 ILE B O 1
ATOM 2814 N N . LEU B 1 157 ? 1.748 44.465 73.953 1.00 105.98 155 LEU B N 1
ATOM 2815 C CA . LEU B 1 157 ? 3.096 44.650 74.487 1.00 105.14 155 LEU B CA 1
ATOM 2816 C C . LEU B 1 157 ? 3.559 46.095 74.367 1.00 107.01 155 LEU B C 1
ATOM 2817 O O . LEU B 1 157 ? 4.148 46.624 75.299 1.00 109.22 155 LEU B O 1
ATOM 2822 N N . ALA B 1 158 ? 3.271 46.728 73.230 1.00 108.53 156 ALA B N 1
ATOM 2823 C CA . ALA B 1 158 ? 3.635 48.128 73.004 1.00 109.73 156 ALA B CA 1
ATOM 2824 C C . ALA B 1 158 ? 2.999 49.072 74.024 1.00 110.87 156 ALA B C 1
ATOM 2825 O O . ALA B 1 158 ? 3.655 49.989 74.519 1.00 109.79 156 ALA B O 1
ATOM 2827 N N . HIS B 1 159 ? 1.730 48.822 74.340 1.00 114.11 157 HIS B N 1
ATOM 2828 C CA . HIS B 1 159 ? 0.990 49.590 75.337 1.00 117.81 157 HIS B CA 1
ATOM 2829 C C . HIS B 1 159 ? 1.534 49.345 76.748 1.00 117.01 157 HIS B C 1
ATOM 2830 O O . HIS B 1 159 ? 1.802 50.296 77.487 1.00 116.90 157 HIS B O 1
ATOM 2837 N N . VAL B 1 160 ? 1.709 48.071 77.097 1.00 116.20 158 VAL B N 1
ATOM 2838 C CA . VAL B 1 160 ? 2.154 47.665 78.433 1.00 116.82 158 VAL B CA 1
ATOM 2839 C C . VAL B 1 160 ? 3.604 48.090 78.720 1.00 118.48 158 VAL B C 1
ATOM 2840 O O . VAL B 1 160 ? 3.889 48.662 79.778 1.00 119.43 158 VAL B O 1
ATOM 2844 N N . LEU B 1 161 ? 4.501 47.851 77.764 1.00 119.33 159 LEU B N 1
ATOM 2845 C CA . LEU B 1 161 ? 5.908 48.252 77.892 1.00 118.42 159 LEU B CA 1
ATOM 2846 C C . LEU B 1 161 ? 6.130 49.742 77.641 1.00 119.17 159 LEU B C 1
ATOM 2847 O O . LEU B 1 161 ? 7.258 50.232 77.751 1.00 119.12 159 LEU B O 1
ATOM 2852 N N . GLY B 1 162 ? 5.057 50.451 77.294 1.00 120.14 160 GLY B N 1
ATOM 2853 C CA . GLY B 1 162 ? 5.105 51.888 77.055 1.00 122.44 160 GLY B CA 1
ATOM 2854 C C . GLY B 1 162 ? 5.949 52.300 75.862 1.00 124.04 160 GLY B C 1
ATOM 2855 O O . GLY B 1 162 ? 6.426 53.434 75.802 1.00 124.22 160 GLY B O 1
ATOM 2856 N N . VAL B 1 163 ? 6.145 51.382 74.916 1.00 125.95 161 VAL B N 1
ATOM 2857 C CA . VAL B 1 163 ? 6.910 51.691 73.710 1.00 128.79 161 VAL B CA 1
ATOM 2858 C C . VAL B 1 163 ? 5.986 52.238 72.621 1.00 131.35 161 VAL B C 1
ATOM 2859 O O . VAL B 1 163 ? 4.769 52.029 72.662 1.00 131.62 161 VAL B O 1
ATOM 2863 N N . ASP B 1 164 ? 6.569 52.955 71.665 1.00 134.68 162 ASP B N 1
ATOM 2864 C CA . ASP B 1 164 ? 5.804 53.537 70.572 1.00 137.53 162 ASP B CA 1
ATOM 2865 C C . ASP B 1 164 ? 5.400 52.461 69.575 1.00 138.30 162 ASP B C 1
ATOM 2866 O O . ASP B 1 164 ? 6.247 51.719 69.070 1.00 138.84 162 ASP B O 1
ATOM 2871 N N . TRP B 1 165 ? 4.099 52.381 69.306 1.00 138.76 163 TRP B N 1
ATOM 2872 C CA . TRP B 1 165 ? 3.562 51.430 68.336 1.00 139.29 163 TRP B CA 1
ATOM 2873 C C . TRP B 1 165 ? 3.696 51.944 66.902 1.00 138.35 163 TRP B C 1
ATOM 2874 O O . TRP B 1 165 ? 3.516 51.191 65.947 1.00 137.59 163 TRP B O 1
ATOM 2885 N N . ARG B 1 166 ? 4.022 53.227 66.761 1.00 138.21 164 ARG B N 1
ATOM 2886 C CA . ARG B 1 166 ? 4.291 53.837 65.458 1.00 138.40 164 ARG B CA 1
ATOM 2887 C C . ARG B 1 166 ? 5.629 53.366 64.879 1.00 137.99 164 ARG B C 1
ATOM 2888 O O . ARG B 1 166 ? 5.859 53.476 63.672 1.00 138.88 164 ARG B O 1
ATOM 2896 N N . ASN B 1 167 ? 6.496 52.849 65.753 1.00 136.80 165 ASN B N 1
ATOM 2897 C CA . ASN B 1 167 ? 7.787 52.272 65.378 1.00 135.10 165 ASN B CA 1
ATOM 2898 C C . ASN B 1 167 ? 7.620 51.049 64.475 1.00 133.36 165 ASN B C 1
ATOM 2899 O O . ASN B 1 167 ? 7.034 50.049 64.890 1.00 132.49 165 ASN B O 1
ATOM 2904 N N . PRO B 1 168 ? 8.129 51.136 63.230 1.00 132.85 166 PRO B N 1
ATOM 2905 C CA . PRO B 1 168 ? 7.998 50.072 62.227 1.00 131.77 166 PRO B CA 1
ATOM 2906 C C . PRO B 1 168 ? 8.848 48.842 62.534 1.00 129.88 166 PRO B C 1
ATOM 2907 O O . PRO B 1 168 ? 8.534 47.745 62.071 1.00 129.53 166 PRO B O 1
ATOM 2911 N N . GLN B 1 169 ? 9.909 49.036 63.316 1.00 128.74 167 GLN B N 1
ATOM 2912 C CA . GLN B 1 169 ? 10.851 47.976 63.675 1.00 127.00 167 GLN B CA 1
ATOM 2913 C C . GLN B 1 169 ? 10.249 46.987 64.674 1.00 125.60 167 GLN B C 1
ATOM 2914 O O . GLN B 1 169 ? 10.660 45.826 64.743 1.00 124.29 167 GLN B O 1
ATOM 2920 N N . TRP B 1 170 ? 9.264 47.466 65.430 1.00 124.00 168 TRP B N 1
ATOM 2921 C CA . TRP B 1 170 ? 8.526 46.680 66.414 1.00 122.12 168 TRP B CA 1
ATOM 2922 C C . TRP B 1 170 ? 7.763 45.514 65.786 1.00 123.08 168 TRP B C 1
ATOM 2923 O O . TRP B 1 170 ? 7.460 44.530 66.451 1.00 124.22 168 TRP B O 1
ATOM 2934 N N . TYR B 1 171 ? 7.452 45.635 64.502 1.00 123.72 169 TYR B N 1
ATOM 2935 C CA . TYR B 1 171 ? 6.749 44.588 63.772 1.00 123.40 169 TYR B CA 1
ATOM 2936 C C . TYR B 1 171 ? 7.732 43.874 62.864 1.00 123.77 169 TYR B C 1
ATOM 2937 O O . TYR B 1 171 ? 7.612 42.669 62.630 1.00 123.93 169 TYR B O 1
ATOM 2946 N N . SER B 1 172 ? 8.713 44.634 62.379 1.00 123.95 170 SER B N 1
ATOM 2947 C CA . SER B 1 172 ? 9.737 44.139 61.467 1.00 124.39 170 SER B CA 1
ATOM 2948 C C . SER B 1 172 ? 10.665 43.124 62.134 1.00 123.71 170 SER B C 1
ATOM 2949 O O . SER B 1 172 ? 10.882 42.031 61.605 1.00 124.01 170 SER B O 1
ATOM 2952 N N . THR B 1 173 ? 11.189 43.485 63.302 1.00 122.74 171 THR B N 1
ATOM 2953 C CA . THR B 1 173 ? 12.221 42.688 63.963 1.00 120.63 171 THR B CA 1
ATOM 2954 C C . THR B 1 173 ? 11.702 41.827 65.118 1.00 118.03 171 THR B C 1
ATOM 2955 O O . THR B 1 173 ? 12.276 40.775 65.412 1.00 118.15 171 THR B O 1
ATOM 2959 N N . LEU B 1 174 ? 10.627 42.266 65.771 1.00 113.87 172 LEU B N 1
ATOM 2960 C CA . LEU B 1 174 ? 10.037 41.481 66.853 1.00 109.46 172 LEU B CA 1
ATOM 2961 C C . LEU B 1 174 ? 9.181 40.365 66.282 1.00 108.20 172 LEU B C 1
ATOM 2962 O O . LEU B 1 174 ? 8.132 40.616 65.686 1.00 110.53 172 LEU B O 1
ATOM 2967 N N . ALA B 1 175 ? 9.635 39.135 66.485 1.00 106.16 173 ALA B N 1
ATOM 2968 C CA . ALA B 1 175 ? 8.891 37.958 66.070 1.00 105.74 173 ALA B CA 1
ATOM 2969 C C . ALA B 1 175 ? 8.098 37.391 67.239 1.00 107.01 173 ALA B C 1
ATOM 2970 O O . ALA B 1 175 ? 8.574 37.388 68.375 1.00 110.69 173 ALA B O 1
ATOM 2972 N N . ILE B 1 176 ? 6.879 36.943 66.956 1.00 106.43 174 ILE B N 1
ATOM 2973 C CA . ILE B 1 176 ? 6.131 36.077 67.870 1.00 105.96 174 ILE B CA 1
ATOM 2974 C C 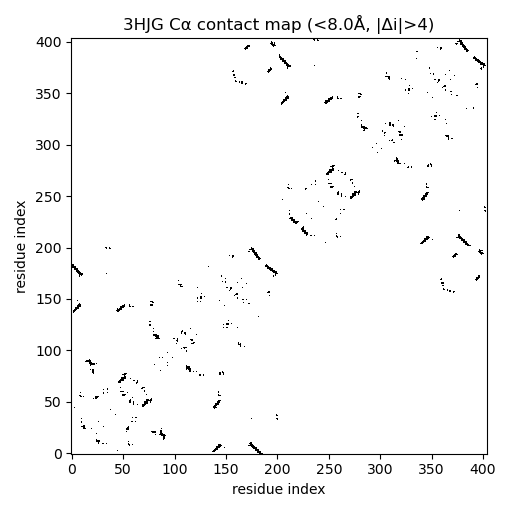. ILE B 1 176 ? 5.509 34.940 67.077 1.00 103.82 174 ILE B C 1
ATOM 2975 O O . ILE B 1 176 ? 4.587 35.145 66.287 1.00 103.49 174 ILE B O 1
ATOM 2980 N N . GLY B 1 177 ? 6.048 33.743 67.291 1.00 102.02 175 GLY B N 1
ATOM 2981 C CA . GLY B 1 177 ? 5.754 32.588 66.460 1.00 99.85 175 GLY B CA 1
ATOM 2982 C C . GLY B 1 177 ? 4.409 31.949 66.712 1.00 101.25 175 GLY B C 1
ATOM 2983 O O . GLY B 1 177 ? 3.672 32.343 67.616 1.00 102.41 175 GLY B O 1
ATOM 2984 N N . ASN B 1 178 ? 4.093 30.959 65.884 1.00 102.05 176 ASN B N 1
ATOM 2985 C CA . ASN B 1 178 ? 2.860 30.198 66.006 1.00 100.54 176 ASN B CA 1
ATOM 2986 C C . ASN B 1 178 ? 2.944 29.262 67.195 1.00 96.74 176 ASN B C 1
ATOM 2987 O O . ASN B 1 178 ? 3.998 28.679 67.448 1.00 96.90 176 ASN B O 1
ATOM 2992 N N . ALA B 1 179 ? 1.828 29.132 67.911 1.00 95.20 177 ALA B N 1
ATOM 2993 C CA . ALA B 1 179 ? 1.760 28.417 69.189 1.00 92.73 177 ALA B CA 1
ATOM 2994 C C . ALA B 1 179 ? 2.804 28.937 70.178 1.00 91.24 177 ALA B C 1
ATOM 2995 O O . ALA B 1 179 ? 3.628 28.180 70.696 1.00 91.24 177 ALA B O 1
ATOM 2997 N N . SER B 1 180 ? 2.781 30.245 70.402 1.00 88.14 178 SER B N 1
ATOM 2998 C CA . SER B 1 180 ? 3.677 30.859 71.356 1.00 86.99 178 SER B CA 1
ATOM 2999 C C . SER B 1 180 ? 2.897 31.577 72.446 1.00 87.46 178 SER B C 1
ATOM 3000 O O . SER B 1 180 ? 2.138 32.517 72.179 1.00 85.88 178 SER B O 1
ATOM 3003 N N . VAL B 1 181 ? 3.087 31.105 73.673 1.00 87.09 179 VAL B N 1
ATOM 3004 C CA . VAL B 1 181 ? 2.512 31.730 74.853 1.00 87.80 179 VAL B CA 1
ATOM 3005 C C . VAL B 1 181 ? 3.398 32.891 75.289 1.00 86.57 179 VAL B C 1
ATOM 3006 O O . VAL B 1 181 ? 4.582 32.704 75.560 1.00 90.18 179 VAL B O 1
ATOM 3010 N N . THR B 1 182 ? 2.835 34.091 75.342 1.00 84.46 180 THR B N 1
ATOM 3011 C CA . THR B 1 182 ? 3.550 35.212 75.937 1.00 86.29 180 THR B CA 1
ATOM 3012 C C . THR B 1 182 ? 2.872 35.574 77.261 1.00 88.19 180 THR B C 1
ATOM 3013 O O . THR B 1 182 ? 1.657 35.769 77.315 1.00 86.62 180 THR B O 1
ATOM 3017 N N . HIS B 1 183 ? 3.666 35.632 78.327 1.00 91.40 181 HIS B N 1
ATOM 3018 C CA . HIS B 1 183 ? 3.158 35.833 79.682 1.00 93.84 181 HIS B CA 1
ATOM 3019 C C . HIS B 1 183 ? 3.190 37.300 80.097 1.00 94.79 181 HIS B C 1
ATOM 3020 O O . HIS B 1 183 ? 4.243 37.938 80.082 1.00 95.94 181 HIS B O 1
ATOM 3027 N N . ILE B 1 184 ? 2.026 37.821 80.475 1.00 97.84 182 ILE B N 1
ATOM 3028 C CA . ILE B 1 184 ? 1.920 39.127 81.122 1.00 100.56 182 ILE B CA 1
ATOM 3029 C C . ILE B 1 184 ? 1.229 38.913 82.452 1.00 104.85 182 ILE B C 1
ATOM 3030 O O . ILE B 1 184 ? 0.122 38.375 82.502 1.00 105.46 182 ILE B O 1
ATOM 3035 N N . THR B 1 185 ? 1.887 39.316 83.531 1.00 109.78 183 THR B N 1
ATOM 3036 C CA . THR B 1 185 ? 1.236 39.314 84.829 1.00 113.79 183 THR B CA 1
ATOM 3037 C C . THR B 1 185 ? 0.772 40.715 85.206 1.00 114.92 183 THR B C 1
ATOM 3038 O O . THR B 1 185 ? 1.540 41.680 85.154 1.00 113.70 183 THR B O 1
ATOM 3042 N N . ILE B 1 186 ? -0.508 40.821 85.540 1.00 118.62 184 ILE B N 1
ATOM 3043 C CA . ILE B 1 186 ? -1.055 42.065 86.059 1.00 123.84 184 ILE B CA 1
ATOM 3044 C C . ILE B 1 186 ? -1.274 41.928 87.559 1.00 127.37 184 ILE B C 1
ATOM 3045 O O . ILE B 1 186 ? -1.612 40.849 88.056 1.00 126.70 184 ILE B O 1
ATOM 3050 N N . THR B 1 187 ? -1.068 43.021 88.279 1.00 131.92 185 THR B N 1
ATOM 3051 C CA . THR B 1 187 ? -1.350 43.027 89.704 1.00 136.37 185 THR B CA 1
ATOM 3052 C C . THR B 1 187 ? -2.143 44.263 90.125 1.00 139.92 185 THR B C 1
ATOM 3053 O O . THR B 1 187 ? -1.733 45.403 89.880 1.00 140.18 185 THR B O 1
ATOM 3057 N N . ILE B 1 188 ? -3.296 44.014 90.739 1.00 144.18 186 ILE B N 1
ATOM 3058 C CA . ILE B 1 188 ? -4.275 45.059 91.043 1.00 148.68 186 ILE B CA 1
ATOM 3059 C C . ILE B 1 188 ? -4.142 45.625 92.459 1.00 151.91 186 ILE B C 1
ATOM 3060 O O . ILE B 1 188 ? -4.066 44.872 93.437 1.00 152.49 186 ILE B O 1
ATOM 3065 N N . ASP B 1 189 ? -4.113 46.954 92.552 1.00 154.79 187 ASP B N 1
ATOM 3066 C CA . ASP B 1 189 ? -3.987 47.647 93.835 1.00 157.44 187 ASP B CA 1
ATOM 3067 C C . ASP B 1 189 ? -4.810 48.938 93.840 1.00 158.14 187 ASP B C 1
ATOM 3068 O O . ASP B 1 189 ? -6.040 48.891 93.906 1.00 158.30 187 ASP B O 1
ATOM 3073 N N . ASP B 1 190 ? -4.131 50.082 93.783 1.00 159.47 188 ASP B N 1
ATOM 3074 C CA . ASP B 1 190 ? -4.789 51.366 93.580 1.00 161.24 188 ASP B CA 1
ATOM 3075 C C . ASP B 1 190 ? -5.098 51.477 92.100 1.00 161.01 188 ASP B C 1
ATOM 3076 O O . ASP B 1 190 ? -6.155 51.975 91.707 1.00 161.64 188 ASP B O 1
ATOM 3081 N N . GLN B 1 191 ? -4.153 51.003 91.292 1.00 160.32 189 GLN B N 1
ATOM 3082 C CA . GLN B 1 191 ? -4.298 50.945 89.845 1.00 159.38 189 GLN B CA 1
ATOM 3083 C C . GLN B 1 191 ? -3.934 49.550 89.336 1.00 157.93 189 GLN B C 1
ATOM 3084 O O . GLN B 1 191 ? -3.717 48.620 90.122 1.00 155.88 189 GLN B O 1
ATOM 3090 N N . ILE B 1 192 ? -3.885 49.418 88.013 1.00 157.14 190 ILE B N 1
ATOM 3091 C CA . ILE B 1 192 ? -3.389 48.212 87.361 1.00 156.02 190 ILE B CA 1
ATOM 3092 C C . ILE B 1 192 ? -1.879 48.306 87.134 1.00 154.58 190 ILE B C 1
ATOM 3093 O O . ILE B 1 192 ? -1.369 49.328 86.664 1.00 153.64 190 ILE B O 1
ATOM 3098 N N . TYR B 1 193 ? -1.172 47.238 87.495 1.00 152.98 191 TYR B N 1
ATOM 3099 C CA . TYR B 1 193 ? 0.283 47.192 87.380 1.00 150.88 191 TYR B CA 1
ATOM 3100 C C . TYR B 1 193 ? 0.707 45.946 86.612 1.00 147.62 191 TYR B C 1
ATOM 3101 O O . TYR B 1 193 ? 0.713 44.835 87.148 1.00 146.67 191 TYR B O 1
ATOM 3110 N N . ALA B 1 194 ? 1.051 46.145 85.344 1.00 143.74 192 ALA B N 1
ATOM 3111 C CA . ALA B 1 194 ? 1.372 45.041 84.451 1.00 139.94 192 ALA B CA 1
ATOM 3112 C C . ALA B 1 194 ? 2.869 44.932 84.206 1.00 137.45 192 ALA B C 1
ATOM 3113 O O . ALA B 1 194 ? 3.548 45.939 83.993 1.00 138.32 192 ALA B O 1
ATOM 3115 N N . SER B 1 195 ? 3.376 43.703 84.243 1.00 133.33 193 SER B N 1
ATOM 3116 C CA . SER B 1 195 ? 4.760 43.439 83.874 1.00 129.01 193 SER B CA 1
ATOM 3117 C C . SER B 1 195 ? 4.843 42.269 82.898 1.00 124.38 193 SER B C 1
ATOM 3118 O O . SER B 1 195 ? 4.366 41.168 83.193 1.00 124.73 193 SER B O 1
ATOM 3121 N N . VAL B 1 196 ? 5.430 42.529 81.730 1.00 117.73 194 VAL B N 1
ATOM 3122 C CA . VAL B 1 196 ? 5.656 41.496 80.723 1.00 111.57 194 VAL B CA 1
ATOM 3123 C C . VAL B 1 196 ? 6.740 40.553 81.221 1.00 108.88 194 VAL B C 1
ATOM 3124 O O . VAL B 1 196 ? 7.901 40.947 81.361 1.00 109.27 194 VAL B O 1
ATOM 3128 N N . ARG B 1 197 ? 6.344 39.317 81.511 1.00 105.32 195 ARG B N 1
ATOM 3129 C CA . ARG B 1 197 ? 7.287 38.290 81.930 1.00 103.13 195 ARG B CA 1
ATOM 3130 C C . ARG B 1 197 ? 8.001 37.719 80.709 1.00 100.61 195 ARG B C 1
ATOM 3131 O O . ARG B 1 197 ? 8.895 38.361 80.161 1.00 102.39 195 ARG B O 1
ATOM 3139 N N . SER B 1 198 ? 7.610 36.528 80.272 1.00 97.79 196 SER B N 1
ATOM 3140 C CA . SER B 1 198 ? 8.178 35.959 79.056 1.00 93.67 196 SER B CA 1
ATOM 3141 C C . SER B 1 198 ? 7.357 36.378 77.843 1.00 93.66 196 SER B C 1
ATOM 3142 O O . SER B 1 198 ? 6.182 36.727 77.969 1.00 94.32 196 SER B O 1
ATOM 3145 N N . ILE B 1 199 ? 7.990 36.376 76.673 1.00 92.61 197 ILE B N 1
ATOM 3146 C CA . ILE B 1 199 ? 7.285 36.646 75.418 1.00 95.56 197 ILE B CA 1
ATOM 3147 C C . ILE B 1 199 ? 7.700 35.691 74.282 1.00 97.16 197 ILE B C 1
ATOM 3148 O O . ILE B 1 199 ? 8.887 35.496 74.019 1.00 101.40 197 ILE B O 1
ATOM 3153 N N . GLY B 1 200 ? 6.707 35.079 73.644 1.00 96.87 198 GLY B N 1
ATOM 3154 C CA . GLY B 1 200 ? 6.938 34.211 72.497 1.00 94.91 198 GLY B CA 1
ATOM 3155 C C . GLY B 1 200 ? 7.448 32.818 72.816 1.00 95.61 198 GLY B C 1
ATOM 3156 O O . GLY B 1 200 ? 8.097 32.197 71.976 1.00 97.25 198 GLY B O 1
ATOM 3157 N N . VAL B 1 201 ? 7.148 32.322 74.016 1.00 96.60 199 VAL B N 1
ATOM 3158 C CA . VAL B 1 201 ? 7.541 30.966 74.433 1.00 97.83 199 VAL B CA 1
ATOM 3159 C C . VAL B 1 201 ? 6.754 29.901 73.667 1.00 101.39 199 VAL B C 1
ATOM 3160 O O . VAL B 1 201 ? 5.536 29.793 73.828 1.00 105.77 199 VAL B O 1
ATOM 3164 N N . PRO B 1 202 ? 7.447 29.098 72.844 1.00 102.46 200 PRO B N 1
ATOM 3165 C CA . PRO B 1 202 ? 6.728 28.168 71.986 1.00 106.21 200 PRO B CA 1
ATOM 3166 C C . PRO B 1 202 ? 6.353 26.857 72.677 1.00 109.16 200 PRO B C 1
ATOM 3167 O O . PRO B 1 202 ? 6.782 26.596 73.803 1.00 110.08 200 PRO B O 1
ATOM 3171 N N . LEU B 1 203 ? 5.527 26.064 72.000 1.00 112.06 201 LEU B N 1
ATOM 3172 C CA . LEU B 1 203 ? 5.239 24.691 72.395 1.00 115.19 201 LEU B CA 1
ATOM 3173 C C . LEU B 1 203 ? 5.304 23.844 71.122 1.00 121.23 201 LEU B C 1
ATOM 3174 O O . LEU B 1 203 ? 4.501 24.031 70.205 1.00 121.33 201 LEU B O 1
ATOM 3179 N N . VAL B 1 204 ? 6.267 22.918 71.083 1.00 129.26 202 VAL B N 1
ATOM 3180 C CA . VAL B 1 204 ? 6.649 22.128 69.878 1.00 135.95 202 VAL B CA 1
ATOM 3181 C C . VAL B 1 204 ? 6.955 23.021 68.628 1.00 138.91 202 VAL B C 1
ATOM 3182 O O . VAL B 1 204 ? 7.433 24.149 68.786 1.00 138.25 202 VAL B O 1
ATOM 3186 N N . GLU B 1 205 ? 6.688 22.530 67.413 1.00 142.81 203 GLU B N 1
ATOM 3187 C CA . GLU B 1 205 ? 7.090 23.221 66.173 1.00 144.55 203 GLU B CA 1
ATOM 3188 C C . GLU B 1 205 ? 5.997 24.108 65.579 1.00 143.35 203 GLU B C 1
ATOM 3189 O O . GLU B 1 205 ? 6.255 24.901 64.670 1.00 141.85 203 GLU B O 1
#

Secondary structure (DSSP, 8-state):
-EEEEEEEE----SS-SB--SSS-PPPPHHHHHHHHHHHHHTT---S-EEE-SSHHHHHHHHHHHHHHT--EEE-GGGS----TTSTT-BTTHHHHS---THHHHH-GGG---TTPPPHHHHHHHHHHHHHHHHHH--S-EEEEE-HHHHHHHHHHHTT--TT-THHHHHB---TTEEEEEEEEEESEEEEEE-SBSEE---/-EEEEEEEEP--EEEEE-GGGPEEEEE-HHHHHHHHHHHHHTT---SEEEE-SSHHHHHHHHHHHHHTT--EEE-TTSS-------SSTTTTSTTTT--TTTTTTT-SSS---SSS--HHHHHHHHHHHHHHHHHH--S-EEEEE-HHHHHHHHHHHTT--TT-THHHHTB---TTEEEEEEEEESSSEEEEE--BSEE---

Radius of gyration: 22.59 Å; Cα contacts (8 Å, |Δi|>4): 798; chains: 2; bounding box: 54×46×69 Å

Solvent-accessible surface area: 19984 Å² total; per-residue (Å²): 206,87,16,42,0,18,0,0,42,7,0,81,2,97,49,47,89,11,12,32,0,50,55,75,25,112,10,91,120,70,8,1,77,76,0,3,118,13,2,91,93,121,60,49,105,11,49,13,1,31,0,0,42,15,26,1,0,62,37,0,0,74,20,0,14,125,80,47,154,40,93,54,81,51,50,96,60,2,28,30,7,51,19,26,77,11,19,25,76,32,84,89,97,8,111,133,97,153,167,68,16,56,52,14,119,138,28,12,57,146,38,50,1,73,99,19,30,32,14,67,73,8,11,94,39,0,28,160,6,3,47,109,12,16,99,115,17,126,76,18,20,0,1,0,0,3,1,8,0,0,34,6,2,0,2,96,10,4,36,18,82,80,121,33,45,73,2,55,78,11,1,36,4,35,29,2,1,3,0,23,0,29,5,57,57,133,119,164,89,105,18,28,0,106,3,5,5,23,75,16,64,152,205,87,16,42,0,21,0,0,55,10,1,126,39,47,79,24,121,24,128,179,77,121,110,47,106,85,13,121,117,72,37,1,84,94,4,0,106,14,1,96,92,114,56,38,104,12,34,15,0,31,0,0,41,59,55,34,0,51,52,0,0,81,37,3,15,134,58,56,158,33,101,52,81,50,40,95,55,3,49,51,10,64,84,17,96,111,134,48,85,124,28,118,107,86,34,125,140,58,159,132,29,54,11,53,158,118,13,50,66,119,114,62,36,76,59,28,47,32,17,54,70,14,9,124,36,1,28,171,2,4,41,96,15,8,105,124,26,125,75,17,8,0,1,0,0,6,1,31,0,0,32,8,3,0,0,93,12,4,36,12,69,52,117,25,52,68,2,46,71,4,2,38,6,37,46,4,0,3,0,28,0,20,0,55,79,121,118,114,74,116,24,32,0,127,16,5,4,16,42,4,95,177

Organism: Vibrio parahaemolyticus serotype O3:K6 (strain RIMD 2210633) (NCBI:txid223926)

Sequence (404 aa):
KTLNIYLMRHGKVDAAPGLHGQTDLKVKEAEQQQIAMAWKTKGYDVAGIISSPLSRCHDLAQILAEQQLLPMTTEDDLQEMDFGDFDGMPFDLLTEHWKKLDAFWQSPAHHSLPNAESLSTFSQRVSRAWSQIINDINDNLLIVTHGGVIRIILAHVLGVDWRNPQWYSTLAIGNASVTHITITIDDQIYASVRRSIGVPLVEKTLNIYLMRHGKVDAAPGLHGQTDLKVKEAEQQQIAMAWKTKGYDVAGIISSPLSRCHDLAQILAEQQLLPMTTEDDLQEMDFGDFDGMPFDLLTEHWKKLDAFWQSPAHHSLPNAESLSTFSQRVSRAWSQIINDINDNLLIVTHGGVIRIILAHVLGVDWRNPQWYSTLAIGNASVTHITITIDDQIYASVRSIGVPLVE

B-factor: mean 127.93, std 28.54, range [60.21, 200.0]